Protein AF-0000000068721089 (afdb_homodimer)

Organism: Bacillus thuringiensis (NCBI:txid1428)

Solvent-accessible surface area (backbone atoms only — not comparable to full-atom values): 26984 Å² total; per-residue (Å²): 129,86,72,57,66,69,83,77,78,79,66,86,57,86,86,70,52,65,67,59,53,39,49,47,23,70,72,69,22,38,42,80,43,67,30,60,82,68,51,72,48,74,67,37,54,57,47,47,53,55,49,51,56,54,63,79,68,50,46,71,29,91,87,46,65,47,29,22,34,27,25,37,31,28,37,36,44,62,94,44,89,44,45,39,79,42,88,65,39,73,42,79,42,73,35,83,77,27,85,82,60,31,73,38,76,41,80,46,50,65,58,54,64,73,47,65,69,29,67,58,52,46,50,49,54,49,50,52,49,52,52,46,61,70,34,95,77,53,67,70,89,43,38,31,32,40,37,39,36,44,38,37,38,35,12,30,52,74,40,30,12,62,56,87,60,57,51,76,41,63,62,90,43,61,46,36,38,42,28,33,54,44,64,39,91,58,43,38,67,55,32,38,36,36,14,84,47,96,86,56,62,49,39,54,45,75,78,77,52,60,43,27,28,42,35,41,27,64,70,27,32,33,30,42,45,49,29,20,23,88,41,93,59,74,17,39,41,29,36,41,36,40,37,44,46,69,55,78,80,128,127,86,70,56,66,66,84,78,79,80,65,86,58,86,86,69,52,65,67,60,52,40,50,48,23,70,71,68,22,40,43,81,41,68,30,59,82,69,51,72,47,74,70,36,54,57,47,47,52,55,49,52,56,55,61,78,69,49,46,69,28,94,86,46,65,48,28,24,33,24,25,37,31,28,37,35,46,61,93,44,85,42,45,39,80,42,89,64,40,74,42,79,42,72,34,84,78,25,85,83,60,31,74,38,78,41,80,45,51,64,57,55,63,72,49,67,67,29,66,59,52,44,50,49,54,49,50,53,50,53,51,46,60,70,35,94,77,54,67,68,87,45,39,31,32,40,36,40,35,42,36,35,37,35,11,30,52,72,40,30,11,62,54,89,59,59,51,74,41,65,61,90,41,62,45,35,39,42,28,34,54,42,61,40,89,59,43,36,67,55,31,37,36,36,13,84,46,97,86,54,61,50,37,55,45,75,78,77,53,60,42,26,28,42,35,40,27,64,71,26,31,33,32,44,45,50,28,20,24,89,42,93,58,74,18,40,41,29,36,40,36,41,36,43,46,69,56,79,78,128

Radius of gyration: 26.0 Å; Cα contacts (8 Å, |Δi|>4): 1133; chains: 2; bounding box: 43×86×59 Å

Sequence (500 aa):
MEVFIMTFVLSKMSGFSIEEKVHEFESKGFLEISNEIFLQEEENHSLLTQAQLDYYNLEDDAYGECRARSYSRYIKYVDSPDYILDNSNDYFQSKEYNYDDGGKVRQFNSINDSFLCNPLIQNIVHFDTEFAFKTNIIDKSKDLIIGLHQVRYKATKERPSFSSPIWLHKDDEPVVFLHLMNLSNTAIGGDNLIANSPREINQFISLKEPLETLVFGQKVFHAVTPLGTECSTEAFRDILLVTFSYKETKMEVFIMTFVLSKMSGFSIEEKVHEFESKGFLEISNEIFLQEEENHSLLTQAQLDYYNLEDDAYGECRARSYSRYIKYVDSPDYILDNSNDYFQSKEYNYDDGGKVRQFNSINDSFLCNPLIQNIVHFDTEFAFKTNIIDKSKDLIIGLHQVRYKATKERPSFSSPIWLHKDDEPVVFLHLMNLSNTAIGGDNLIANSPREINQFISLKEPLETLVFGQKVFHAVTPLGTECSTEAFRDILLVTFSYKETK

InterPro domains:
  IPR018724 2OG-Fe dioxygenase [PF10014] (55-243)

Foldseek 3Di:
DPQPFLPADQPPPPPDDLLVQLVVCVVPQKGWDDLCSLPVDPVSVVLLVQLLVLLVVFDCDPVFPQKGKAKWKWKDALPDSTTHTDPDQWDAFACDPQVPCHPDTDGGHHRDPSNVVRSSNSNVLVVQVVSVVSHPQDDSNFMKMKMKMKMKHKEAQVRWGADVVRDWDAGPFFKKKKWWSDWDPQKDWQWKFKAQDRPDTDDTGDDDDGGGMMMGGRRIIMGGHIIYGPDRDMIMTIIMMIGMDGDPDD/DPQPFLPDDQPPPPPDDLLVQLVVCVVPQKGWDDLCSLCVDPVSVVLLVQLLVLLVVFDADPVFDQKGKAKWKWKDALPDSTTHTDPDQWDAFACDPQVPCHPDTDGGHHRDPSNVVRSSNSNVLVSQVVSVVSHPQDDSNFMKMKMKMKMKHKEAQVRWGADVVRDWDAGPFFKKKKWWSDWDPQKDWQWKFKAQDRPDTDDTGDDDDGGGMMMGGRRIIMGGHIIYGPDRDMIMTIIMMIGMDGDPDD

pLDDT: mean 88.41, std 16.19, range [30.42, 98.94]

Nearest PDB structures (foldseek):
  6lnh-assembly1_C  TM=9.752E-01  e=1.644E-43  Bacillus thuringiensis
  6lnh-assembly1_A  TM=9.724E-01  e=2.357E-43  Bacillus thuringiensis
  6lnh-assembly1_D  TM=9.888E-01  e=1.426E-42  Bacillus thuringiensis
  8w8h-assembly1_A  TM=9.786E-01  e=1.034E-33  Bacillus licheniformis
  8w8h-assembly1_D  TM=9.800E-01  e=1.238E-33  Bacillus licheniformis

Secondary structure (DSSP, 8-state):
-------------TT--HHHHHHHHHHHSEEEE-GGGT--SHHHHHHHHHHHHHGGGPPBPTTSTTEEEEEEEEEE-TT---EEEE---EEEE-SSS-TTTTTEEEE-PPPPHHHHT-HHHHHHHHHHHHHHHHSSSS-TTS-EEEEEEEEEEEE-SS--B--SS-SSB--SSSEEEEEEEEE-TTEEE--EEEESSTT---EEE---STT-EEEEETTSEEEEPPEEESSSSPEEEEEEEEEEEE----/-------------TT--HHHHHHHHHHHSEEEE-GGGT--SHHHHHHHHHHHHHGGGPPBPTTSTTEEEEEEEEEE-TT-S-EEEE---EEEE-SSS-TTTTTEEEE-BPPPHHHHT-HHHHHHHHHHHHHHHHSSSS-TTS-EEEEEEEEEEEE-SS--B--SS-SSB--SSSEEEEEEEEE-TTEEE--EEEESSTT---EEE---STT-EEEEETTSEEEEPPEEESSSS-EEEEEEEEEEEE----

Structure (mmCIF, N/CA/C/O backbone):
data_AF-0000000068721089-model_v1
#
loop_
_entity.id
_entity.type
_entity.pdbx_description
1 polymer '2OG-Fe dioxygenase family protein'
#
loop_
_atom_site.group_PDB
_atom_site.id
_atom_site.type_symbol
_atom_site.label_atom_id
_atom_site.label_alt_id
_atom_site.label_comp_id
_atom_site.label_asym_id
_atom_site.label_entity_id
_atom_site.label_seq_id
_atom_site.pdbx_PDB_ins_code
_atom_site.Cartn_x
_atom_site.Cartn_y
_atom_site.Cartn_z
_atom_site.occupancy
_atom_site.B_iso_or_equiv
_atom_site.auth_seq_id
_atom_site.auth_comp_id
_atom_site.auth_asym_id
_atom_site.auth_atom_id
_atom_site.pdbx_PDB_model_num
ATOM 1 N N . MET A 1 1 ? -3.057 -45.25 -5.504 1 30.42 1 MET A N 1
ATOM 2 C CA . MET A 1 1 ? -2.48 -43.906 -5.656 1 30.42 1 MET A CA 1
ATOM 3 C C . MET A 1 1 ? -2.861 -43.312 -7.004 1 30.42 1 MET A C 1
ATOM 5 O O . MET A 1 1 ? -2.434 -43.812 -8.055 1 30.42 1 MET A O 1
ATOM 9 N N . GLU A 1 2 ? -4.02 -42.812 -7.109 1 35.78 2 GLU A N 1
ATOM 10 C CA . GLU A 1 2 ? -4.508 -42.375 -8.406 1 35.78 2 GLU A CA 1
ATOM 11 C C . GLU A 1 2 ? -3.582 -41.344 -9.016 1 35.78 2 GLU A C 1
ATOM 13 O O . GLU A 1 2 ? -3.309 -40.312 -8.391 1 35.78 2 GLU A O 1
ATOM 18 N N . VAL A 1 3 ? -2.668 -41.844 -9.812 1 39.25 3 VAL A N 1
ATOM 19 C CA . VAL A 1 3 ? -1.769 -41 -10.609 1 39.25 3 VAL A CA 1
ATOM 20 C C . VAL A 1 3 ? -2.58 -40.062 -11.5 1 39.25 3 VAL A C 1
ATOM 22 O O . VAL A 1 3 ? -3.352 -40.531 -12.352 1 39.25 3 VAL A O 1
ATOM 25 N N . PHE A 1 4 ? -2.904 -39 -10.961 1 45.81 4 PHE A N 1
ATOM 26 C CA . PHE A 1 4 ? -3.559 -38.031 -11.828 1 45.81 4 PHE A CA 1
ATOM 27 C C . PHE A 1 4 ? -2.592 -37.531 -12.883 1 45.81 4 PHE A C 1
ATOM 29 O O . PHE A 1 4 ? -1.574 -36.906 -12.555 1 45.81 4 PHE A O 1
ATOM 36 N N . ILE A 1 5 ? -2.646 -38.25 -14.07 1 42.09 5 ILE A N 1
ATOM 37 C CA . ILE A 1 5 ? -1.845 -37.875 -15.234 1 42.09 5 ILE A CA 1
ATOM 38 C C . ILE A 1 5 ? -2.439 -36.656 -15.898 1 42.09 5 ILE A C 1
ATOM 40 O O . ILE A 1 5 ? -3.592 -36.656 -16.344 1 42.09 5 ILE A O 1
ATOM 44 N N . MET A 1 6 ? -1.918 -35.5 -15.656 1 45.22 6 MET A N 1
ATOM 45 C CA . MET A 1 6 ? -2.344 -34.344 -16.391 1 45.22 6 MET A CA 1
ATOM 46 C C . MET A 1 6 ? -1.75 -34.312 -17.797 1 45.22 6 MET A C 1
ATOM 48 O O . MET A 1 6 ? -0.529 -34.375 -17.953 1 45.22 6 MET A O 1
ATOM 52 N N . THR A 1 7 ? -2.369 -34.938 -18.859 1 40.34 7 THR A N 1
ATOM 53 C CA . THR A 1 7 ? -1.909 -34.844 -20.25 1 40.34 7 THR A CA 1
ATOM 54 C C . THR A 1 7 ? -2.193 -33.469 -20.812 1 40.34 7 THR A C 1
ATOM 56 O O . THR A 1 7 ? -3.336 -33 -20.797 1 40.34 7 THR A O 1
ATOM 59 N N . PHE A 1 8 ? -1.3 -32.562 -20.859 1 43.41 8 PHE A N 1
ATOM 60 C CA . PHE A 1 8 ? -1.487 -31.172 -21.234 1 43.41 8 PHE A CA 1
ATOM 61 C C . PHE A 1 8 ? -1.238 -31 -22.734 1 43.41 8 PHE A C 1
ATOM 63 O O . PHE A 1 8 ? -0.218 -31.453 -23.25 1 43.41 8 PHE A O 1
ATOM 70 N N . VAL A 1 9 ? -2.221 -30.906 -23.594 1 37.38 9 VAL A N 1
ATOM 71 C CA . VAL A 1 9 ? -2 -30.453 -24.969 1 37.38 9 VAL A CA 1
ATOM 72 C C . VAL A 1 9 ? -1.896 -28.922 -25 1 37.38 9 VAL A C 1
ATOM 74 O O . VAL A 1 9 ? -2.838 -28.219 -24.609 1 37.38 9 VAL A O 1
ATOM 77 N N . LEU A 1 10 ? -0.75 -28.297 -24.859 1 44.31 10 LEU A N 1
ATOM 78 C CA . LEU A 1 10 ? -0.602 -26.875 -25.109 1 44.31 10 LEU A CA 1
ATOM 79 C C . LEU A 1 10 ? -1.103 -26.5 -26.5 1 44.31 10 LEU A C 1
ATOM 81 O O . LEU A 1 10 ? -0.491 -26.875 -27.5 1 44.31 10 LEU A O 1
ATOM 85 N N . SER A 1 11 ? -2.266 -26.531 -26.797 1 40.94 11 SER A N 1
ATOM 86 C CA . SER A 1 11 ? -2.689 -26.047 -28.109 1 40.94 11 SER A CA 1
ATOM 87 C C . SER A 1 11 ? -2.029 -24.703 -28.438 1 40.94 11 SER A C 1
ATOM 89 O O . SER A 1 11 ? -1.716 -23.922 -27.531 1 40.94 11 SER A O 1
ATOM 91 N N . LYS A 1 12 ? -1.411 -24.516 -29.578 1 43.91 12 LYS A N 1
ATOM 92 C CA . LYS A 1 12 ? -0.855 -23.328 -30.219 1 43.91 12 LYS A CA 1
ATOM 93 C C . LYS A 1 12 ? -1.699 -22.094 -29.906 1 43.91 12 LYS A C 1
ATOM 95 O O . LYS A 1 12 ? -2.84 -21.984 -30.359 1 43.91 12 LYS A O 1
ATOM 100 N N . MET A 1 13 ? -1.766 -21.562 -28.641 1 50.31 13 MET A N 1
ATOM 101 C CA . MET A 1 13 ? -2.459 -20.312 -28.406 1 50.31 13 MET A CA 1
ATOM 102 C C . MET A 1 13 ? -2.012 -19.25 -29.406 1 50.31 13 MET A C 1
ATOM 104 O O . MET A 1 13 ? -0.825 -18.922 -29.484 1 50.31 13 MET A O 1
ATOM 108 N N . SER A 1 14 ? -2.613 -18.891 -30.359 1 48.81 14 SER A N 1
ATOM 109 C CA . SER A 1 14 ? -2.355 -17.891 -31.391 1 48.81 14 SER A CA 1
ATOM 110 C C . SER A 1 14 ? -1.862 -16.578 -30.797 1 48.81 14 SER A C 1
ATOM 112 O O . SER A 1 14 ? -2.5 -16.016 -29.891 1 48.81 14 SER A O 1
ATOM 114 N N . GLY A 1 15 ? -0.57 -16.234 -30.875 1 62.28 15 GLY A N 1
ATOM 115 C CA . GLY A 1 15 ? 0.044 -14.938 -30.656 1 62.28 15 GLY A CA 1
ATOM 116 C C . GLY A 1 15 ? 0.876 -14.875 -29.391 1 62.28 15 GLY A C 1
ATOM 117 O O . GLY A 1 15 ? 1.689 -13.961 -29.219 1 62.28 15 GLY A O 1
ATOM 118 N N . PHE A 1 16 ? 0.575 -15.727 -28.328 1 70.44 16 PHE A N 1
ATOM 119 C CA . PHE A 1 16 ? 1.394 -15.734 -27.125 1 70.44 16 PHE A CA 1
ATOM 120 C C . PHE A 1 16 ? 2.605 -16.641 -27.297 1 70.44 16 PHE A C 1
ATOM 122 O O . PHE A 1 16 ? 2.469 -17.859 -27.375 1 70.44 16 PHE A O 1
ATOM 129 N N . SER A 1 17 ? 3.723 -16.016 -27.578 1 86.06 17 SER A N 1
ATOM 130 C CA . SER A 1 17 ? 4.973 -16.766 -27.641 1 86.06 17 SER A CA 1
ATOM 131 C C . SER A 1 17 ? 5.578 -16.953 -26.25 1 86.06 17 SER A C 1
ATOM 133 O O . SER A 1 17 ? 6.109 -16 -25.672 1 86.06 17 SER A O 1
ATOM 135 N N . ILE A 1 18 ? 5.469 -18.141 -25.688 1 89.19 18 ILE A N 1
ATOM 136 C CA . ILE A 1 18 ? 5.977 -18.438 -24.344 1 89.19 18 ILE A CA 1
ATOM 137 C C . ILE A 1 18 ? 7.465 -18.094 -24.266 1 89.19 18 ILE A C 1
ATOM 139 O O . ILE A 1 18 ? 7.945 -17.578 -23.266 1 89.19 18 ILE A O 1
ATOM 143 N N . GLU A 1 19 ? 8.188 -18.344 -25.359 1 91.94 19 GLU A N 1
ATOM 144 C CA . GLU A 1 19 ? 9.625 -18.078 -25.391 1 91.94 19 GLU A CA 1
ATOM 145 C C . GLU A 1 19 ? 9.914 -16.594 -25.234 1 91.94 19 GLU A C 1
ATOM 147 O O . GLU A 1 19 ? 10.797 -16.203 -24.469 1 91.94 19 GLU A O 1
ATOM 152 N N . GLU A 1 20 ? 9.172 -15.875 -25.953 1 93.94 20 GLU A N 1
ATOM 153 C CA . GLU A 1 20 ? 9.352 -14.43 -25.875 1 93.94 20 GLU A CA 1
ATOM 154 C C . GLU A 1 20 ? 9.023 -13.906 -24.469 1 93.94 20 GLU A C 1
ATOM 156 O O . GLU A 1 20 ? 9.727 -13.047 -23.953 1 93.94 20 GLU A O 1
ATOM 161 N N . LYS A 1 21 ? 7.953 -14.383 -23.922 1 96 21 LYS A N 1
ATOM 162 C CA . LYS A 1 21 ? 7.52 -13.961 -22.594 1 96 21 LYS A CA 1
ATOM 163 C C . LYS A 1 21 ? 8.516 -14.398 -21.516 1 96 21 LYS A C 1
ATOM 165 O O . LYS A 1 21 ? 8.781 -13.664 -20.562 1 96 21 LYS A O 1
ATOM 170 N N . VAL A 1 22 ? 9.078 -15.578 -21.703 1 96.88 22 VAL A N 1
ATOM 171 C CA . VAL A 1 22 ? 10.094 -16.078 -20.781 1 96.88 22 VAL A CA 1
ATOM 172 C C . VAL A 1 22 ? 11.312 -15.164 -20.828 1 96.88 22 VAL A C 1
ATOM 174 O O . VAL A 1 22 ? 11.875 -14.82 -19.781 1 96.88 22 VAL A O 1
ATOM 177 N N . HIS A 1 23 ? 11.695 -14.766 -22 1 96.12 23 HIS A N 1
ATOM 178 C CA . HIS A 1 23 ? 12.828 -13.867 -22.141 1 96.12 23 HIS A CA 1
ATOM 179 C C . HIS A 1 23 ? 12.562 -12.531 -21.438 1 96.12 23 HIS A C 1
ATOM 181 O O . HIS A 1 23 ? 13.453 -12 -20.766 1 96.12 23 HIS A O 1
ATOM 187 N N . GLU A 1 24 ? 11.391 -12.055 -21.672 1 96.75 24 GLU A N 1
ATOM 188 C CA . GLU A 1 24 ? 11.008 -10.812 -21.016 1 96.75 24 GLU A CA 1
ATOM 189 C C . GLU A 1 24 ? 11.078 -10.953 -19.5 1 96.75 24 GLU A C 1
ATOM 191 O O . GLU A 1 24 ? 11.609 -10.086 -18.812 1 96.75 24 GLU A O 1
ATOM 196 N N . PHE A 1 25 ? 10.586 -11.992 -19.047 1 97.69 25 PHE A N 1
ATOM 197 C CA . PHE A 1 25 ? 10.609 -12.289 -17.609 1 97.69 25 PHE A CA 1
ATOM 198 C C . PHE A 1 25 ? 12.039 -12.344 -17.094 1 97.69 25 PHE A C 1
ATOM 200 O O . PHE A 1 25 ? 12.359 -11.719 -16.078 1 97.69 25 PHE A O 1
ATOM 207 N N . GLU A 1 26 ? 12.867 -13.078 -17.734 1 97.19 26 GLU A N 1
ATOM 208 C CA . GLU A 1 26 ? 14.25 -13.234 -17.281 1 97.19 26 GLU A CA 1
ATOM 209 C C . GLU A 1 26 ? 14.992 -11.906 -17.312 1 97.19 26 GLU A C 1
ATOM 211 O O . GLU A 1 26 ? 15.852 -11.656 -16.453 1 97.19 26 GLU A O 1
ATOM 216 N N . SER A 1 27 ? 14.609 -11.109 -18.25 1 96.94 27 SER A N 1
ATOM 217 C CA . SER A 1 27 ? 15.266 -9.812 -18.375 1 96.94 27 SER A CA 1
ATOM 218 C C . SER A 1 27 ? 14.812 -8.859 -17.281 1 96.94 27 SER A C 1
ATOM 220 O O . SER A 1 27 ? 15.641 -8.234 -16.609 1 96.94 27 SER A O 1
ATOM 222 N N . LYS A 1 28 ? 13.539 -8.781 -16.953 1 96.75 28 LYS A N 1
ATOM 223 C CA . LYS A 1 28 ? 12.969 -7.789 -16.047 1 96.75 28 LYS A CA 1
ATOM 224 C C . LYS A 1 28 ? 12.891 -8.32 -14.617 1 96.75 28 LYS A C 1
ATOM 226 O O . LYS A 1 28 ? 12.836 -7.539 -13.664 1 96.75 28 LYS A O 1
ATOM 231 N N . GLY A 1 29 ? 12.812 -9.617 -14.508 1 97.75 29 GLY A N 1
ATOM 232 C CA . GLY A 1 29 ? 12.641 -10.25 -13.211 1 97.75 29 GLY A CA 1
ATOM 233 C C . GLY A 1 29 ? 11.188 -10.453 -12.828 1 97.75 29 GLY A C 1
ATOM 234 O O . GLY A 1 29 ? 10.883 -11.094 -11.812 1 97.75 29 GLY A O 1
ATOM 235 N N . PHE A 1 30 ? 10.266 -9.867 -13.672 1 98.38 30 PHE A N 1
ATOM 236 C CA . PHE A 1 30 ? 8.836 -10.039 -13.469 1 98.38 30 PHE A CA 1
ATOM 237 C C . PHE A 1 30 ? 8.086 -9.938 -14.797 1 98.38 30 PHE A C 1
ATOM 239 O O . PHE A 1 30 ? 8.641 -9.469 -15.797 1 98.38 30 PHE A O 1
ATOM 246 N N . LEU A 1 31 ? 6.816 -10.406 -14.789 1 98.25 31 LEU A N 1
ATOM 247 C CA . LEU A 1 31 ? 5.996 -10.367 -15.992 1 98.25 31 LEU A CA 1
ATOM 248 C C . LEU A 1 31 ? 4.512 -10.438 -15.641 1 98.25 31 LEU A C 1
ATOM 250 O O . LEU A 1 31 ? 4.113 -11.234 -14.781 1 98.25 31 LEU A O 1
ATOM 254 N N . GLU A 1 32 ? 3.727 -9.578 -16.25 1 97.62 32 GLU A N 1
ATOM 255 C CA . GLU A 1 32 ? 2.273 -9.695 -16.188 1 97.62 32 GLU A CA 1
ATOM 256 C C . GLU A 1 32 ? 1.741 -10.555 -17.344 1 97.62 32 GLU A C 1
ATOM 258 O O . GLU A 1 32 ? 2.15 -10.391 -18.484 1 97.62 32 GLU A O 1
ATOM 263 N N . ILE A 1 33 ? 0.885 -11.453 -17.031 1 97.25 33 ILE A N 1
ATOM 264 C CA . ILE A 1 33 ? 0.28 -12.328 -18.031 1 97.25 33 ILE A CA 1
ATOM 265 C C . ILE A 1 33 ? -1.23 -12.109 -18.062 1 97.25 33 ILE A C 1
ATOM 267 O O . ILE A 1 33 ? -1.895 -12.164 -17.016 1 97.25 33 ILE A O 1
ATOM 271 N N . SER A 1 34 ? -1.787 -11.898 -19.219 1 96.31 34 SER A N 1
ATOM 272 C CA . SER A 1 34 ? -3.219 -11.68 -19.406 1 96.31 34 SER A CA 1
ATOM 273 C C . SER A 1 34 ? -4.016 -12.938 -19.078 1 96.31 34 SER A C 1
ATOM 275 O O . SER A 1 34 ? -3.555 -14.055 -19.328 1 96.31 34 SER A O 1
ATOM 277 N N . ASN A 1 35 ? -5.211 -12.727 -18.594 1 97.19 35 ASN A N 1
ATOM 278 C CA . ASN A 1 35 ? -6.051 -13.875 -18.281 1 97.19 35 ASN A CA 1
ATOM 279 C C . ASN A 1 35 ? -6.578 -14.547 -19.547 1 97.19 35 ASN A C 1
ATOM 281 O O . ASN A 1 35 ? -7.086 -15.664 -19.484 1 97.19 35 ASN A O 1
ATOM 285 N N . GLU A 1 36 ? -6.383 -13.969 -20.672 1 94.31 36 GLU A N 1
ATOM 286 C CA . GLU A 1 36 ? -6.859 -14.508 -21.938 1 94.31 36 GLU A CA 1
ATOM 287 C C . GLU A 1 36 ? -6.23 -15.867 -22.234 1 94.31 36 GLU A C 1
ATOM 289 O O . GLU A 1 36 ? -6.848 -16.719 -22.875 1 94.31 36 GLU A O 1
ATOM 294 N N . ILE A 1 37 ? -5.098 -16.031 -21.719 1 93.25 37 ILE A N 1
ATOM 295 C CA . ILE A 1 37 ? -4.371 -17.266 -21.984 1 93.25 37 ILE A CA 1
ATOM 296 C C . ILE A 1 37 ? -5.105 -18.453 -21.359 1 93.25 37 ILE A C 1
ATOM 298 O O . ILE A 1 37 ? -5.027 -19.578 -21.844 1 93.25 37 ILE A O 1
ATOM 302 N N . PHE A 1 38 ? -5.879 -18.172 -20.344 1 96.12 38 PHE A N 1
ATOM 303 C CA . PHE A 1 38 ? -6.52 -19.25 -19.594 1 96.12 38 PHE A CA 1
ATOM 304 C C . PHE A 1 38 ? -8.008 -19.312 -19.922 1 96.12 38 PHE A C 1
ATOM 306 O O . PHE A 1 38 ? -8.656 -20.328 -19.688 1 96.12 38 PHE A O 1
ATOM 313 N N . LEU A 1 39 ? -8.523 -18.219 -20.422 1 95.81 39 LEU A N 1
ATOM 314 C CA . LEU A 1 39 ? -9.977 -18.125 -20.5 1 95.81 39 LEU A CA 1
ATOM 315 C C . LEU A 1 39 ? -10.438 -18.016 -21.953 1 95.81 39 LEU A C 1
ATOM 317 O O . LEU A 1 39 ? -11.461 -17.391 -22.234 1 95.81 39 LEU A O 1
ATOM 321 N N . GLN A 1 40 ? -9.773 -18.562 -22.812 1 89.88 40 GLN A N 1
ATOM 322 C CA . GLN A 1 40 ? -10.109 -18.516 -24.234 1 89.88 40 GLN A CA 1
ATOM 323 C C . GLN A 1 40 ? -11.367 -19.344 -24.531 1 89.88 40 GLN A C 1
ATOM 325 O O . GLN A 1 40 ? -12.219 -18.922 -25.312 1 89.88 40 GLN A O 1
ATOM 330 N N . GLU A 1 41 ? -11.492 -20.438 -23.891 1 91.5 41 GLU A N 1
ATOM 331 C CA . GLU A 1 41 ? -12.633 -21.312 -24.109 1 91.5 41 GLU A CA 1
ATOM 332 C C . GLU A 1 41 ? -13.766 -21 -23.125 1 91.5 41 GLU A C 1
ATOM 334 O O . GLU A 1 41 ? -13.516 -20.75 -21.938 1 91.5 41 GLU A O 1
ATOM 339 N N . GLU A 1 42 ? -14.93 -21.047 -23.641 1 92 42 GLU A N 1
ATOM 340 C CA . GLU A 1 42 ? -16.109 -20.719 -22.844 1 92 42 GLU A CA 1
ATOM 341 C C . GLU A 1 42 ? -16.219 -21.641 -21.641 1 92 42 GLU A C 1
ATOM 343 O O . GLU A 1 42 ? -16.625 -21.203 -20.562 1 92 42 GLU A O 1
ATOM 348 N N . GLU A 1 43 ? -15.875 -22.875 -21.859 1 95.38 43 GLU A N 1
ATOM 349 C CA . GLU A 1 43 ? -15.969 -23.859 -20.781 1 95.38 43 GLU A CA 1
ATOM 350 C C . GLU A 1 43 ? -15.094 -23.469 -19.609 1 95.38 43 GLU A C 1
ATOM 352 O O . GLU A 1 43 ? -15.406 -23.797 -18.453 1 95.38 43 GLU A O 1
ATOM 357 N N . ASN A 1 44 ? -14.016 -22.766 -19.875 1 96.69 44 ASN A N 1
ATOM 358 C CA . ASN A 1 44 ? -13.07 -22.391 -18.828 1 96.69 44 ASN A CA 1
ATOM 359 C C . ASN A 1 44 ? -13.688 -21.391 -17.844 1 96.69 44 ASN A C 1
ATOM 361 O O . ASN A 1 44 ? -13.297 -21.344 -16.672 1 96.69 44 ASN A O 1
ATOM 365 N N . HIS A 1 45 ? -14.719 -20.688 -18.281 1 97.19 45 HIS A N 1
ATOM 366 C CA . HIS A 1 45 ? -15.383 -19.75 -17.391 1 97.19 45 HIS A CA 1
ATOM 367 C C . HIS A 1 45 ? -16.172 -20.484 -16.312 1 97.19 45 HIS A C 1
ATOM 369 O O . HIS A 1 45 ? -16.172 -20.078 -15.148 1 97.19 45 HIS A O 1
ATOM 375 N N . SER A 1 46 ? -16.797 -21.547 -16.734 1 97.5 46 SER A N 1
ATOM 376 C CA . SER A 1 46 ? -17.531 -22.344 -15.766 1 97.5 46 SER A CA 1
ATOM 377 C C . SER A 1 46 ? -16.594 -23.031 -14.789 1 97.5 46 SER A C 1
ATOM 379 O O . SER A 1 46 ? -16.859 -23.094 -13.594 1 97.5 46 SER A O 1
ATOM 381 N N . LEU A 1 47 ? -15.523 -23.562 -15.297 1 97.88 47 LEU A N 1
ATOM 382 C CA . LEU A 1 47 ? -14.516 -24.203 -14.461 1 97.88 47 LEU A CA 1
ATOM 383 C C . LEU A 1 47 ? -13.914 -23.203 -13.469 1 97.88 47 LEU A C 1
ATOM 385 O O . LEU A 1 47 ? -13.664 -23.562 -12.312 1 97.88 47 LEU A O 1
ATOM 389 N N . LEU A 1 48 ? -13.734 -21.969 -13.945 1 98.5 48 LEU A N 1
ATOM 390 C CA . LEU A 1 48 ? -13.234 -20.922 -13.07 1 98.5 48 LEU A CA 1
ATOM 391 C C . LEU A 1 48 ? -14.211 -20.641 -11.93 1 98.5 48 LEU A C 1
ATOM 393 O O . LEU A 1 48 ? -13.805 -20.547 -10.773 1 98.5 48 LEU A O 1
ATOM 397 N N . THR A 1 49 ? -15.461 -20.578 -12.266 1 98.12 49 THR A N 1
ATOM 398 C CA . THR A 1 49 ? -16.484 -20.328 -11.258 1 98.12 49 THR A CA 1
ATOM 399 C C . THR A 1 49 ? -16.453 -21.422 -10.188 1 98.12 49 THR A C 1
ATOM 401 O O . THR A 1 49 ? -16.547 -21.141 -8.992 1 98.12 49 THR A O 1
ATOM 404 N N . GLN A 1 50 ? -16.297 -22.625 -10.625 1 97.69 50 GLN A N 1
ATOM 405 C CA . GLN A 1 50 ? -16.219 -23.75 -9.688 1 97.69 50 GLN A CA 1
ATOM 406 C C . GLN A 1 50 ? -15 -23.625 -8.781 1 97.69 50 GLN A C 1
ATOM 408 O O . GLN A 1 50 ? -15.102 -23.844 -7.57 1 97.69 50 GLN A O 1
ATOM 413 N N . ALA A 1 51 ? -13.883 -23.312 -9.352 1 98.38 51 ALA A N 1
ATOM 414 C CA . ALA A 1 51 ? -12.664 -23.141 -8.578 1 98.38 51 ALA A CA 1
ATOM 415 C C . ALA A 1 51 ? -12.812 -22 -7.566 1 98.38 51 ALA A C 1
ATOM 417 O O . ALA A 1 51 ? -12.344 -22.109 -6.43 1 98.38 51 ALA A O 1
ATOM 418 N N . GLN A 1 52 ? -13.484 -20.922 -7.961 1 98.25 52 GLN A N 1
ATOM 419 C CA . GLN A 1 52 ? -13.695 -19.766 -7.105 1 98.25 52 GLN A CA 1
ATOM 420 C C . GLN A 1 52 ? -14.555 -20.125 -5.891 1 98.25 52 GLN A C 1
ATOM 422 O O . GLN A 1 52 ? -14.32 -19.625 -4.789 1 98.25 52 GLN A O 1
ATOM 427 N N . LEU A 1 53 ? -15.477 -21.016 -6.082 1 97.06 53 LEU A N 1
ATOM 428 C CA . LEU A 1 53 ? -16.375 -21.422 -5.004 1 97.06 53 LEU A CA 1
ATOM 429 C C . LEU A 1 53 ? -15.609 -22.188 -3.922 1 97.06 53 LEU A C 1
ATOM 431 O O . LEU A 1 53 ? -16 -22.156 -2.752 1 97.06 53 LEU A O 1
ATOM 435 N N . ASP A 1 54 ? -14.516 -22.828 -4.285 1 96.69 54 ASP A N 1
ATOM 436 C CA . ASP A 1 54 ? -13.719 -23.609 -3.336 1 96.69 54 ASP A CA 1
ATOM 437 C C . ASP A 1 54 ? -13.133 -22.703 -2.254 1 96.69 54 ASP A C 1
ATOM 439 O O . ASP A 1 54 ? -12.906 -23.141 -1.126 1 96.69 54 ASP A O 1
ATOM 443 N N . TYR A 1 55 ? -12.969 -21.422 -2.523 1 97.38 55 TYR A N 1
ATOM 444 C CA . TYR A 1 55 ? -12.352 -20.5 -1.581 1 97.38 55 TYR A CA 1
ATOM 445 C C . TYR A 1 55 ? -13.289 -20.203 -0.419 1 97.38 55 TYR A C 1
ATOM 447 O O . TYR A 1 55 ? -12.852 -19.734 0.64 1 97.38 55 TYR A O 1
ATOM 455 N N . TYR A 1 56 ? -14.539 -20.391 -0.59 1 93.88 56 TYR A N 1
ATOM 456 C CA . TYR A 1 56 ? -15.5 -20.141 0.479 1 93.88 56 TYR A CA 1
ATOM 457 C C . TYR A 1 56 ? -15.367 -21.203 1.575 1 93.88 56 TYR A C 1
ATOM 459 O O . TYR A 1 56 ? -15.867 -21.016 2.686 1 93.88 56 TYR A O 1
ATOM 467 N N . ASN A 1 57 ? -14.648 -22.25 1.264 1 91.56 57 ASN A N 1
ATOM 468 C CA . ASN A 1 57 ? -14.523 -23.344 2.223 1 91.56 57 ASN A CA 1
ATOM 469 C C . ASN A 1 57 ? -13.133 -23.406 2.842 1 91.56 57 ASN A C 1
ATOM 471 O O . ASN A 1 57 ? -12.805 -24.328 3.586 1 91.56 57 ASN A O 1
ATOM 475 N N . LEU A 1 58 ? -12.352 -22.422 2.527 1 94.25 58 LEU A N 1
ATOM 476 C CA . LEU A 1 58 ? -11 -22.406 3.076 1 94.25 58 LEU A CA 1
ATOM 477 C C . LEU A 1 58 ? -11.031 -22.172 4.582 1 94.25 58 LEU A C 1
ATOM 479 O O . LEU A 1 58 ? -11.805 -21.359 5.074 1 94.25 58 LEU A O 1
ATOM 483 N N . GLU A 1 59 ? -10.164 -22.906 5.258 1 90 59 GLU A N 1
ATOM 484 C CA . GLU A 1 59 ? -10.023 -22.703 6.695 1 90 59 GLU A CA 1
ATOM 485 C C . GLU A 1 59 ? -9.047 -21.578 7.004 1 90 59 GLU A C 1
ATOM 487 O O . GLU A 1 59 ? -8.148 -21.281 6.211 1 90 59 GLU A O 1
ATOM 492 N N . ASP A 1 60 ? -9.203 -21 8.164 1 89.62 60 ASP A N 1
ATOM 493 C CA . ASP A 1 60 ? -8.367 -19.875 8.57 1 89.62 60 ASP A CA 1
ATOM 494 C C . ASP A 1 60 ? -6.895 -20.281 8.641 1 89.62 60 ASP A C 1
ATOM 496 O O . ASP A 1 60 ? -6.574 -21.406 9.055 1 89.62 60 ASP A O 1
ATOM 500 N N . ASP A 1 61 ? -6.086 -19.375 8.203 1 84.38 61 ASP A N 1
ATOM 501 C CA . ASP A 1 61 ? -4.641 -19.562 8.281 1 84.38 61 ASP A CA 1
ATOM 502 C C . ASP A 1 61 ? -4.156 -19.484 9.727 1 84.38 61 ASP A C 1
ATOM 504 O O . ASP A 1 61 ? -4.309 -18.438 10.383 1 84.38 61 ASP A O 1
ATOM 508 N N . ALA A 1 62 ? -3.592 -20.469 10.203 1 73.38 62 ALA A N 1
ATOM 509 C CA . ALA A 1 62 ? -3.127 -20.516 11.586 1 73.38 62 ALA A CA 1
ATOM 510 C C . ALA A 1 62 ? -1.981 -19.547 11.82 1 73.38 62 ALA A C 1
ATOM 512 O O . ALA A 1 62 ? -1.671 -19.203 12.969 1 73.38 62 ALA A O 1
ATOM 513 N N . TYR A 1 63 ? -1.394 -19.062 10.789 1 72 63 TYR A N 1
ATOM 514 C CA . TYR A 1 63 ? -0.173 -18.266 10.906 1 72 63 TYR A CA 1
ATOM 515 C C . TYR A 1 63 ? -0.405 -16.828 10.438 1 72 63 TYR A C 1
ATOM 517 O O . TYR A 1 63 ? 0.541 -16.047 10.32 1 72 63 TYR A O 1
ATOM 525 N N . GLY A 1 64 ? -1.595 -16.5 10.102 1 75.38 64 GLY A N 1
ATOM 526 C CA . GLY A 1 64 ? -1.911 -15.172 9.609 1 75.38 64 GLY A CA 1
ATOM 527 C C . GLY A 1 64 ? -3.273 -14.68 10.062 1 75.38 64 GLY A C 1
ATOM 528 O O . GLY A 1 64 ? -4.223 -15.461 10.164 1 75.38 64 GLY A O 1
ATOM 529 N N . GLU A 1 65 ? -3.293 -13.367 10.258 1 78.56 65 GLU A N 1
ATOM 530 C CA . GLU A 1 65 ? -4.555 -12.758 10.664 1 78.56 65 GLU A CA 1
ATOM 531 C C . GLU A 1 65 ? -5.387 -12.352 9.453 1 78.56 65 GLU A C 1
ATOM 533 O O . GLU A 1 65 ? -4.848 -11.891 8.445 1 78.56 65 GLU A O 1
ATOM 538 N N . CYS A 1 66 ? -6.664 -12.625 9.516 1 85.75 66 CYS A N 1
ATOM 539 C CA . CYS A 1 66 ? -7.633 -12.219 8.508 1 85.75 66 CYS A CA 1
ATOM 540 C C . CYS A 1 66 ? -7.312 -12.852 7.16 1 85.75 66 CYS A C 1
ATOM 542 O O . CYS A 1 66 ? -7.348 -12.18 6.129 1 85.75 66 CYS A O 1
ATOM 544 N N . ARG A 1 67 ? -6.91 -14.156 7.258 1 92.81 67 ARG A N 1
ATOM 545 C CA . ARG A 1 67 ? -6.559 -14.906 6.055 1 92.81 67 ARG A CA 1
ATOM 546 C C . ARG A 1 67 ? -6.934 -16.375 6.203 1 92.81 67 ARG A C 1
ATOM 548 O O . ARG A 1 67 ? -6.91 -16.922 7.309 1 92.81 67 ARG A O 1
ATOM 555 N N . ALA A 1 68 ? -7.32 -16.984 5.137 1 94.38 68 ALA A N 1
ATOM 556 C CA . ALA A 1 68 ? -7.516 -18.422 5.031 1 94.38 68 ALA A CA 1
ATOM 557 C C . ALA A 1 68 ? -6.547 -19.047 4.023 1 94.38 68 ALA A C 1
ATOM 559 O O . ALA A 1 68 ? -6.145 -18.375 3.061 1 94.38 68 ALA A O 1
ATOM 560 N N . ARG A 1 69 ? -6.207 -20.312 4.301 1 93.94 69 ARG A N 1
ATOM 561 C CA . ARG A 1 69 ? -5.164 -20.875 3.443 1 93.94 69 ARG A CA 1
ATOM 562 C C . ARG A 1 69 ? -5.27 -22.391 3.363 1 93.94 69 ARG A C 1
ATOM 564 O O . ARG A 1 69 ? -5.672 -23.047 4.328 1 93.94 69 ARG A O 1
ATOM 571 N N . SER A 1 70 ? -4.953 -22.906 2.281 1 94.31 70 SER A N 1
ATOM 572 C CA . SER A 1 70 ? -4.695 -24.312 2.057 1 94.31 70 SER A CA 1
ATOM 573 C C . SER A 1 70 ? -3.467 -24.516 1.176 1 94.31 70 SER A C 1
ATOM 575 O O . SER A 1 70 ? -3.059 -23.609 0.448 1 94.31 70 SER A O 1
ATOM 577 N N . TYR A 1 71 ? -2.908 -25.688 1.312 1 94.56 71 TYR A N 1
ATOM 578 C CA . TYR A 1 71 ? -1.661 -25.953 0.601 1 94.56 71 TYR A CA 1
ATOM 579 C C . TYR A 1 71 ? -1.595 -27.391 0.138 1 94.56 71 TYR A C 1
ATOM 581 O O . TYR A 1 71 ? -1.929 -28.312 0.893 1 94.56 71 TYR A O 1
ATOM 589 N N . SER A 1 72 ? -1.267 -27.594 -1.003 1 94.81 72 SER A N 1
ATOM 590 C CA . SER A 1 72 ? -0.928 -28.906 -1.56 1 94.81 72 SER A CA 1
ATOM 591 C C . SER A 1 72 ? 0.278 -28.812 -2.488 1 94.81 72 SER A C 1
ATOM 593 O O . SER A 1 72 ? 0.691 -27.719 -2.873 1 94.81 72 SER A O 1
ATOM 595 N N . ARG A 1 73 ? 0.884 -29.969 -2.752 1 94.06 73 ARG A N 1
ATOM 596 C CA . ARG A 1 73 ? 2.051 -29.922 -3.625 1 94.06 73 ARG A CA 1
ATOM 597 C C . ARG A 1 73 ? 2.125 -31.172 -4.508 1 94.06 73 ARG A C 1
ATOM 599 O O . ARG A 1 73 ? 1.655 -32.25 -4.125 1 94.06 73 ARG A O 1
ATOM 606 N N . TYR A 1 74 ? 2.707 -30.953 -5.664 1 93.69 74 TYR A N 1
ATOM 607 C CA . TYR A 1 74 ? 3.018 -32.031 -6.598 1 93.69 74 TYR A CA 1
ATOM 608 C C . TYR A 1 74 ? 4.523 -32.25 -6.676 1 93.69 74 TYR A C 1
ATOM 610 O O . TYR A 1 74 ? 5.312 -31.328 -6.492 1 93.69 74 TYR A O 1
ATOM 618 N N . ILE A 1 75 ? 4.84 -33.5 -6.922 1 92.44 75 ILE A N 1
ATOM 619 C CA . ILE A 1 75 ? 6.215 -33.844 -7.266 1 92.44 75 ILE A CA 1
ATOM 620 C C . ILE A 1 75 ? 6.316 -34.125 -8.766 1 92.44 75 ILE A C 1
ATOM 622 O O . ILE A 1 75 ? 5.531 -34.906 -9.305 1 92.44 75 ILE A O 1
ATOM 626 N N . LYS A 1 76 ? 7.18 -33.406 -9.367 1 93 76 LYS A N 1
ATOM 627 C CA . LYS A 1 76 ? 7.516 -33.656 -10.766 1 93 76 LYS A CA 1
ATOM 628 C C . LYS A 1 76 ? 8.906 -34.25 -10.891 1 93 76 LYS A C 1
ATOM 630 O O . LYS A 1 76 ? 9.914 -33.562 -10.734 1 93 76 LYS A O 1
ATOM 635 N N . TYR A 1 77 ? 8.938 -35.5 -11.289 1 91.44 77 TYR A N 1
ATOM 636 C CA . TYR A 1 77 ? 10.203 -36.188 -11.43 1 91.44 77 TYR A CA 1
ATOM 637 C C . TYR A 1 77 ? 10.82 -35.938 -12.797 1 91.44 77 TYR A C 1
ATOM 639 O O . TYR A 1 77 ? 10.109 -35.781 -13.797 1 91.44 77 TYR A O 1
ATOM 647 N N . VAL A 1 78 ? 12.188 -35.844 -12.969 1 89.56 78 VAL A N 1
ATOM 648 C CA . VAL A 1 78 ? 12.953 -35.531 -14.164 1 89.56 78 VAL A CA 1
ATOM 649 C C . VAL A 1 78 ? 12.516 -36.406 -15.328 1 89.56 78 VAL A C 1
ATOM 651 O O . VAL A 1 78 ? 12.289 -35.938 -16.438 1 89.56 78 VAL A O 1
ATOM 654 N N . ASP A 1 79 ? 12.336 -37.688 -15.227 1 85.56 79 ASP A N 1
ATOM 655 C CA . ASP A 1 79 ? 12.102 -38.594 -16.344 1 85.56 79 ASP A CA 1
ATOM 656 C C . ASP A 1 79 ? 10.648 -39.062 -16.375 1 85.56 79 ASP A C 1
ATOM 658 O O . ASP A 1 79 ? 10.344 -40.125 -16.922 1 85.56 79 ASP A O 1
ATOM 662 N N . SER A 1 80 ? 9.805 -38.25 -15.805 1 87.75 80 SER A N 1
ATOM 663 C CA . SER A 1 80 ? 8.391 -38.594 -15.812 1 87.75 80 SER A CA 1
ATOM 664 C C . SER A 1 80 ? 7.527 -37.406 -16.25 1 87.75 80 SER A C 1
ATOM 666 O O . SER A 1 80 ? 7.77 -36.281 -15.828 1 87.75 80 SER A O 1
ATOM 668 N N . PRO A 1 81 ? 6.656 -37.625 -17.156 1 87.06 81 PRO A N 1
ATOM 669 C CA . PRO A 1 81 ? 5.73 -36.562 -17.516 1 87.06 81 PRO A CA 1
ATOM 670 C C . PRO A 1 81 ? 4.648 -36.312 -16.469 1 87.06 81 PRO A C 1
ATOM 672 O O . PRO A 1 81 ? 3.891 -35.344 -16.562 1 87.06 81 PRO A O 1
ATOM 675 N N . ASP A 1 82 ? 4.668 -37.094 -15.445 1 87.69 82 ASP A N 1
ATOM 676 C CA . ASP A 1 82 ? 3.551 -37.094 -14.508 1 87.69 82 ASP A CA 1
ATOM 677 C C . ASP A 1 82 ? 3.795 -36.125 -13.352 1 87.69 82 ASP A C 1
ATOM 679 O O . ASP A 1 82 ? 4.945 -35.875 -12.992 1 87.69 82 ASP A O 1
ATOM 683 N N . TYR A 1 83 ? 2.738 -35.562 -12.875 1 91.12 83 TYR A N 1
ATOM 684 C CA . TYR A 1 83 ? 2.686 -34.844 -11.617 1 91.12 83 TYR A CA 1
ATOM 685 C C . TYR A 1 83 ? 2.092 -35.688 -10.508 1 91.12 83 TYR A C 1
ATOM 687 O O . TYR A 1 83 ? 0.933 -36.094 -10.594 1 91.12 83 TYR A O 1
ATOM 695 N N . ILE A 1 84 ? 2.85 -35.969 -9.438 1 90.69 84 ILE A N 1
ATOM 696 C CA . ILE A 1 84 ? 2.381 -36.812 -8.359 1 90.69 84 ILE A CA 1
ATOM 697 C C . ILE A 1 84 ? 2.004 -35.969 -7.145 1 90.69 84 ILE A C 1
ATOM 699 O O . ILE A 1 84 ? 2.836 -35.25 -6.613 1 90.69 84 ILE A O 1
ATOM 703 N N . LEU A 1 85 ? 0.728 -36.125 -6.789 1 92.25 85 LEU A N 1
ATOM 704 C CA . LEU A 1 85 ? 0.299 -35.406 -5.59 1 92.25 85 LEU A CA 1
ATOM 705 C C . LEU A 1 85 ? 1.006 -35.969 -4.352 1 92.25 85 LEU A C 1
ATOM 707 O O . LEU A 1 85 ? 1.025 -37.156 -4.129 1 92.25 85 LEU A O 1
ATOM 711 N N . ASP A 1 86 ? 1.686 -35 -3.643 1 87.25 86 ASP A N 1
ATOM 712 C CA . ASP A 1 86 ? 2.367 -35.375 -2.404 1 87.25 86 ASP A CA 1
ATOM 713 C C . ASP A 1 86 ? 1.453 -35.188 -1.196 1 87.25 86 ASP A C 1
ATOM 715 O O . ASP A 1 86 ? 0.948 -34.062 -0.968 1 87.25 86 ASP A O 1
ATOM 719 N N . ASN A 1 87 ? 1.223 -36.156 -0.415 1 78.69 87 ASN A N 1
ATOM 720 C CA . ASN A 1 87 ? 0.309 -36.094 0.72 1 78.69 87 ASN A CA 1
ATOM 721 C C . ASN A 1 87 ? 0.919 -35.312 1.886 1 78.69 87 ASN A C 1
ATOM 723 O O . ASN A 1 87 ? 0.219 -34.969 2.836 1 78.69 87 ASN A O 1
ATOM 727 N N . SER A 1 88 ? 2.209 -35.094 1.741 1 75.38 88 SER A N 1
ATOM 728 C CA . SER A 1 88 ? 2.822 -34.281 2.787 1 75.38 88 SER A CA 1
ATOM 729 C C . SER A 1 88 ? 2.529 -32.781 2.58 1 75.38 88 SER A C 1
ATOM 731 O O . SER A 1 88 ? 2.545 -32.312 1.447 1 75.38 88 SER A O 1
ATOM 733 N N . ASN A 1 89 ? 1.956 -32.219 3.549 1 67.19 89 ASN A N 1
ATOM 734 C CA . ASN A 1 89 ? 1.57 -30.812 3.416 1 67.19 89 ASN A CA 1
ATOM 735 C C . ASN A 1 89 ? 2.52 -29.906 4.184 1 67.19 89 ASN A C 1
ATOM 737 O O . ASN A 1 89 ? 2.135 -28.797 4.59 1 67.19 89 ASN A O 1
ATOM 741 N N . ASP A 1 90 ? 3.701 -30.375 4.344 1 71.94 90 ASP A N 1
ATOM 742 C CA . ASP A 1 90 ? 4.656 -29.531 5.059 1 71.94 90 ASP A CA 1
ATOM 743 C C . ASP A 1 90 ? 5.242 -28.469 4.141 1 71.94 90 ASP A C 1
ATOM 745 O O . ASP A 1 90 ? 5.598 -28.75 2.996 1 71.94 90 ASP A O 1
ATOM 749 N N . TYR A 1 91 ? 5.074 -27.281 4.543 1 74.25 91 TYR A N 1
ATOM 750 C CA . TYR A 1 91 ? 5.664 -26.156 3.826 1 74.25 91 TYR A CA 1
ATOM 751 C C . TYR A 1 91 ? 6.738 -25.484 4.664 1 74.25 91 TYR A C 1
ATOM 753 O O . TYR A 1 91 ? 6.473 -25.031 5.781 1 74.25 91 TYR A O 1
ATOM 761 N N . PHE A 1 92 ? 8.008 -25.578 4.145 1 61.12 92 PHE A N 1
ATOM 762 C CA . PHE A 1 92 ? 9.125 -24.938 4.84 1 61.12 92 PHE A CA 1
ATOM 763 C C . PHE A 1 92 ? 9.344 -23.516 4.332 1 61.12 92 PHE A C 1
ATOM 765 O O . PHE A 1 92 ? 9.469 -23.297 3.127 1 61.12 92 PHE A O 1
ATOM 772 N N . GLN A 1 93 ? 9.203 -22.484 5.164 1 60.78 93 GLN A N 1
ATOM 773 C CA . GLN A 1 93 ? 9.477 -21.094 4.828 1 60.78 93 GLN A CA 1
ATOM 774 C C . GLN A 1 93 ? 10.719 -20.578 5.555 1 60.78 93 GLN A C 1
ATOM 776 O O . GLN A 1 93 ? 10.773 -20.609 6.785 1 60.78 93 GLN A O 1
ATOM 781 N N . SER A 1 94 ? 11.883 -20.234 4.805 1 53.44 94 SER A N 1
ATOM 782 C CA . SER A 1 94 ? 13.125 -19.797 5.422 1 53.44 94 SER A CA 1
ATOM 783 C C . SER A 1 94 ? 12.961 -18.438 6.113 1 53.44 94 SER A C 1
ATOM 785 O O . SER A 1 94 ? 12 -17.719 5.848 1 53.44 94 SER A O 1
ATOM 787 N N . LYS A 1 95 ? 13.852 -18.156 7.168 1 52 95 LYS A N 1
ATOM 788 C CA . LYS A 1 95 ? 13.859 -17.078 8.148 1 52 95 LYS A CA 1
ATOM 789 C C . LYS A 1 95 ? 14.164 -15.734 7.488 1 52 95 LYS A C 1
ATOM 791 O O . LYS A 1 95 ? 13.922 -14.68 8.07 1 52 95 LYS A O 1
ATOM 796 N N . GLU A 1 96 ? 14.82 -15.797 6.539 1 47.53 96 GLU A N 1
ATOM 797 C CA . GLU A 1 96 ? 15.547 -14.562 6.262 1 47.53 96 GLU A CA 1
ATOM 798 C C . GLU A 1 96 ? 14.633 -13.344 6.363 1 47.53 96 GLU A C 1
ATOM 800 O O . GLU A 1 96 ? 15 -12.336 6.973 1 47.53 96 GLU A O 1
ATOM 805 N N . TYR A 1 97 ? 13.648 -13.258 5.559 1 46.47 97 TYR A N 1
ATOM 806 C CA . TYR A 1 97 ? 12.984 -11.961 5.551 1 46.47 97 TYR A CA 1
ATOM 807 C C . TYR A 1 97 ? 11.727 -11.984 6.418 1 46.47 97 TYR A C 1
ATOM 809 O O . TYR A 1 97 ? 11.008 -10.984 6.5 1 46.47 97 TYR A O 1
ATOM 817 N N . ASN A 1 98 ? 11.461 -13.188 6.926 1 49.34 98 ASN A N 1
ATOM 818 C CA . ASN A 1 98 ? 10.297 -13.273 7.801 1 49.34 98 ASN A CA 1
ATOM 819 C C . ASN A 1 98 ? 10.703 -13.234 9.273 1 49.34 98 ASN A C 1
ATOM 821 O O . ASN A 1 98 ? 10.984 -14.273 9.875 1 49.34 98 ASN A O 1
ATOM 825 N N . TYR A 1 99 ? 10.945 -12.102 9.727 1 45.56 99 TYR A N 1
ATOM 826 C CA . TYR A 1 99 ? 11.383 -11.992 11.117 1 45.56 99 TYR A CA 1
ATOM 827 C C . TYR A 1 99 ? 10.523 -12.859 12.023 1 45.56 99 TYR A C 1
ATOM 829 O O . TYR A 1 99 ? 11 -13.375 13.039 1 45.56 99 TYR A O 1
ATOM 837 N N . ASP A 1 100 ? 9.234 -12.953 11.617 1 48.78 100 ASP A N 1
ATOM 838 C CA . ASP A 1 100 ? 8.359 -13.578 12.602 1 48.78 100 ASP A CA 1
ATOM 839 C C . ASP A 1 100 ? 8.227 -15.078 12.344 1 48.78 100 ASP A C 1
ATOM 841 O O . ASP A 1 100 ? 8.086 -15.859 13.281 1 48.78 100 ASP A O 1
ATOM 845 N N . ASP A 1 101 ? 8.156 -15.453 11.109 1 51.59 101 ASP A N 1
ATOM 846 C CA . ASP A 1 101 ? 7.754 -16.828 10.836 1 51.59 101 ASP A CA 1
ATOM 847 C C . ASP A 1 101 ? 8.891 -17.625 10.188 1 51.59 101 ASP A C 1
ATOM 849 O O . ASP A 1 101 ? 8.664 -18.672 9.578 1 51.59 101 ASP A O 1
ATOM 853 N N . GLY A 1 102 ? 10.047 -17.094 10.141 1 51.88 102 GLY A N 1
ATOM 854 C CA . GLY A 1 102 ? 11.164 -17.766 9.492 1 51.88 102 GLY A CA 1
ATOM 855 C C . GLY A 1 102 ? 11.703 -18.938 10.297 1 51.88 102 GLY A C 1
ATOM 856 O O . GLY A 1 102 ? 11.555 -18.969 11.523 1 51.88 102 GLY A O 1
ATOM 857 N N . GLY A 1 103 ? 12.031 -20.031 9.68 1 58.78 103 GLY A N 1
ATOM 858 C CA . GLY A 1 103 ? 12.672 -21.219 10.195 1 58.78 103 GLY A CA 1
ATOM 859 C C . GLY A 1 103 ? 11.688 -22.234 10.75 1 58.78 103 GLY A C 1
ATOM 860 O O . GLY A 1 103 ? 12.055 -23.094 11.555 1 58.78 103 GLY A O 1
ATOM 861 N N . LYS A 1 104 ? 10.312 -21.938 10.367 1 64.38 104 LYS A N 1
ATOM 862 C CA . LYS A 1 104 ? 9.32 -22.844 10.93 1 64.38 104 LYS A CA 1
ATOM 863 C C . LYS A 1 104 ? 8.617 -23.641 9.836 1 64.38 104 LYS A C 1
ATOM 865 O O . LYS A 1 104 ? 8.398 -23.125 8.734 1 64.38 104 LYS A O 1
ATOM 870 N N . VAL A 1 105 ? 8.625 -24.875 10.023 1 70 105 VAL A N 1
ATOM 871 C CA . VAL A 1 105 ? 7.746 -25.703 9.211 1 70 105 VAL A CA 1
ATOM 872 C C . VAL A 1 105 ? 6.289 -25.391 9.539 1 70 105 VAL A C 1
ATOM 874 O O . VAL A 1 105 ? 5.898 -25.375 10.711 1 70 105 VAL A O 1
ATOM 877 N N . ARG A 1 106 ? 5.578 -25.062 8.461 1 77 106 ARG A N 1
ATOM 878 C CA . ARG A 1 106 ? 4.152 -24.797 8.633 1 77 106 ARG A CA 1
ATOM 879 C C . ARG A 1 106 ? 3.312 -25.922 8.031 1 77 106 ARG A C 1
ATOM 881 O O . ARG A 1 106 ? 3.688 -26.516 7.016 1 77 106 ARG A O 1
ATOM 888 N N . GLN A 1 107 ? 2.277 -26.219 8.734 1 80.62 107 GLN A N 1
ATOM 889 C CA . GLN A 1 107 ? 1.328 -27.188 8.219 1 80.62 107 GLN A CA 1
ATOM 890 C C . GLN A 1 107 ? -0.023 -26.547 7.926 1 80.62 107 GLN A C 1
ATOM 892 O O . GLN A 1 107 ? -0.643 -25.953 8.812 1 80.62 107 GLN A O 1
ATOM 897 N N . PHE A 1 108 ? -0.375 -26.703 6.648 1 86.69 108 PHE A N 1
ATOM 898 C CA . PHE A 1 108 ? -1.661 -26.156 6.227 1 86.69 108 PHE A CA 1
ATOM 899 C C . PHE A 1 108 ? -2.621 -27.281 5.836 1 86.69 108 PHE A C 1
ATOM 901 O O . PHE A 1 108 ? -2.193 -28.391 5.547 1 86.69 108 PHE A O 1
ATOM 908 N N . ASN A 1 109 ? -3.887 -26.969 5.91 1 89.62 109 ASN A N 1
ATOM 909 C CA . ASN A 1 109 ? -4.859 -27.891 5.324 1 89.62 109 ASN A CA 1
ATOM 910 C C . ASN A 1 109 ? -4.605 -28.094 3.834 1 89.62 109 ASN A C 1
ATOM 912 O O . ASN A 1 109 ? -4.184 -27.172 3.135 1 89.62 109 ASN A O 1
ATOM 916 N N . SER A 1 110 ? -4.91 -29.328 3.391 1 92.56 110 SER A N 1
ATOM 917 C CA . SER A 1 110 ? -4.734 -29.641 1.975 1 92.56 110 SER A CA 1
ATOM 918 C C . SER A 1 110 ? -5.832 -29 1.131 1 92.56 110 SER A C 1
ATOM 920 O O . SER A 1 110 ? -6.957 -28.812 1.601 1 92.56 110 SER A O 1
ATOM 922 N N . ILE A 1 111 ? -5.465 -28.703 -0.044 1 95.5 111 ILE A N 1
ATOM 923 C CA . ILE A 1 111 ? -6.441 -28.203 -1.009 1 95.5 111 ILE A CA 1
ATOM 924 C C . ILE A 1 111 ? -7.422 -29.312 -1.371 1 95.5 111 ILE A C 1
ATOM 926 O O . ILE A 1 111 ? -7.027 -30.484 -1.519 1 95.5 111 ILE A O 1
ATOM 930 N N . ASN A 1 112 ? -8.688 -28.953 -1.56 1 94.44 112 ASN A N 1
ATOM 931 C CA . ASN A 1 112 ? -9.734 -29.922 -1.892 1 94.44 112 ASN A CA 1
ATOM 932 C C . ASN A 1 112 ? -9.477 -30.578 -3.242 1 94.44 112 ASN A C 1
ATOM 934 O O . ASN A 1 112 ? -9.023 -29.922 -4.184 1 94.44 112 ASN A O 1
ATOM 938 N N . ASP A 1 113 ? -9.938 -31.844 -3.35 1 93.94 113 ASP A N 1
ATOM 939 C CA . ASP A 1 113 ? -9.781 -32.594 -4.59 1 93.94 113 ASP A CA 1
ATOM 940 C C . ASP A 1 113 ? -10.531 -31.938 -5.738 1 93.94 113 ASP A C 1
ATOM 942 O O . ASP A 1 113 ? -10.078 -31.953 -6.883 1 93.94 113 ASP A O 1
ATOM 946 N N . SER A 1 114 ? -11.656 -31.406 -5.383 1 95.44 114 SER A N 1
ATOM 947 C CA . SER A 1 114 ? -12.461 -30.766 -6.422 1 95.44 114 SER A CA 1
ATOM 948 C C . SER A 1 114 ? -11.695 -29.625 -7.094 1 95.44 114 SER A C 1
ATOM 950 O O . SER A 1 114 ? -11.828 -29.422 -8.305 1 95.44 114 SER A O 1
ATOM 952 N N . PHE A 1 115 ? -10.914 -28.906 -6.309 1 97.44 115 PHE A N 1
ATOM 953 C CA . PHE A 1 115 ? -10.094 -27.828 -6.844 1 97.44 115 PHE A CA 1
ATOM 954 C C . PHE A 1 115 ? -8.914 -28.406 -7.637 1 97.44 115 PHE A C 1
ATOM 956 O O . PHE A 1 115 ? -8.656 -27.969 -8.766 1 97.44 115 PHE A O 1
ATOM 963 N N . LEU A 1 116 ? -8.227 -29.391 -7.074 1 96.19 116 LEU A N 1
ATOM 964 C CA . LEU A 1 116 ? -7.027 -29.953 -7.676 1 96.19 116 LEU A CA 1
ATOM 965 C C . LEU A 1 116 ? -7.355 -30.656 -8.992 1 96.19 116 LEU A C 1
ATOM 967 O O . LEU A 1 116 ? -6.555 -30.641 -9.93 1 96.19 116 LEU A O 1
ATOM 971 N N . CYS A 1 117 ? -8.57 -31.234 -9.086 1 95.38 117 CYS A N 1
ATOM 972 C CA . CYS A 1 117 ? -8.953 -32 -10.258 1 95.38 117 CYS A CA 1
ATOM 973 C C . CYS A 1 117 ? -9.656 -31.141 -11.289 1 95.38 117 CYS A C 1
ATOM 975 O O . CYS A 1 117 ? -10.047 -31.609 -12.359 1 95.38 117 CYS A O 1
ATOM 977 N N . ASN A 1 118 ? -9.852 -29.859 -10.961 1 97 118 ASN A N 1
ATOM 978 C CA . ASN A 1 118 ? -10.43 -28.922 -11.914 1 97 118 ASN A CA 1
ATOM 979 C C . ASN A 1 118 ? -9.539 -28.75 -13.148 1 97 118 ASN A C 1
ATOM 981 O O . ASN A 1 118 ? -8.383 -28.344 -13.031 1 97 118 ASN A O 1
ATOM 985 N N . PRO A 1 119 ? -10.078 -29.047 -14.344 1 96.62 119 PRO A N 1
ATOM 986 C CA . PRO A 1 119 ? -9.25 -29.031 -15.555 1 96.62 119 PRO A CA 1
ATOM 987 C C . PRO A 1 119 ? -8.57 -27.688 -15.781 1 96.62 119 PRO A C 1
ATOM 989 O O . PRO A 1 119 ? -7.445 -27.625 -16.281 1 96.62 119 PRO A O 1
ATOM 992 N N . LEU A 1 120 ? -9.242 -26.609 -15.469 1 97.62 120 LEU A N 1
ATOM 993 C CA . LEU A 1 120 ? -8.656 -25.297 -15.633 1 97.62 120 LEU A CA 1
ATOM 994 C C . LEU A 1 120 ? -7.445 -25.109 -14.711 1 97.62 120 LEU A C 1
ATOM 996 O O . LEU A 1 120 ? -6.41 -24.594 -15.133 1 97.62 120 LEU A O 1
ATOM 1000 N N . ILE A 1 121 ? -7.547 -25.578 -13.453 1 98.06 121 ILE A N 1
ATOM 1001 C CA . ILE A 1 121 ? -6.453 -25.484 -12.492 1 98.06 121 ILE A CA 1
ATOM 1002 C C . ILE A 1 121 ? -5.281 -26.344 -12.969 1 98.06 121 ILE A C 1
ATOM 1004 O O . ILE A 1 121 ? -4.125 -25.922 -12.906 1 98.06 121 ILE A O 1
ATOM 1008 N N . GLN A 1 122 ? -5.605 -27.469 -13.438 1 95.88 122 GLN A N 1
ATOM 1009 C CA . GLN A 1 122 ? -4.562 -28.344 -13.969 1 95.88 122 GLN A CA 1
ATOM 1010 C C . GLN A 1 122 ? -3.844 -27.688 -15.148 1 95.88 122 GLN A C 1
ATOM 1012 O O . GLN A 1 122 ? -2.619 -27.766 -15.25 1 95.88 122 GLN A O 1
ATOM 1017 N N . ASN A 1 123 ? -4.617 -27.094 -15.984 1 95.88 123 ASN A N 1
ATOM 1018 C CA . ASN A 1 123 ? -4.027 -26.391 -17.125 1 95.88 123 ASN A CA 1
ATOM 1019 C C . ASN A 1 123 ? -3.115 -25.25 -16.656 1 95.88 123 ASN A C 1
ATOM 1021 O O . ASN A 1 123 ? -2.062 -25.016 -17.266 1 95.88 123 ASN A O 1
ATOM 1025 N N . ILE A 1 124 ? -3.51 -24.531 -15.656 1 97.5 124 ILE A N 1
ATOM 1026 C CA . ILE A 1 124 ? -2.719 -23.438 -15.102 1 97.5 124 ILE A CA 1
ATOM 1027 C C . ILE A 1 124 ? -1.394 -23.984 -14.57 1 97.5 124 ILE A C 1
ATOM 1029 O O . ILE A 1 124 ? -0.328 -23.438 -14.883 1 97.5 124 ILE A O 1
ATOM 1033 N N . VAL A 1 125 ? -1.433 -25.047 -13.828 1 97.12 125 VAL A N 1
ATOM 1034 C CA . VAL A 1 125 ? -0.232 -25.641 -13.25 1 97.12 125 VAL A CA 1
ATOM 1035 C C . VAL A 1 125 ? 0.705 -26.109 -14.359 1 97.12 125 VAL A C 1
ATOM 1037 O O . VAL A 1 125 ? 1.918 -25.906 -14.289 1 97.12 125 VAL A O 1
ATOM 1040 N N . HIS A 1 126 ? 0.121 -26.641 -15.359 1 94.56 126 HIS A N 1
ATOM 1041 C CA . HIS A 1 126 ? 0.917 -27.078 -16.484 1 94.56 126 HIS A CA 1
ATOM 1042 C C . HIS A 1 126 ? 1.589 -25.906 -17.188 1 94.56 126 HIS A C 1
ATOM 1044 O O . HIS A 1 126 ? 2.783 -25.969 -17.5 1 94.56 126 HIS A O 1
ATOM 1050 N N . PHE A 1 127 ? 0.81 -24.969 -17.469 1 95.44 127 PHE A N 1
ATOM 1051 C CA . PHE A 1 127 ? 1.349 -23.766 -18.109 1 95.44 127 PHE A CA 1
ATOM 1052 C C . PHE A 1 127 ? 2.504 -23.203 -17.297 1 95.44 127 PHE A C 1
ATOM 1054 O O . PHE A 1 127 ? 3.57 -22.906 -17.844 1 95.44 127 PHE A O 1
ATOM 1061 N N . ASP A 1 128 ? 2.27 -23.016 -15.984 1 97.62 128 ASP A N 1
ATOM 1062 C CA . ASP A 1 128 ? 3.287 -22.453 -15.094 1 97.62 128 ASP A CA 1
ATOM 1063 C C . ASP A 1 128 ? 4.559 -23.297 -15.125 1 97.62 128 ASP A C 1
ATOM 1065 O O . ASP A 1 128 ? 5.668 -22.75 -15.156 1 97.62 128 ASP A O 1
ATOM 1069 N N . THR A 1 129 ? 4.359 -24.594 -15.102 1 95.62 129 THR A N 1
ATOM 1070 C CA . THR A 1 129 ? 5.488 -25.516 -15.102 1 95.62 129 THR A CA 1
ATOM 1071 C C . THR A 1 129 ? 6.285 -25.391 -16.391 1 95.62 129 THR A C 1
ATOM 1073 O O . THR A 1 129 ? 7.516 -25.297 -16.375 1 95.62 129 THR A O 1
ATOM 1076 N N . GLU A 1 130 ? 5.609 -25.391 -17.5 1 93.62 130 GLU A N 1
ATOM 1077 C CA . GLU A 1 130 ? 6.277 -25.25 -18.781 1 93.62 130 GLU A CA 1
ATOM 1078 C C . GLU A 1 130 ? 7.035 -23.938 -18.875 1 93.62 130 GLU A C 1
ATOM 1080 O O . GLU A 1 130 ? 8.164 -23.891 -19.375 1 93.62 130 GLU A O 1
ATOM 1085 N N . PHE A 1 131 ? 6.379 -22.891 -18.5 1 96.25 131 PHE A N 1
ATOM 1086 C CA . PHE A 1 131 ? 7.016 -21.578 -18.469 1 96.25 131 PHE A CA 1
ATOM 1087 C C . PHE A 1 131 ? 8.289 -21.609 -17.625 1 96.25 131 PHE A C 1
ATOM 1089 O O . PHE A 1 131 ? 9.359 -21.188 -18.094 1 96.25 131 PHE A O 1
ATOM 1096 N N . ALA A 1 132 ? 8.203 -22.141 -16.422 1 96.56 132 ALA A N 1
ATOM 1097 C CA . ALA A 1 132 ? 9.352 -22.203 -15.516 1 96.56 132 ALA A CA 1
ATOM 1098 C C . ALA A 1 132 ? 10.492 -23.016 -16.125 1 96.56 132 ALA A C 1
ATOM 1100 O O . ALA A 1 132 ? 11.656 -22.609 -16.047 1 96.56 132 ALA A O 1
ATOM 1101 N N . PHE A 1 133 ? 10.148 -24.078 -16.797 1 93.75 133 PHE A N 1
ATOM 1102 C CA . PHE A 1 133 ? 11.141 -24.969 -17.391 1 93.75 133 PHE A CA 1
ATOM 1103 C C . PHE A 1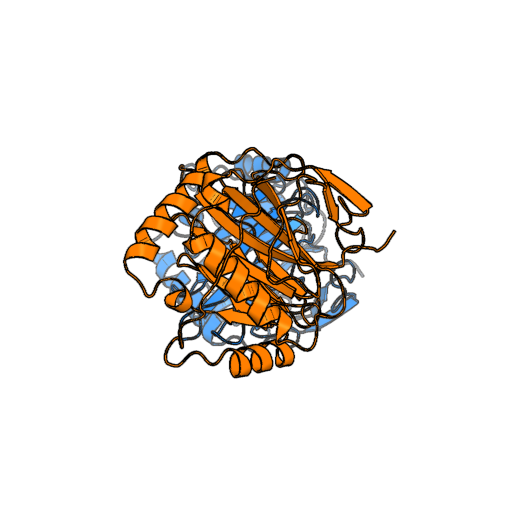 133 ? 11.852 -24.297 -18.562 1 93.75 133 PHE A C 1
ATOM 1105 O O . PHE A 1 133 ? 12.977 -24.656 -18.906 1 93.75 133 PHE A O 1
ATOM 1112 N N . LYS A 1 134 ? 11.195 -23.422 -19.156 1 95.06 134 LYS A N 1
ATOM 1113 C CA . LYS A 1 134 ? 11.781 -22.734 -20.312 1 95.06 134 LYS A CA 1
ATOM 1114 C C . LYS A 1 134 ? 12.703 -21.609 -19.859 1 95.06 134 LYS A C 1
ATOM 1116 O O . LYS A 1 134 ? 13.445 -21.047 -20.672 1 95.06 134 LYS A O 1
ATOM 1121 N N . THR A 1 135 ? 12.625 -21.25 -18.594 1 96.06 135 THR A N 1
ATOM 1122 C CA . THR A 1 135 ? 13.57 -20.281 -18.062 1 96.06 135 THR A CA 1
ATOM 1123 C C . THR A 1 135 ? 14.945 -20.906 -17.859 1 96.06 135 THR A C 1
ATOM 1125 O O . THR A 1 135 ? 15.07 -22.125 -17.844 1 96.06 135 THR A O 1
ATOM 1128 N N . ASN A 1 136 ? 15.953 -20.125 -17.719 1 94.69 136 ASN A N 1
ATOM 1129 C CA . ASN A 1 136 ? 17.281 -20.578 -17.344 1 94.69 136 ASN A CA 1
ATOM 1130 C C . ASN A 1 136 ? 17.453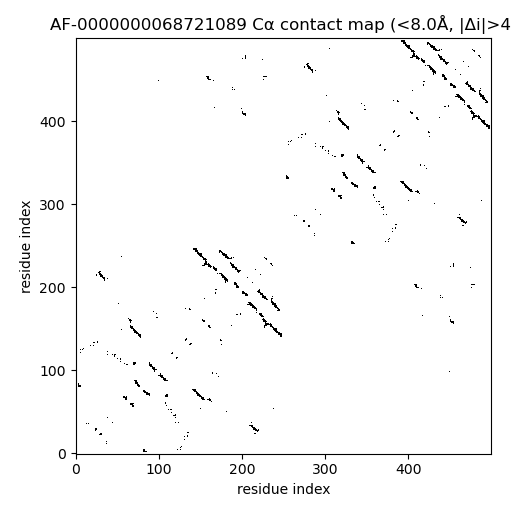 -20.594 -15.82 1 94.69 136 ASN A C 1
ATOM 1132 O O . ASN A 1 136 ? 18.578 -20.641 -15.32 1 94.69 136 ASN A O 1
ATOM 1136 N N . ILE A 1 137 ? 16.391 -20.594 -15.102 1 95.88 137 ILE A N 1
ATOM 1137 C CA . ILE A 1 137 ? 16.422 -20.453 -13.648 1 95.88 137 ILE A CA 1
ATOM 1138 C C . ILE A 1 137 ? 16.219 -21.812 -12.992 1 95.88 137 ILE A C 1
ATOM 1140 O O . ILE A 1 137 ? 16.922 -22.156 -12.039 1 95.88 137 ILE A O 1
ATOM 1144 N N . ILE A 1 138 ? 15.32 -22.609 -13.539 1 94.81 138 ILE A N 1
ATOM 1145 C CA . ILE A 1 138 ? 14.961 -23.906 -12.969 1 94.81 138 ILE A CA 1
ATOM 1146 C C . ILE A 1 138 ? 15.867 -25 -13.531 1 94.81 138 ILE A C 1
ATOM 1148 O O . ILE A 1 138 ? 16.078 -25.062 -14.742 1 94.81 138 ILE A O 1
ATOM 1152 N N . ASP A 1 139 ? 16.469 -25.781 -12.648 1 93.62 139 ASP A N 1
ATOM 1153 C CA . ASP A 1 139 ? 17.266 -26.938 -13.047 1 93.62 139 ASP A CA 1
ATOM 1154 C C . ASP A 1 139 ? 16.375 -28.141 -13.336 1 93.62 139 ASP A C 1
ATOM 1156 O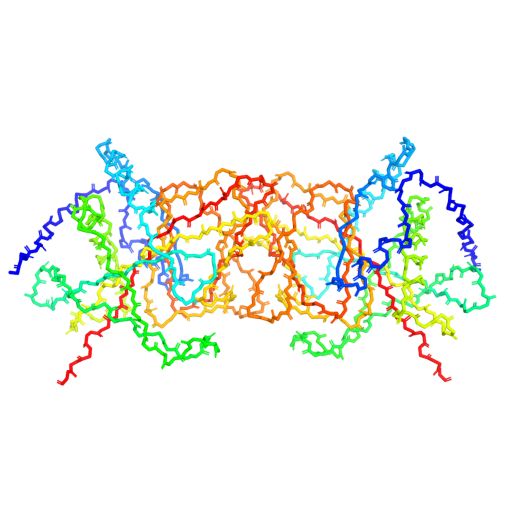 O . ASP A 1 139 ? 15.906 -28.828 -12.422 1 93.62 139 ASP A O 1
ATOM 1160 N N . LYS A 1 140 ? 16.234 -28.5 -14.547 1 89.69 140 LYS A N 1
ATOM 1161 C CA . LYS A 1 140 ? 15.32 -29.547 -14.992 1 89.69 140 LYS A CA 1
ATOM 1162 C C . LYS A 1 140 ? 15.906 -30.938 -14.727 1 89.69 140 LYS A C 1
ATOM 1164 O O . LYS A 1 140 ? 15.227 -31.938 -14.914 1 89.69 140 LYS A O 1
ATOM 1169 N N . SER A 1 141 ? 17.156 -30.969 -14.328 1 92 141 SER A N 1
ATOM 1170 C CA . SER A 1 141 ? 17.781 -32.25 -14.062 1 92 141 SER A CA 1
ATOM 1171 C C . SER A 1 141 ? 17.5 -32.719 -12.641 1 92 141 SER A C 1
ATOM 1173 O O . SER A 1 141 ? 17.922 -33.812 -12.234 1 92 141 SER A O 1
ATOM 1175 N N . LYS A 1 142 ? 16.766 -31.922 -11.906 1 93.75 142 LYS A N 1
ATOM 1176 C CA . LYS A 1 142 ? 16.391 -32.281 -10.539 1 93.75 142 LYS A CA 1
ATOM 1177 C C . LYS A 1 142 ? 14.883 -32.469 -10.406 1 93.75 142 LYS A C 1
ATOM 1179 O O . LYS A 1 142 ? 14.109 -31.828 -11.133 1 93.75 142 LYS A O 1
ATOM 1184 N N . ASP A 1 143 ? 14.516 -33.312 -9.414 1 93.5 143 ASP A N 1
ATOM 1185 C CA . ASP A 1 143 ? 13.094 -33.438 -9.102 1 93.5 143 ASP A CA 1
ATOM 1186 C C . ASP A 1 143 ? 12.547 -32.156 -8.477 1 93.5 143 ASP A C 1
ATOM 1188 O O . ASP A 1 143 ? 13.188 -31.578 -7.609 1 93.5 143 ASP A O 1
ATOM 1192 N N . LEU A 1 144 ? 11.359 -31.828 -8.93 1 93.12 144 LEU A N 1
ATOM 1193 C CA . LEU A 1 144 ? 10.797 -30.562 -8.508 1 93.12 144 LEU A CA 1
ATOM 1194 C C . LEU A 1 144 ? 9.578 -30.766 -7.613 1 93.12 144 LEU A C 1
ATOM 1196 O O . LEU A 1 144 ? 8.82 -31.719 -7.809 1 93.12 144 LEU A O 1
ATOM 1200 N N . ILE A 1 145 ? 9.5 -29.922 -6.645 1 93.06 145 ILE A N 1
ATOM 1201 C CA . ILE A 1 145 ? 8.266 -29.766 -5.887 1 93.06 145 ILE A CA 1
ATOM 1202 C C . ILE A 1 145 ? 7.488 -28.547 -6.391 1 93.06 145 ILE A C 1
ATOM 1204 O O . ILE A 1 145 ? 8.023 -27.438 -6.445 1 93.06 145 ILE A O 1
ATOM 1208 N N . ILE A 1 146 ? 6.309 -28.781 -6.844 1 95.44 146 ILE A N 1
ATOM 1209 C CA . ILE A 1 146 ? 5.406 -27.719 -7.266 1 95.44 146 ILE A CA 1
ATOM 1210 C C . ILE A 1 146 ? 4.367 -27.469 -6.18 1 95.44 146 ILE A C 1
ATOM 1212 O O . ILE A 1 146 ? 3.475 -28.281 -5.957 1 95.44 146 ILE A O 1
ATOM 1216 N N . GLY A 1 147 ? 4.504 -26.344 -5.508 1 95 147 GLY A N 1
ATOM 1217 C CA . GLY A 1 147 ? 3.582 -25.984 -4.441 1 95 147 GLY A CA 1
ATOM 1218 C C . GLY A 1 147 ? 2.404 -25.172 -4.918 1 95 147 GLY A C 1
ATOM 1219 O O . GLY A 1 147 ? 2.568 -24.25 -5.734 1 95 147 GLY A O 1
ATOM 1220 N N . LEU A 1 148 ? 1.26 -25.5 -4.477 1 96.88 148 LEU A N 1
ATOM 1221 C CA . LEU A 1 148 ? 0.038 -24.75 -4.715 1 96.88 148 LEU A CA 1
ATOM 1222 C C . LEU A 1 148 ? -0.49 -24.141 -3.42 1 96.88 148 LEU A C 1
ATOM 1224 O O . LEU A 1 148 ? -0.82 -24.859 -2.48 1 96.88 148 LEU A O 1
ATOM 1228 N N . HIS A 1 149 ? -0.557 -22.812 -3.365 1 95.94 149 HIS A N 1
ATOM 1229 C CA . HIS A 1 149 ? -1.077 -22.094 -2.205 1 95.94 149 HIS A CA 1
ATOM 1230 C C . HIS A 1 149 ? -2.398 -21.406 -2.531 1 95.94 149 HIS A C 1
ATOM 1232 O O . HIS A 1 149 ? -2.432 -20.453 -3.312 1 95.94 149 HIS A O 1
ATOM 1238 N N . GLN A 1 150 ? -3.479 -21.906 -1.971 1 96.88 150 GLN A N 1
ATOM 1239 C CA . GLN A 1 150 ? -4.719 -21.141 -1.959 1 96.88 150 GLN A CA 1
ATOM 1240 C C . GLN A 1 150 ? -4.754 -20.172 -0.78 1 96.88 150 GLN A C 1
ATOM 1242 O O . GLN A 1 150 ? -4.656 -20.578 0.376 1 96.88 150 GLN A O 1
ATOM 1247 N N . VAL A 1 151 ? -4.875 -18.938 -1.101 1 97.31 151 VAL A N 1
ATOM 1248 C CA . VAL A 1 151 ? -4.918 -17.953 -0.024 1 97.31 151 VAL A CA 1
ATOM 1249 C C . VAL A 1 151 ? -6.09 -17 -0.24 1 97.31 151 VAL A C 1
ATOM 1251 O O . VAL A 1 151 ? -6.281 -16.484 -1.341 1 97.31 151 VAL A O 1
ATOM 1254 N N . ARG A 1 152 ? -6.949 -16.812 0.761 1 97.88 152 ARG A N 1
ATOM 1255 C CA . ARG A 1 152 ? -7.973 -15.781 0.787 1 97.88 152 ARG A CA 1
ATOM 1256 C C . ARG A 1 152 ? -7.66 -14.727 1.845 1 97.88 152 ARG A C 1
ATOM 1258 O O . ARG A 1 152 ? -7.582 -15.039 3.035 1 97.88 152 ARG A O 1
ATOM 1265 N N . TYR A 1 153 ? -7.441 -13.523 1.372 1 97.88 153 TYR A N 1
ATOM 1266 C CA . TYR A 1 153 ? -7.406 -12.383 2.275 1 97.88 153 TYR A CA 1
ATOM 1267 C C . TYR A 1 153 ? -8.812 -11.867 2.561 1 97.88 153 TYR A C 1
ATOM 1269 O O . TYR A 1 153 ? -9.602 -11.664 1.639 1 97.88 153 TYR A O 1
ATOM 1277 N N . LYS A 1 154 ? -9.086 -11.633 3.787 1 97.19 154 LYS A N 1
ATOM 1278 C CA . LYS A 1 154 ? -10.383 -11.117 4.207 1 97.19 154 LYS A CA 1
ATOM 1279 C C . LYS A 1 154 ? -10.234 -9.812 4.984 1 97.19 154 LYS A C 1
ATOM 1281 O O . LYS A 1 154 ? -9.5 -9.758 5.973 1 97.19 154 LYS A O 1
ATOM 1286 N N . ALA A 1 155 ? -10.977 -8.828 4.543 1 97.19 155 ALA A N 1
ATOM 1287 C CA . ALA A 1 155 ? -10.852 -7.531 5.199 1 97.19 155 ALA A CA 1
ATOM 1288 C C . ALA A 1 155 ? -12.219 -6.969 5.574 1 97.19 155 ALA A C 1
ATOM 1290 O O . ALA A 1 155 ? -13.18 -7.098 4.812 1 97.19 155 ALA A O 1
ATOM 1291 N N . THR A 1 156 ? -12.297 -6.41 6.77 1 96.5 156 THR A N 1
ATOM 1292 C CA 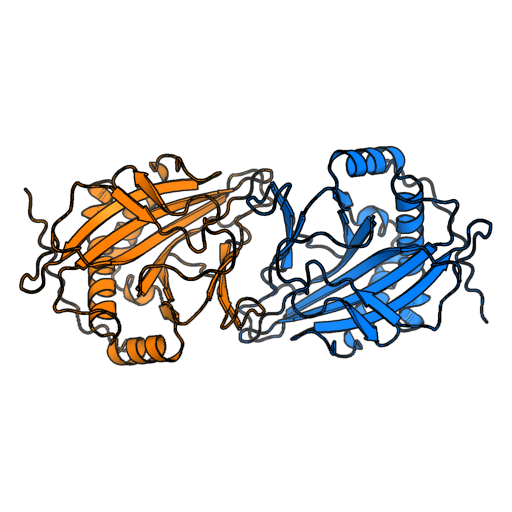. THR A 1 156 ? -13.422 -5.566 7.164 1 96.5 156 THR A CA 1
ATOM 1293 C C . THR A 1 156 ? -12.961 -4.133 7.395 1 96.5 156 THR A C 1
ATOM 1295 O O . THR A 1 156 ? -11.773 -3.836 7.32 1 96.5 156 THR A O 1
ATOM 1298 N N . LYS A 1 157 ? -13.898 -3.307 7.648 1 93.94 157 LYS A N 1
ATOM 1299 C CA . LYS A 1 157 ? -13.57 -1.903 7.879 1 93.94 157 LYS A CA 1
ATOM 1300 C C . LYS A 1 157 ? -12.617 -1.75 9.062 1 93.94 157 LYS A C 1
ATOM 1302 O O . LYS A 1 157 ? -11.758 -0.865 9.07 1 93.94 157 LYS A O 1
ATOM 1307 N N . GLU A 1 158 ? -12.703 -2.625 10.008 1 93.19 158 GLU A N 1
ATOM 1308 C CA . GLU A 1 158 ? -11.938 -2.502 11.25 1 93.19 158 GLU A CA 1
ATOM 1309 C C . GLU A 1 158 ? -10.727 -3.424 11.25 1 93.19 158 GLU A C 1
ATOM 1311 O O . GLU A 1 158 ? -9.836 -3.293 12.094 1 93.19 158 GLU A O 1
ATOM 1316 N N . ARG A 1 159 ? -10.734 -4.328 10.328 1 95 159 ARG A N 1
ATOM 1317 C CA . ARG A 1 159 ? -9.68 -5.336 10.312 1 95 159 ARG A CA 1
ATOM 1318 C C . ARG A 1 159 ? -9.141 -5.539 8.898 1 95 159 ARG A C 1
ATOM 1320 O O . ARG A 1 159 ? -9.625 -6.406 8.164 1 95 159 ARG A O 1
ATOM 1327 N N . PRO A 1 160 ? -8.086 -4.754 8.531 1 97.38 160 PRO A N 1
ATOM 1328 C CA . PRO A 1 160 ? -7.453 -5.008 7.238 1 97.38 160 PRO A CA 1
ATOM 1329 C C . PRO A 1 160 ? -6.719 -6.348 7.191 1 97.38 160 PRO A C 1
ATOM 1331 O O . PRO A 1 160 ? -6.457 -6.945 8.234 1 97.38 160 PRO A O 1
ATOM 1334 N N . SER A 1 161 ? -6.484 -6.855 6.035 1 97.25 161 SER A N 1
ATOM 1335 C CA . SER A 1 161 ? -5.707 -8.078 5.836 1 97.25 161 SER A CA 1
ATOM 1336 C C . SER A 1 161 ? -4.375 -7.777 5.156 1 97.25 161 SER A C 1
ATOM 1338 O O . SER A 1 161 ? -4.262 -6.812 4.398 1 97.25 161 SER A O 1
ATOM 1340 N N . PHE A 1 162 ? -3.383 -8.578 5.418 1 95.94 162 PHE A N 1
ATOM 1341 C CA . PHE A 1 162 ? -2.062 -8.352 4.848 1 95.94 162 PHE A CA 1
ATOM 1342 C C . PHE A 1 162 ? -1.283 -9.656 4.734 1 95.94 162 PHE A C 1
ATOM 1344 O O . PHE A 1 162 ? -1.61 -10.633 5.402 1 95.94 162 PHE A O 1
ATOM 1351 N N . SER A 1 163 ? -0.302 -9.656 3.887 1 93.69 163 SER A N 1
ATOM 1352 C CA . SER A 1 163 ? 0.5 -10.844 3.605 1 93.69 163 SER A CA 1
ATOM 1353 C C . SER A 1 163 ? 1.61 -11.016 4.637 1 93.69 163 SER A C 1
ATOM 1355 O O . SER A 1 163 ? 1.847 -10.133 5.457 1 93.69 163 SER A O 1
ATOM 1357 N N . SER A 1 164 ? 2.174 -12.211 4.555 1 88.19 164 SER A N 1
ATOM 1358 C CA . SER A 1 164 ? 3.438 -12.508 5.223 1 88.19 164 SER A CA 1
ATOM 1359 C C . SER A 1 164 ? 4.496 -12.961 4.223 1 88.19 164 SER A C 1
ATOM 1361 O O . SER A 1 164 ? 4.309 -13.953 3.52 1 88.19 164 SER A O 1
ATOM 1363 N N . PRO A 1 165 ? 5.625 -12.242 4.168 1 89.94 165 PRO A N 1
ATOM 1364 C CA . PRO A 1 165 ? 5.984 -10.961 4.781 1 89.94 165 PRO A CA 1
ATOM 1365 C C . PRO A 1 165 ? 5.055 -9.82 4.363 1 89.94 165 PRO A C 1
ATOM 1367 O O . PRO A 1 165 ? 4.48 -9.859 3.27 1 89.94 165 PRO A O 1
ATOM 1370 N N . ILE A 1 166 ? 5.012 -8.797 5.16 1 92.5 166 ILE A N 1
ATOM 1371 C CA . ILE A 1 166 ? 4.031 -7.734 4.984 1 92.5 166 ILE A CA 1
ATOM 1372 C C . ILE A 1 166 ? 4.496 -6.777 3.889 1 92.5 166 ILE A C 1
ATOM 1374 O O . ILE A 1 166 ? 3.678 -6.184 3.184 1 92.5 166 ILE A O 1
ATOM 1378 N N . TRP A 1 167 ? 5.809 -6.57 3.758 1 94.5 167 TRP A N 1
ATOM 1379 C CA . TRP A 1 167 ? 6.355 -5.543 2.875 1 94.5 167 TRP A CA 1
ATOM 1380 C C . TRP A 1 167 ? 7.406 -6.133 1.942 1 94.5 167 TRP A C 1
ATOM 1382 O O . TRP A 1 167 ? 7.484 -7.352 1.77 1 94.5 167 TRP A O 1
ATOM 1392 N N . LEU A 1 168 ? 8.148 -5.258 1.239 1 96.12 168 LEU A N 1
ATOM 1393 C CA . LEU A 1 168 ? 9.086 -5.648 0.195 1 96.12 168 LEU A CA 1
ATOM 1394 C C . LEU A 1 168 ? 9.984 -6.785 0.67 1 96.12 168 LEU A C 1
ATOM 1396 O O . LEU A 1 168 ? 10.594 -6.695 1.737 1 96.12 168 LEU A O 1
ATOM 1400 N N . HIS A 1 169 ? 10.008 -7.855 -0.132 1 94.56 169 HIS A N 1
ATOM 1401 C CA . HIS A 1 169 ? 10.844 -9.023 0.147 1 94.56 169 HIS A CA 1
ATOM 1402 C C . HIS A 1 169 ? 11.141 -9.805 -1.127 1 94.56 169 HIS A C 1
ATOM 1404 O O . HIS A 1 169 ? 10.586 -9.5 -2.189 1 94.56 169 HIS A O 1
ATOM 1410 N N . LYS A 1 170 ? 12.031 -10.75 -1.006 1 94 170 LYS A N 1
ATOM 1411 C CA . LYS A 1 170 ? 12.281 -11.758 -2.037 1 94 170 LYS A CA 1
ATOM 1412 C C . LYS A 1 170 ? 11.867 -13.148 -1.559 1 94 170 LYS A C 1
ATOM 1414 O O . LYS A 1 170 ? 12.07 -13.492 -0.392 1 94 170 LYS A O 1
ATOM 1419 N N . ASP A 1 171 ? 11.266 -13.875 -2.422 1 91.06 171 ASP A N 1
ATOM 1420 C CA . ASP A 1 171 ? 10.883 -15.234 -2.062 1 91.06 171 ASP A CA 1
ATOM 1421 C C . ASP A 1 171 ? 12.078 -16.188 -2.133 1 91.06 171 ASP A C 1
ATOM 1423 O O . ASP A 1 171 ? 13.023 -15.938 -2.883 1 91.06 171 ASP A O 1
ATOM 1427 N N . ASP A 1 172 ? 11.969 -17.25 -1.352 1 88.5 172 ASP A N 1
ATOM 1428 C CA . ASP A 1 172 ? 12.977 -18.297 -1.43 1 88.5 172 ASP A CA 1
ATOM 1429 C C . ASP A 1 172 ? 12.875 -19.062 -2.75 1 88.5 172 ASP A C 1
ATOM 1431 O O . ASP A 1 172 ? 13.883 -19.547 -3.273 1 88.5 172 ASP A O 1
ATOM 1435 N N . GLU A 1 173 ? 11.688 -19.234 -3.242 1 93.44 173 GLU A N 1
ATOM 1436 C CA . GLU A 1 173 ? 11.461 -19.938 -4.492 1 93.44 173 GLU A CA 1
ATOM 1437 C C . GLU A 1 173 ? 11.938 -19.125 -5.691 1 93.44 173 GLU A C 1
ATOM 1439 O O . GLU A 1 173 ? 11.719 -17.922 -5.754 1 93.44 173 GLU A O 1
ATOM 1444 N N . PRO A 1 174 ? 12.562 -19.766 -6.66 1 95.31 174 PRO A N 1
ATOM 1445 C CA . PRO A 1 174 ? 13.195 -19.031 -7.762 1 95.31 174 PRO A CA 1
ATOM 1446 C C . PRO A 1 174 ? 12.172 -18.406 -8.711 1 95.31 174 PRO A C 1
ATOM 1448 O O . PRO A 1 174 ? 12.469 -17.391 -9.352 1 95.31 174 PRO A O 1
ATOM 1451 N N . VAL A 1 175 ? 11.031 -19.031 -8.898 1 97.19 175 VAL A N 1
ATOM 1452 C CA . VAL A 1 175 ? 9.953 -18.516 -9.742 1 97.19 175 VAL A CA 1
ATOM 1453 C C . VAL A 1 175 ? 8.609 -18.703 -9.039 1 97.19 175 VAL A C 1
ATOM 1455 O O . VAL A 1 175 ? 8.297 -19.812 -8.57 1 97.19 175 VAL A O 1
ATOM 1458 N N . VAL A 1 176 ? 7.832 -17.688 -8.961 1 98.31 176 VAL A N 1
ATOM 1459 C CA . VAL A 1 176 ? 6.523 -17.734 -8.312 1 98.31 176 VAL A CA 1
ATOM 1460 C C . VAL A 1 176 ? 5.465 -17.141 -9.242 1 98.31 176 VAL A C 1
ATOM 1462 O O . VAL A 1 176 ? 5.664 -16.062 -9.82 1 98.31 176 VAL A O 1
ATOM 1465 N N . PHE A 1 177 ? 4.398 -17.875 -9.469 1 98.75 177 PHE A N 1
ATOM 1466 C CA . PHE A 1 177 ? 3.236 -17.375 -10.195 1 98.75 177 PHE A CA 1
ATOM 1467 C C . PHE A 1 177 ? 2.131 -16.969 -9.219 1 98.75 177 PHE A C 1
ATOM 1469 O O . PHE A 1 177 ? 1.746 -17.75 -8.352 1 98.75 177 PHE A O 1
ATOM 1476 N N . LEU A 1 178 ? 1.679 -15.758 -9.336 1 98.88 178 LEU A N 1
ATOM 1477 C CA . LEU A 1 178 ? 0.528 -15.273 -8.578 1 98.88 178 LEU A CA 1
ATOM 1478 C C . LEU A 1 178 ? -0.678 -15.086 -9.5 1 98.88 178 LEU A C 1
ATOM 1480 O O . LEU A 1 178 ? -0.68 -14.203 -10.359 1 98.88 178 LEU A O 1
ATOM 1484 N N . HIS A 1 179 ? -1.688 -15.922 -9.367 1 98.88 179 HIS A N 1
ATOM 1485 C CA . HIS A 1 179 ? -2.936 -15.828 -10.117 1 98.88 179 HIS A CA 1
ATOM 1486 C C . HIS A 1 179 ? -4.043 -15.219 -9.266 1 98.88 179 HIS A C 1
ATOM 1488 O O . HIS A 1 179 ? -4.402 -15.758 -8.219 1 98.88 179 HIS A O 1
ATOM 1494 N N . LEU A 1 180 ? -4.598 -14.109 -9.742 1 98.94 180 LEU A N 1
ATOM 1495 C CA . LEU A 1 180 ? -5.801 -13.617 -9.078 1 98.94 180 LEU A CA 1
ATOM 1496 C C . LEU A 1 180 ? -6.988 -14.531 -9.352 1 98.94 180 LEU A C 1
ATOM 1498 O O . LEU A 1 180 ? -7.285 -14.836 -10.508 1 98.94 180 LEU A O 1
ATOM 1502 N N . MET A 1 181 ? -7.621 -14.969 -8.312 1 98.81 181 MET A N 1
ATOM 1503 C CA . MET A 1 181 ? -8.758 -15.867 -8.5 1 98.81 181 MET A CA 1
ATOM 1504 C C . MET A 1 181 ? -10.078 -15.117 -8.328 1 98.81 181 MET A C 1
ATOM 1506 O O . MET A 1 181 ? -11.047 -15.375 -9.039 1 98.81 181 MET A O 1
ATOM 1510 N N . ASN A 1 182 ? -10.109 -14.305 -7.297 1 98 182 ASN A N 1
ATOM 1511 C CA . ASN A 1 182 ? -11.273 -13.469 -7.012 1 98 182 ASN A CA 1
ATOM 1512 C C . ASN A 1 182 ? -10.867 -12.172 -6.316 1 98 182 ASN A C 1
ATOM 1514 O O . ASN A 1 182 ? -9.883 -12.133 -5.578 1 98 182 ASN A O 1
ATOM 1518 N N . LEU A 1 183 ? -11.688 -11.164 -6.59 1 98.44 183 LEU A N 1
ATOM 1519 C CA . LEU A 1 183 ? -11.531 -9.875 -5.918 1 98.44 183 LEU A CA 1
ATOM 1520 C C . LEU A 1 183 ? -12.883 -9.203 -5.711 1 98.44 183 LEU A C 1
ATOM 1522 O O . LEU A 1 183 ? -13.633 -9 -6.668 1 98.44 183 LEU A O 1
ATOM 1526 N N . SER A 1 184 ? -13.195 -8.859 -4.457 1 97.62 184 SER A N 1
ATOM 1527 C CA . SER A 1 184 ? -14.422 -8.133 -4.172 1 97.62 184 SER A CA 1
ATOM 1528 C C . SER A 1 184 ? -14.406 -6.746 -4.809 1 97.62 184 SER A C 1
ATOM 1530 O O . SER A 1 184 ? -13.375 -6.07 -4.809 1 97.62 184 SER A O 1
ATOM 1532 N N . ASN A 1 185 ? -15.555 -6.262 -5.215 1 96.62 185 ASN A N 1
ATOM 1533 C CA . ASN A 1 185 ? -15.664 -4.93 -5.797 1 96.62 185 ASN A CA 1
ATOM 1534 C C . ASN A 1 185 ? -15.422 -3.84 -4.758 1 96.62 185 ASN A C 1
ATOM 1536 O O . ASN A 1 185 ? -15.086 -2.705 -5.105 1 96.62 185 ASN A O 1
ATOM 1540 N N . THR A 1 186 ? -15.594 -4.191 -3.521 1 96.94 186 THR A N 1
ATOM 1541 C CA . THR A 1 186 ? -15.477 -3.203 -2.455 1 96.94 186 THR A CA 1
ATOM 1542 C C . THR A 1 186 ? -14.078 -3.213 -1.859 1 96.94 186 THR A C 1
ATOM 1544 O O . THR A 1 186 ? -13.781 -2.453 -0.934 1 96.94 186 THR A O 1
ATOM 1547 N N . ALA A 1 187 ? -13.25 -4.086 -2.389 1 97.88 187 ALA A N 1
ATOM 1548 C CA . ALA A 1 187 ? -11.883 -4.191 -1.884 1 97.88 187 ALA A CA 1
ATOM 1549 C C . ALA A 1 187 ? -11.062 -2.963 -2.266 1 97.88 187 ALA A C 1
ATOM 1551 O O . ALA A 1 187 ? -11.203 -2.434 -3.371 1 97.88 187 ALA A O 1
ATOM 1552 N N . ILE A 1 188 ? -10.25 -2.5 -1.338 1 97.56 188 ILE A N 1
ATOM 1553 C CA . ILE A 1 188 ? -9.25 -1.462 -1.569 1 97.56 188 ILE A CA 1
ATOM 1554 C C . ILE A 1 188 ? -7.863 -1.987 -1.2 1 97.56 188 ILE A C 1
ATOM 1556 O O . ILE A 1 188 ? -7.703 -2.674 -0.188 1 97.56 188 ILE A O 1
ATOM 1560 N N . GLY A 1 189 ? -6.879 -1.576 -2 1 98.06 189 GLY A N 1
ATOM 1561 C CA . GLY A 1 189 ? -5.551 -2.139 -1.797 1 98.06 189 GLY A CA 1
ATOM 1562 C C . GLY A 1 189 ? -5.363 -3.484 -2.471 1 98.06 189 GLY A C 1
ATOM 1563 O O . GLY A 1 189 ? -5.969 -3.752 -3.512 1 98.06 189 GLY A O 1
ATOM 1564 N N . GLY A 1 190 ? -4.449 -4.277 -1.942 1 98.12 190 GLY A N 1
ATOM 1565 C CA . GLY A 1 190 ? -4.137 -5.551 -2.572 1 98.12 190 GLY A CA 1
ATOM 1566 C C . GLY A 1 190 ? -3.387 -5.398 -3.883 1 98.12 190 GLY A C 1
ATOM 1567 O O . GLY A 1 190 ? -3.512 -6.238 -4.777 1 98.12 190 GLY A O 1
ATOM 1568 N N . ASP A 1 191 ? -2.721 -4.309 -4.047 1 98.44 191 ASP A N 1
ATOM 1569 C CA . ASP A 1 191 ? -1.969 -4.023 -5.266 1 98.44 191 ASP A CA 1
ATOM 1570 C C . ASP A 1 191 ? -0.535 -4.539 -5.156 1 98.44 191 ASP A C 1
ATOM 1572 O O . ASP A 1 191 ? 0.087 -4.441 -4.098 1 98.44 191 ASP A O 1
ATOM 1576 N N . ASN A 1 192 ? -0.013 -5.008 -6.27 1 98.62 192 ASN A N 1
ATOM 1577 C CA . ASN A 1 192 ? 1.333 -5.566 -6.297 1 98.62 192 ASN A CA 1
ATOM 1578 C C . ASN A 1 192 ? 2.381 -4.5 -6.598 1 98.62 192 ASN A C 1
ATOM 1580 O O . ASN A 1 192 ? 2.162 -3.635 -7.449 1 98.62 192 ASN A O 1
ATOM 1584 N N . LEU A 1 193 ? 3.449 -4.562 -5.875 1 98.38 193 LEU A N 1
ATOM 1585 C CA . LEU A 1 193 ? 4.582 -3.66 -6.051 1 98.38 193 LEU A CA 1
ATOM 1586 C C . LEU A 1 193 ? 5.832 -4.43 -6.465 1 98.38 193 LEU A C 1
ATOM 1588 O O . LEU A 1 193 ? 6.098 -5.516 -5.945 1 98.38 193 LEU A O 1
ATOM 1592 N N . ILE A 1 194 ? 6.574 -3.896 -7.445 1 98.25 194 ILE A N 1
ATOM 1593 C CA . ILE A 1 194 ? 7.871 -4.422 -7.848 1 98.25 194 ILE A CA 1
ATOM 1594 C C . ILE A 1 194 ? 8.953 -3.371 -7.613 1 98.25 194 ILE A C 1
ATOM 1596 O O . ILE A 1 194 ? 8.758 -2.191 -7.91 1 98.25 194 ILE A O 1
ATOM 1600 N N . ALA A 1 195 ? 10.07 -3.771 -7.008 1 97.38 195 ALA A N 1
ATOM 1601 C CA . ALA A 1 195 ? 11.172 -2.855 -6.719 1 97.38 195 ALA A CA 1
ATOM 1602 C C . ALA A 1 195 ? 12.516 -3.504 -7.023 1 97.38 195 ALA A C 1
ATOM 1604 O O . ALA A 1 195 ? 12.719 -4.688 -6.75 1 97.38 195 ALA A O 1
ATOM 1605 N N . ASN A 1 196 ? 13.445 -2.703 -7.559 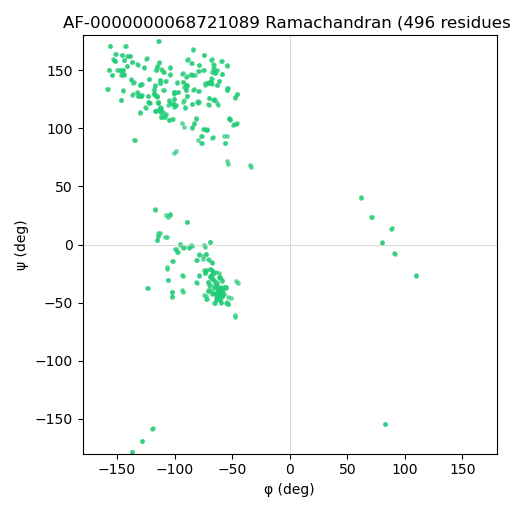1 95.62 196 ASN A N 1
ATOM 1606 C CA . ASN A 1 196 ? 14.797 -3.18 -7.805 1 95.62 196 ASN A CA 1
ATOM 1607 C C . ASN A 1 196 ? 15.633 -3.193 -6.523 1 95.62 196 ASN A C 1
ATOM 1609 O O . ASN A 1 196 ? 16.625 -3.924 -6.426 1 95.62 196 ASN A O 1
ATOM 1613 N N . SER A 1 197 ? 15.258 -2.326 -5.617 1 93.88 197 SER A N 1
ATOM 1614 C CA . SER A 1 197 ? 15.883 -2.238 -4.305 1 93.88 197 SER A CA 1
ATOM 1615 C C . SER A 1 197 ? 14.852 -1.975 -3.215 1 93.88 197 SER A C 1
ATOM 1617 O O . SER A 1 197 ? 13.727 -1.571 -3.504 1 93.88 197 SER A O 1
ATOM 1619 N N . PRO A 1 198 ? 15.188 -2.211 -1.967 1 91.5 198 PRO A N 1
ATOM 1620 C CA . PRO A 1 198 ? 14.219 -2 -0.89 1 91.5 198 PRO A CA 1
ATOM 1621 C C . PRO A 1 198 ? 13.898 -0.525 -0.667 1 91.5 198 PRO A C 1
ATOM 1623 O O . PRO A 1 198 ? 13.07 -0.192 0.19 1 91.5 198 PRO A O 1
ATOM 1626 N N . ARG A 1 199 ? 14.445 0.424 -1.437 1 89 199 ARG A N 1
ATOM 1627 C CA . ARG A 1 199 ? 14.305 1.849 -1.156 1 89 199 ARG A CA 1
ATOM 1628 C C . ARG A 1 199 ? 13.492 2.541 -2.248 1 89 199 ARG A C 1
ATOM 1630 O O . ARG A 1 199 ? 13.453 3.771 -2.312 1 89 199 ARG A O 1
ATOM 1637 N N . GLU A 1 200 ? 12.961 1.772 -3.104 1 92.75 200 GLU A N 1
ATOM 1638 C CA . GLU A 1 200 ? 12.227 2.361 -4.223 1 92.75 200 GLU A CA 1
ATOM 1639 C C . GLU A 1 200 ? 11.047 1.489 -4.629 1 92.75 200 GLU A C 1
ATOM 1641 O O . GLU A 1 200 ? 10.914 0.354 -4.164 1 92.75 200 GLU A O 1
ATOM 1646 N N . ILE A 1 201 ? 10.164 2.01 -5.34 1 96.44 201 ILE A N 1
ATOM 1647 C CA . ILE A 1 201 ? 9.078 1.307 -6.012 1 96.44 201 ILE A CA 1
ATOM 1648 C C . ILE A 1 201 ? 9.141 1.582 -7.512 1 96.44 201 ILE A C 1
ATOM 1650 O O . ILE A 1 201 ? 9.031 2.732 -7.945 1 96.44 201 ILE A O 1
ATOM 1654 N N . ASN A 1 202 ? 9.242 0.565 -8.312 1 96.88 202 ASN A N 1
ATOM 1655 C CA . ASN A 1 202 ? 9.445 0.752 -9.742 1 96.88 202 ASN A CA 1
ATOM 1656 C C . ASN A 1 202 ? 8.172 0.458 -10.539 1 96.88 202 ASN A C 1
ATOM 1658 O O . ASN A 1 202 ? 7.965 1.013 -11.617 1 96.88 202 ASN A O 1
ATOM 1662 N N . GLN A 1 203 ? 7.387 -0.458 -9.977 1 96.88 203 GLN A N 1
ATOM 1663 C CA . GLN A 1 203 ? 6.137 -0.804 -10.648 1 96.88 203 GLN A CA 1
ATOM 1664 C C . GLN A 1 203 ? 4.984 -0.895 -9.648 1 96.88 203 GLN A C 1
ATOM 1666 O O . GLN A 1 203 ? 5.168 -1.357 -8.523 1 96.88 203 GLN A O 1
ATOM 1671 N N . PHE A 1 204 ? 3.863 -0.376 -10.078 1 97.69 204 PHE A N 1
ATOM 1672 C CA . PHE A 1 204 ? 2.576 -0.517 -9.406 1 97.69 204 PHE A CA 1
ATOM 1673 C C . PHE A 1 204 ? 1.589 -1.28 -10.281 1 97.69 204 PHE A C 1
ATOM 1675 O O . PHE A 1 204 ? 1.205 -0.805 -11.352 1 97.69 204 PHE A O 1
ATOM 1682 N N . ILE A 1 205 ? 1.172 -2.504 -9.812 1 97.69 205 ILE A N 1
ATOM 1683 C CA . ILE A 1 205 ? 0.367 -3.387 -10.648 1 97.69 205 ILE A CA 1
ATOM 1684 C C . ILE A 1 205 ? -0.917 -3.766 -9.914 1 97.69 205 ILE A C 1
ATOM 1686 O O . ILE A 1 205 ? -0.874 -4.43 -8.875 1 97.69 205 ILE A O 1
ATOM 1690 N N . SER A 1 206 ? -2.039 -3.398 -10.461 1 97.31 206 SER A N 1
ATOM 1691 C CA . SER A 1 206 ? -3.34 -3.773 -9.914 1 97.31 206 SER A CA 1
ATOM 1692 C C . SER A 1 206 ? -3.988 -4.875 -10.75 1 97.31 206 SER A C 1
ATOM 1694 O O . SER A 1 206 ? -4.414 -4.641 -11.875 1 97.31 206 SER A O 1
ATOM 1696 N N . LEU A 1 207 ? -4.016 -6.055 -10.211 1 98.12 207 LEU A N 1
ATOM 1697 C CA . LEU A 1 207 ? -4.785 -7.113 -10.859 1 98.12 207 LEU A CA 1
ATOM 1698 C C . LEU A 1 207 ? -6.27 -6.977 -10.539 1 98.12 207 LEU A C 1
ATOM 1700 O O . LEU A 1 207 ? -6.648 -6.863 -9.375 1 98.12 207 LEU A O 1
ATOM 1704 N N . LYS A 1 208 ? -7.102 -7.055 -11.516 1 96.88 208 LYS A N 1
ATOM 1705 C CA . LYS A 1 208 ? -8.516 -6.742 -11.305 1 96.88 208 LYS A CA 1
ATOM 1706 C C . LYS A 1 208 ? -9.406 -7.91 -11.719 1 96.88 208 LYS A C 1
ATOM 1708 O O . LYS A 1 208 ? -10.391 -8.211 -11.047 1 96.88 208 LYS A O 1
ATOM 1713 N N . GLU A 1 209 ? -9 -8.555 -12.789 1 97.81 209 GLU A N 1
ATOM 1714 C CA . GLU A 1 209 ? -9.836 -9.633 -13.312 1 97.81 209 GLU A CA 1
ATOM 1715 C C . GLU A 1 209 ? -9.266 -11 -12.969 1 97.81 209 GLU A C 1
ATOM 1717 O O . GLU A 1 209 ? -8.047 -11.195 -12.992 1 97.81 209 GLU A O 1
ATOM 1722 N N . PRO A 1 210 ? -10.188 -11.953 -12.75 1 98.56 210 PRO A N 1
ATOM 1723 C CA . PRO A 1 210 ? -9.719 -13.289 -12.398 1 98.56 210 PRO A CA 1
ATOM 1724 C C . PRO A 1 210 ? -8.734 -13.852 -13.422 1 98.56 210 PRO A C 1
ATOM 1726 O O . PRO A 1 210 ? -8.93 -13.695 -14.625 1 98.56 210 PRO A O 1
ATOM 1729 N N . LEU A 1 211 ? -7.625 -14.398 -12.938 1 98.69 211 LEU A N 1
ATOM 1730 C CA . LEU A 1 211 ? -6.57 -15.133 -13.625 1 98.69 211 LEU A CA 1
ATOM 1731 C C . LEU A 1 211 ? -5.605 -14.172 -14.32 1 98.69 211 LEU A C 1
ATOM 1733 O O . LEU A 1 211 ? -4.715 -14.609 -15.047 1 98.69 211 LEU A O 1
ATOM 1737 N N . GLU A 1 212 ? -5.848 -12.836 -14.164 1 98.56 212 GLU A N 1
ATOM 1738 C CA . GLU A 1 212 ? -4.66 -12.023 -14.383 1 98.56 212 GLU A CA 1
ATOM 1739 C C . GLU A 1 212 ? -3.502 -12.484 -13.5 1 98.56 212 GLU A C 1
ATOM 1741 O O . GLU A 1 212 ? -3.701 -12.82 -12.336 1 98.56 212 GLU A O 1
ATOM 1746 N N . THR A 1 213 ? -2.326 -12.594 -14.102 1 98.69 213 THR A N 1
ATOM 1747 C CA . THR A 1 213 ? -1.242 -13.305 -13.43 1 98.69 213 THR A CA 1
ATOM 1748 C C . THR A 1 213 ? 0.024 -12.453 -13.398 1 98.69 213 THR A C 1
ATOM 1750 O O . THR A 1 213 ? 0.325 -11.734 -14.352 1 98.69 213 THR A O 1
ATOM 1753 N N . LEU A 1 214 ? 0.683 -12.477 -12.289 1 98.75 214 LEU A N 1
ATOM 1754 C CA . LEU A 1 214 ? 2.008 -11.883 -12.125 1 98.75 214 LEU A CA 1
ATOM 1755 C C . LEU A 1 214 ? 3.047 -12.961 -11.828 1 98.75 214 LEU A C 1
ATOM 1757 O O . LEU A 1 214 ? 2.834 -13.82 -10.969 1 98.75 214 LEU A O 1
ATOM 1761 N N . VAL A 1 215 ? 4.137 -12.984 -12.586 1 98.5 215 VAL A N 1
ATOM 1762 C CA . VAL A 1 215 ? 5.273 -13.859 -12.336 1 98.5 215 VAL A CA 1
ATOM 1763 C C . VAL A 1 215 ? 6.465 -13.031 -11.859 1 98.5 215 VAL A C 1
ATOM 1765 O O . VAL A 1 215 ? 6.738 -11.953 -12.391 1 98.5 215 VAL A O 1
ATOM 1768 N N . PHE A 1 216 ? 7.102 -13.438 -10.852 1 97.19 216 PHE A N 1
ATOM 1769 C CA . PHE A 1 216 ? 8.297 -12.734 -10.414 1 97.19 216 PHE A CA 1
ATOM 1770 C C . PHE A 1 216 ? 9.312 -13.695 -9.812 1 97.19 216 PHE A C 1
ATOM 1772 O O . PHE A 1 216 ? 8.953 -14.797 -9.391 1 97.19 216 PHE A O 1
ATOM 1779 N N . GLY A 1 217 ? 10.57 -13.391 -9.945 1 96.69 217 GLY A N 1
ATOM 1780 C CA . GLY A 1 217 ? 11.68 -14.188 -9.445 1 96.69 217 GLY A CA 1
ATOM 1781 C C . GLY A 1 217 ? 12.539 -13.453 -8.43 1 96.69 217 GLY A C 1
ATOM 1782 O O . GLY A 1 217 ? 12.078 -12.508 -7.793 1 96.69 217 GLY A O 1
ATOM 1783 N N . GLN A 1 218 ? 13.734 -13.875 -8.258 1 95.62 218 GLN A N 1
ATOM 1784 C CA . GLN A 1 218 ? 14.602 -13.414 -7.18 1 95.62 218 GLN A CA 1
ATOM 1785 C C . GLN A 1 218 ? 15.367 -12.164 -7.598 1 95.62 218 GLN A C 1
ATOM 1787 O O . GLN A 1 218 ? 16.125 -11.594 -6.801 1 95.62 218 GLN A O 1
ATOM 1792 N N . LYS A 1 219 ? 15.188 -11.75 -8.797 1 96 219 LYS A N 1
ATOM 1793 C CA . LYS A 1 219 ? 15.859 -10.547 -9.281 1 96 219 LYS A CA 1
ATOM 1794 C C . LYS A 1 219 ? 15.227 -9.289 -8.688 1 96 219 LYS A C 1
ATOM 1796 O O . LYS A 1 219 ? 15.852 -8.227 -8.664 1 96 219 LYS A O 1
ATOM 1801 N N . VAL A 1 220 ? 13.984 -9.344 -8.281 1 97.75 220 VAL A N 1
ATOM 1802 C CA . VAL A 1 220 ? 13.281 -8.148 -7.836 1 97.75 220 VAL A CA 1
ATOM 1803 C C . VAL A 1 220 ? 12.695 -8.375 -6.445 1 97.75 220 VAL A C 1
ATOM 1805 O O . VAL A 1 220 ? 12.422 -9.516 -6.059 1 97.75 220 VAL A O 1
ATOM 1808 N N . PHE A 1 221 ? 12.57 -7.273 -5.715 1 97.25 221 PHE A N 1
ATOM 1809 C CA . PHE A 1 221 ? 11.711 -7.258 -4.535 1 97.25 221 PHE A CA 1
ATOM 1810 C C . PHE A 1 221 ? 10.25 -7.105 -4.934 1 97.25 221 PHE A C 1
ATOM 1812 O O . PHE A 1 221 ? 9.938 -6.547 -5.988 1 97.25 221 PHE A O 1
ATOM 1819 N N . HIS A 1 222 ? 9.406 -7.66 -4.145 1 97.88 222 HIS A N 1
ATOM 1820 C CA . HIS A 1 222 ? 7.988 -7.469 -4.402 1 97.88 222 HIS A CA 1
ATOM 1821 C C . HIS A 1 222 ? 7.199 -7.355 -3.104 1 97.88 222 HIS A C 1
ATOM 1823 O O . HIS A 1 222 ? 7.684 -7.754 -2.041 1 97.88 222 HIS A O 1
ATOM 1829 N N . ALA A 1 223 ? 6.047 -6.781 -3.168 1 97.56 223 ALA A N 1
ATOM 1830 C CA . ALA A 1 223 ? 5.086 -6.684 -2.072 1 97.56 223 ALA A CA 1
ATOM 1831 C C . ALA A 1 223 ? 3.658 -6.602 -2.6 1 97.56 223 ALA A C 1
ATOM 1833 O O . ALA A 1 223 ? 3.443 -6.344 -3.787 1 97.56 223 ALA A O 1
ATOM 1834 N N . VAL A 1 224 ? 2.775 -6.938 -1.788 1 98.19 224 VAL A N 1
ATOM 1835 C CA . VAL A 1 224 ? 1.368 -6.617 -2.008 1 98.19 224 VAL A CA 1
ATOM 1836 C C . VAL A 1 224 ? 0.865 -5.703 -0.893 1 98.19 224 VAL A C 1
ATOM 1838 O O . VAL A 1 224 ? 1.146 -5.938 0.285 1 98.19 224 VAL A O 1
ATOM 1841 N N . THR A 1 225 ? 0.228 -4.598 -1.295 1 98.31 225 THR A N 1
ATOM 1842 C CA . THR A 1 225 ? -0.271 -3.688 -0.27 1 98.31 225 THR A CA 1
ATOM 1843 C C . THR A 1 225 ? -1.387 -4.344 0.539 1 98.31 225 THR A C 1
ATOM 1845 O O . THR A 1 225 ? -2.1 -5.211 0.032 1 98.31 225 THR A O 1
ATOM 1848 N N . PRO A 1 226 ? -1.571 -3.959 1.809 1 98 226 PRO A N 1
ATOM 1849 C CA . PRO A 1 226 ? -2.676 -4.504 2.6 1 98 226 PRO A CA 1
ATOM 1850 C C . PRO A 1 226 ? -4.035 -4.316 1.925 1 98 226 PRO A C 1
ATOM 1852 O O . PRO A 1 226 ? -4.191 -3.426 1.086 1 98 226 PRO A O 1
ATOM 1855 N N . LEU A 1 227 ? -4.945 -5.195 2.277 1 98.31 227 LEU A N 1
ATOM 1856 C CA . LEU A 1 227 ? -6.309 -5.16 1.759 1 98.31 227 LEU A CA 1
ATOM 1857 C C . LEU A 1 227 ? -7.258 -4.531 2.775 1 98.31 227 LEU A C 1
ATOM 1859 O O . LEU A 1 227 ? -7.242 -4.898 3.953 1 98.31 227 LEU A O 1
ATOM 1863 N N . GLY A 1 228 ? -8.062 -3.594 2.332 1 97.81 228 GLY A N 1
ATOM 1864 C CA . GLY A 1 228 ? -9.086 -2.979 3.16 1 97.81 228 GLY A CA 1
ATOM 1865 C C . GLY A 1 228 ? -10.406 -2.801 2.436 1 97.81 228 GLY A C 1
ATOM 1866 O O . GLY A 1 228 ? -10.57 -3.26 1.303 1 97.81 228 GLY A O 1
ATOM 1867 N N . THR A 1 229 ? -11.359 -2.221 3.133 1 97.56 229 THR A N 1
ATOM 1868 C CA . THR A 1 229 ? -12.648 -1.853 2.557 1 97.56 229 THR A CA 1
ATOM 1869 C C . THR A 1 229 ? -13.305 -0.739 3.367 1 97.56 229 THR A C 1
ATOM 1871 O O . THR A 1 229 ? -13.039 -0.598 4.562 1 97.56 229 THR A O 1
ATOM 1874 N N . GLU A 1 230 ? -14.086 0.07 2.701 1 93.44 230 GLU A N 1
ATOM 1875 C CA . GLU A 1 230 ? -14.867 1.104 3.377 1 93.44 230 GLU A CA 1
ATOM 1876 C C . GLU A 1 230 ? -16.297 0.641 3.625 1 93.44 230 GLU A C 1
ATOM 1878 O O . GLU A 1 230 ? -17.062 1.322 4.309 1 93.44 230 GLU A O 1
ATOM 1883 N N . CYS A 1 231 ? -16.531 -0.48 3.08 1 93.94 231 CYS A N 1
ATOM 1884 C CA . CYS A 1 231 ? -17.891 -0.986 3.168 1 93.94 231 CYS A CA 1
ATOM 1885 C C . CYS A 1 231 ? -18.094 -1.813 4.434 1 93.94 231 CYS A C 1
ATOM 1887 O O . CYS A 1 231 ? -17.125 -2.283 5.027 1 93.94 231 CYS A O 1
ATOM 1889 N N . SER A 1 232 ? -19.375 -1.978 4.867 1 93.31 232 SER A N 1
ATOM 1890 C CA . SER A 1 232 ? -19.688 -2.779 6.047 1 93.31 232 SER A CA 1
ATOM 1891 C C . SER A 1 232 ? -19.562 -4.27 5.75 1 93.31 232 SER A C 1
ATOM 1893 O O . SER A 1 232 ? -19.359 -5.074 6.66 1 93.31 232 SER A O 1
ATOM 1895 N N . THR A 1 233 ? -19.656 -4.594 4.543 1 94.62 233 THR A N 1
ATOM 1896 C CA . THR A 1 233 ? -19.516 -5.988 4.145 1 94.62 233 THR A CA 1
ATOM 1897 C C . THR A 1 233 ? -18.047 -6.359 3.986 1 94.62 233 THR A C 1
ATOM 1899 O O . THR A 1 233 ? -17.234 -5.543 3.543 1 94.62 233 THR A O 1
ATOM 1902 N N . GLU A 1 234 ? -17.766 -7.559 4.316 1 96.5 234 GLU A N 1
ATOM 1903 C CA . GLU A 1 234 ? -16.406 -8.062 4.203 1 96.5 234 GLU A CA 1
ATOM 1904 C C . GLU A 1 234 ? -15.938 -8.062 2.752 1 96.5 234 GLU A C 1
ATOM 1906 O O . GLU A 1 234 ? -16.703 -8.398 1.846 1 96.5 234 GLU A O 1
ATOM 1911 N N . ALA A 1 235 ? -14.727 -7.648 2.518 1 97.94 235 ALA A N 1
ATOM 1912 C CA . ALA A 1 235 ? -14.07 -7.75 1.215 1 97.94 235 ALA A CA 1
ATOM 1913 C C . ALA A 1 235 ? -13.055 -8.891 1.198 1 97.94 235 ALA A C 1
ATOM 1915 O O . ALA A 1 235 ? -12.492 -9.242 2.238 1 97.94 235 ALA A O 1
ATOM 1916 N N . PHE A 1 236 ? -12.812 -9.469 -0.015 1 98.06 236 PHE A N 1
ATOM 1917 C CA . PHE A 1 236 ? -11.836 -10.555 -0.074 1 98.06 236 PHE A CA 1
ATOM 1918 C C . PHE A 1 236 ? -11.008 -10.461 -1.351 1 98.06 236 PHE A C 1
ATOM 1920 O O . PHE A 1 236 ? -11.422 -9.836 -2.324 1 98.06 236 PHE A O 1
ATOM 1927 N N . ARG A 1 237 ? -9.867 -10.961 -1.319 1 98.62 237 ARG A N 1
ATOM 1928 C CA . ARG A 1 237 ? -8.945 -11.195 -2.426 1 98.62 237 ARG A CA 1
ATOM 1929 C C . ARG A 1 237 ? -8.422 -12.633 -2.408 1 98.62 237 ARG A C 1
ATOM 1931 O O . ARG A 1 237 ? -7.742 -13.039 -1.464 1 98.62 237 ARG A O 1
ATOM 1938 N N . ASP A 1 238 ? -8.797 -13.391 -3.414 1 98.69 238 ASP A N 1
ATOM 1939 C CA . ASP A 1 238 ? -8.391 -14.789 -3.531 1 98.69 238 ASP A CA 1
ATOM 1940 C C . ASP A 1 238 ? -7.234 -14.945 -4.523 1 98.69 238 ASP A C 1
ATOM 1942 O O . ASP A 1 238 ? -7.312 -14.461 -5.652 1 98.69 238 ASP A O 1
ATOM 1946 N N . ILE A 1 239 ? -6.211 -15.656 -4.066 1 98.75 239 ILE A N 1
ATOM 1947 C CA . ILE A 1 239 ? -5.102 -15.867 -4.984 1 98.75 239 ILE A CA 1
ATOM 1948 C C . ILE A 1 239 ? -4.699 -17.344 -4.98 1 98.75 239 ILE A C 1
ATOM 1950 O O . ILE A 1 239 ? -4.98 -18.062 -4.02 1 98.75 239 ILE A O 1
ATOM 1954 N N . LEU A 1 240 ? -4.113 -17.766 -6.039 1 98.75 240 LEU A N 1
ATOM 1955 C CA . LEU A 1 240 ? -3.393 -19.031 -6.156 1 98.75 240 LEU A CA 1
ATOM 1956 C C . LEU A 1 240 ? -1.914 -18.797 -6.445 1 98.75 240 LEU A C 1
ATOM 1958 O O . LEU A 1 240 ? -1.563 -18.234 -7.484 1 98.75 240 LEU A O 1
ATOM 1962 N N . LEU A 1 241 ? -1.089 -19.188 -5.512 1 98.31 241 LEU A N 1
ATOM 1963 C CA . LEU A 1 241 ? 0.35 -19.125 -5.746 1 98.31 241 LEU A CA 1
ATOM 1964 C C . LEU A 1 241 ? 0.875 -20.484 -6.203 1 98.31 241 LEU A C 1
ATOM 1966 O O . LEU A 1 241 ? 0.539 -21.516 -5.613 1 98.31 241 LEU A O 1
ATOM 1970 N N . VAL A 1 242 ? 1.608 -20.484 -7.211 1 98.31 242 VAL A N 1
ATOM 1971 C CA . VAL A 1 242 ? 2.318 -21.672 -7.664 1 98.31 242 VAL A CA 1
ATOM 1972 C C . VAL A 1 242 ? 3.824 -21.469 -7.527 1 98.31 242 VAL A C 1
ATOM 1974 O O . VAL A 1 242 ? 4.379 -20.516 -8.102 1 98.31 242 VAL A O 1
ATOM 1977 N N . THR A 1 243 ? 4.453 -22.312 -6.816 1 97 243 THR A N 1
ATOM 1978 C CA . THR A 1 243 ? 5.871 -22.156 -6.516 1 97 243 THR A CA 1
ATOM 1979 C C . THR A 1 243 ? 6.648 -23.406 -6.949 1 97 243 THR A C 1
ATOM 1981 O O . THR A 1 243 ? 6.062 -24.469 -7.145 1 97 243 THR A O 1
ATOM 1984 N N . PHE A 1 244 ? 7.965 -23.25 -7.121 1 95.56 244 PHE A N 1
ATOM 1985 C CA . PHE A 1 244 ? 8.852 -24.328 -7.543 1 95.56 244 PHE A CA 1
ATOM 1986 C C . PHE A 1 244 ? 10.047 -24.438 -6.598 1 95.56 244 PHE A C 1
ATOM 1988 O O . PHE A 1 244 ? 10.695 -23.438 -6.285 1 95.56 244 PHE A O 1
ATOM 1995 N N . SER A 1 245 ? 10.273 -25.594 -6.133 1 92.81 245 SER A N 1
ATOM 1996 C CA . SER A 1 245 ? 11.445 -25.906 -5.328 1 92.81 245 SER A CA 1
ATOM 1997 C C . SER A 1 245 ? 11.977 -27.312 -5.648 1 92.81 245 SER A C 1
ATOM 1999 O O . SER A 1 245 ? 11.391 -28.031 -6.461 1 92.81 245 SER A O 1
ATOM 2001 N N . TYR A 1 246 ? 13.141 -27.609 -5.105 1 92.19 246 TYR A N 1
ATOM 2002 C CA . TYR A 1 246 ? 13.766 -28.891 -5.43 1 92.19 246 TYR A CA 1
ATOM 2003 C C . TYR A 1 246 ? 13.492 -29.922 -4.344 1 92.19 246 TYR A C 1
ATOM 2005 O O . TYR A 1 246 ? 13.477 -29.594 -3.154 1 92.19 246 TYR A O 1
ATOM 2013 N N . LYS A 1 247 ? 13.234 -31.094 -4.812 1 86.31 247 LYS A N 1
ATOM 2014 C CA . LYS A 1 247 ? 13.094 -32.219 -3.867 1 86.31 247 LYS A CA 1
ATOM 2015 C C . LYS A 1 247 ? 14.445 -32.594 -3.287 1 86.31 247 LYS A C 1
ATOM 2017 O O . LYS A 1 247 ? 15.398 -32.844 -4.031 1 86.31 247 LYS A O 1
ATOM 2022 N N . GLU A 1 248 ? 14.828 -32.156 -2.055 1 72.81 248 GLU A N 1
ATOM 2023 C CA . GLU A 1 248 ? 16.109 -32.531 -1.465 1 72.81 248 GLU A CA 1
ATOM 2024 C C . GLU A 1 248 ? 16.312 -34.031 -1.465 1 72.81 248 GLU A C 1
ATOM 2026 O O . GLU A 1 248 ? 15.391 -34.781 -1.174 1 72.81 248 GLU A O 1
ATOM 2031 N N . THR A 1 249 ? 17.188 -34.625 -2.295 1 57.38 249 THR A N 1
ATOM 2032 C CA . THR A 1 249 ? 17.625 -36.031 -2.24 1 57.38 249 THR A CA 1
ATOM 2033 C C . THR A 1 249 ? 18.125 -36.375 -0.845 1 57.38 249 THR A C 1
ATOM 2035 O O . THR A 1 249 ? 18.984 -35.688 -0.292 1 57.38 249 THR A O 1
ATOM 2038 N N . LYS A 1 250 ? 17.344 -37.188 -0.096 1 42.47 250 LYS A N 1
ATOM 2039 C CA . LYS A 1 250 ? 17.984 -37.812 1.062 1 42.47 250 LYS A CA 1
ATOM 2040 C C . LYS A 1 250 ? 19.203 -38.625 0.649 1 42.47 250 LYS A C 1
ATOM 2042 O O . LYS A 1 250 ? 19.234 -39.188 -0.437 1 42.47 250 LYS A O 1
ATOM 2047 N N . MET B 1 1 ? 8.664 43.406 8.336 1 30.78 1 MET B N 1
ATOM 2048 C CA . MET B 1 1 ? 8.359 42.031 8.648 1 30.78 1 MET B CA 1
ATOM 2049 C C . MET B 1 1 ? 6.867 41.812 8.883 1 30.78 1 MET B C 1
ATOM 2051 O O . MET B 1 1 ? 6.316 42.344 9.859 1 30.78 1 MET B O 1
ATOM 2055 N N . GLU B 1 2 ? 6.117 41.781 7.863 1 35.88 2 GLU B N 1
ATOM 2056 C CA . GLU B 1 2 ? 4.664 41.75 8.016 1 35.88 2 GLU B CA 1
ATOM 2057 C C . GLU B 1 2 ? 4.211 40.594 8.906 1 35.88 2 GLU B C 1
ATOM 2059 O O . GLU B 1 2 ? 4.52 39.438 8.625 1 35.88 2 GLU B O 1
ATOM 2064 N N . VAL B 1 3 ? 4.082 40.938 10.172 1 39.06 3 VAL B N 1
ATOM 2065 C CA . VAL B 1 3 ? 3.518 40.031 11.172 1 39.06 3 VAL B CA 1
ATOM 2066 C C . VAL B 1 3 ? 2.125 39.594 10.734 1 39.06 3 VAL B C 1
ATOM 2068 O O . VAL B 1 3 ? 1.219 40.406 10.586 1 39.06 3 VAL B O 1
ATOM 2071 N N . PHE B 1 4 ? 2.102 38.594 10 1 46.06 4 PHE B N 1
ATOM 2072 C CA . PHE B 1 4 ? 0.778 38.062 9.688 1 46.06 4 PHE B CA 1
ATOM 2073 C C . PHE B 1 4 ? 0.129 37.469 10.938 1 46.06 4 PHE B C 1
ATOM 2075 O O . PHE B 1 4 ? 0.628 36.5 11.492 1 46.06 4 PHE B O 1
ATOM 2082 N N . ILE B 1 5 ? -0.649 38.406 11.625 1 42.56 5 ILE B N 1
ATOM 2083 C CA . ILE B 1 5 ? -1.404 38.031 12.82 1 42.56 5 ILE B CA 1
ATOM 2084 C C . ILE B 1 5 ? -2.633 37.219 12.422 1 42.56 5 ILE B C 1
ATOM 2086 O O . ILE B 1 5 ? -3.486 37.719 11.672 1 42.56 5 ILE B O 1
ATOM 2090 N N . MET B 1 6 ? -2.576 35.969 12.523 1 45.62 6 MET B N 1
ATOM 2091 C CA . MET B 1 6 ? -3.773 35.156 12.312 1 45.62 6 MET B CA 1
ATOM 2092 C C . MET B 1 6 ? -4.691 35.219 13.523 1 45.62 6 MET B C 1
ATOM 2094 O O . MET B 1 6 ? -4.277 34.875 14.641 1 45.62 6 MET B O 1
ATOM 2098 N N . THR B 1 7 ? -5.656 36.188 13.711 1 40.5 7 THR B N 1
ATOM 2099 C CA . THR B 1 7 ? -6.641 36.188 14.781 1 40.5 7 THR B CA 1
ATOM 2100 C C . THR B 1 7 ? -7.746 35.188 14.516 1 40.5 7 THR B C 1
ATOM 2102 O O . THR B 1 7 ? -8.391 35.219 13.461 1 40.5 7 THR B O 1
ATOM 2105 N N . PHE B 1 8 ? -7.691 34 14.977 1 43.22 8 PHE B N 1
ATOM 2106 C CA . PHE B 1 8 ? -8.648 32.938 14.648 1 43.22 8 PHE B CA 1
ATOM 2107 C C . PHE B 1 8 ? -9.766 32.875 15.688 1 43.22 8 PHE B C 1
ATOM 2109 O O . PHE B 1 8 ? -9.492 32.906 16.891 1 43.22 8 PHE B O 1
ATOM 2116 N N . VAL B 1 9 ? -11 33.344 15.43 1 37.25 9 VAL B N 1
ATOM 2117 C CA . VAL B 1 9 ? -12.156 33.094 16.281 1 37.25 9 VAL B CA 1
ATOM 2118 C C . VAL B 1 9 ? -12.656 31.672 16.031 1 37.25 9 VAL B C 1
ATOM 2120 O O . VAL B 1 9 ? -13.016 31.312 14.906 1 37.25 9 VAL B O 1
ATOM 2123 N N . LEU B 1 10 ? -12.266 30.656 16.766 1 44.38 10 LEU B N 1
ATOM 2124 C CA . LEU B 1 10 ? -12.883 29.328 16.703 1 44.38 10 LEU B CA 1
ATOM 2125 C C . LEU B 1 10 ? -14.391 29.422 16.938 1 44.38 10 LEU B C 1
ATOM 2127 O O . LEU B 1 10 ? -14.844 29.766 18.031 1 44.38 10 LEU B O 1
ATOM 2131 N N . SER B 1 11 ? -15.141 29.891 16.125 1 40.81 11 SER B N 1
ATOM 2132 C CA . SER B 1 11 ? -16.594 29.828 16.328 1 40.81 11 SER B CA 1
ATOM 2133 C C . SER B 1 11 ? -17.016 28.438 16.781 1 40.81 11 SER B C 1
ATOM 2135 O O . SER B 1 11 ? -16.375 27.438 16.438 1 40.81 11 SER B O 1
ATOM 2137 N N . LYS B 1 12 ? -17.781 28.266 17.844 1 43.66 12 LYS B N 1
ATOM 2138 C CA . LYS B 1 12 ? -18.484 27.109 18.391 1 43.66 12 LYS B CA 1
ATOM 2139 C C . LYS B 1 12 ? -18.984 26.188 17.281 1 43.66 12 LYS B C 1
ATOM 2141 O O . LYS B 1 12 ? -19.875 26.562 16.531 1 43.66 12 LYS B O 1
ATOM 2146 N N . MET B 1 13 ? -18.109 25.5 16.484 1 49.94 13 MET B N 1
ATOM 2147 C CA . MET B 1 13 ? -18.609 24.516 15.531 1 49.94 13 MET B CA 1
ATOM 2148 C C . MET B 1 13 ? -19.609 23.562 16.203 1 49.94 13 MET B C 1
ATOM 2150 O O . MET B 1 13 ? -19.281 22.891 17.172 1 49.94 13 MET B O 1
ATOM 2154 N N . SER B 1 14 ? -20.781 23.609 16.078 1 48.62 14 SER B N 1
ATOM 2155 C CA . SER B 1 14 ? -21.875 22.812 16.609 1 48.62 14 SER B CA 1
ATOM 2156 C C . SER B 1 14 ? -21.578 21.312 16.469 1 48.62 14 SER B C 1
ATOM 2158 O O . SER B 1 14 ? -21.281 20.844 15.383 1 48.62 14 SER B O 1
ATOM 2160 N N . GLY B 1 15 ? -21.203 20.594 17.547 1 62.03 15 GLY B N 1
ATOM 2161 C CA . GLY B 1 15 ? -21.172 19.141 17.703 1 62.03 15 GLY B CA 1
ATOM 2162 C C . GLY B 1 15 ? -19.766 18.578 17.766 1 62.03 15 GLY B C 1
ATOM 2163 O O . GLY B 1 15 ? -19.578 17.422 18.172 1 62.03 15 GLY B O 1
ATOM 2164 N N . PHE B 1 16 ? -18.734 19.266 17.141 1 70.62 16 PHE B N 1
ATOM 2165 C CA . PHE B 1 16 ? -17.359 18.766 17.25 1 70.62 16 PHE B CA 1
ATOM 2166 C C . PHE B 1 16 ? -16.703 19.266 18.531 1 70.62 16 PHE B C 1
ATOM 2168 O O . PHE B 1 16 ? -16.438 20.453 18.688 1 70.62 16 PHE B O 1
ATOM 2175 N N . SER B 1 17 ? -16.672 18.391 19.5 1 85.88 17 SER B N 1
ATOM 2176 C CA . SER B 1 17 ? -15.961 18.703 20.734 1 85.88 17 SER B CA 1
ATOM 2177 C C . SER B 1 17 ? -14.469 18.406 20.594 1 85.88 17 SER B C 1
ATOM 2179 O O . SER B 1 17 ? -14.062 17.25 20.578 1 85.88 17 SER B O 1
ATOM 2181 N N . ILE B 1 18 ? -13.664 19.438 20.438 1 89.12 18 ILE B N 1
ATOM 2182 C CA . ILE B 1 18 ? -12.219 19.297 20.266 1 89.12 18 ILE B CA 1
ATOM 2183 C C . ILE B 1 18 ? -11.641 18.5 21.422 1 89.12 18 ILE B C 1
ATOM 2185 O O . ILE B 1 18 ? -10.742 17.672 21.234 1 89.12 18 ILE B O 1
ATOM 2189 N N . GLU B 1 19 ? -12.172 18.719 22.625 1 91.88 19 GLU B N 1
ATOM 2190 C CA . GLU B 1 19 ? -11.672 18.016 23.812 1 91.88 19 GLU B CA 1
ATOM 2191 C C . GLU B 1 19 ? -11.898 16.516 23.703 1 91.88 19 GLU B C 1
ATOM 2193 O O . GLU B 1 19 ? -11 15.719 24 1 91.88 19 GLU B O 1
ATOM 2198 N N . GLU B 1 20 ? -13.039 16.203 23.297 1 93.88 20 GLU B N 1
ATOM 2199 C CA . GLU B 1 20 ? -13.359 14.781 23.125 1 93.88 20 GLU B CA 1
ATOM 2200 C C . GLU B 1 20 ? -12.477 14.141 22.062 1 93.88 20 GLU B C 1
ATOM 2202 O O . GLU B 1 20 ? -12 13.016 22.234 1 93.88 20 GLU B O 1
ATOM 2207 N N . LYS B 1 21 ? -12.305 14.82 20.969 1 95.94 21 LYS B N 1
ATOM 2208 C CA . LYS B 1 21 ? -11.492 14.312 19.859 1 95.94 21 LYS B CA 1
ATOM 2209 C C . LYS B 1 21 ? -10.023 14.203 20.266 1 95.94 21 LYS B C 1
ATOM 2211 O O . LYS B 1 21 ? -9.336 13.258 19.875 1 95.94 21 LYS B O 1
ATOM 2216 N N . VAL B 1 22 ? -9.57 15.156 21.047 1 96.88 22 VAL B N 1
ATOM 2217 C CA . VAL B 1 22 ? -8.203 15.117 21.547 1 96.88 22 VAL B CA 1
ATOM 2218 C C . VAL B 1 22 ? -8.008 13.891 22.438 1 96.88 22 VAL B C 1
ATOM 2220 O O . VAL B 1 22 ? -6.996 13.195 22.328 1 96.88 22 VAL B O 1
ATOM 2223 N N . HIS B 1 23 ? -8.977 13.633 23.25 1 96.19 23 HIS B N 1
ATOM 2224 C CA . HIS B 1 23 ? -8.906 12.453 24.125 1 96.19 23 HIS B CA 1
ATOM 2225 C C . HIS B 1 23 ? -8.852 11.172 23.297 1 96.19 23 HIS B C 1
ATOM 2227 O O . HIS B 1 23 ? -8.078 10.258 23.625 1 96.19 23 HIS B O 1
ATOM 2233 N N . GLU B 1 24 ? -9.711 11.156 22.328 1 96.88 24 GLU B N 1
ATOM 2234 C CA . GLU B 1 24 ? -9.703 10 21.438 1 96.88 24 GLU B CA 1
ATOM 2235 C C . GLU B 1 24 ? -8.344 9.828 20.766 1 96.88 24 GLU B C 1
ATOM 2237 O O . GLU B 1 24 ? -7.805 8.719 20.719 1 96.88 24 GLU B O 1
ATOM 2242 N N . PHE B 1 25 ? -7.816 10.852 20.328 1 97.94 25 PHE B N 1
ATOM 2243 C CA . PHE B 1 25 ? -6.5 10.844 19.703 1 97.94 25 PHE B CA 1
ATOM 2244 C C . PHE B 1 25 ? -5.438 10.336 20.672 1 97.94 25 PHE B C 1
ATOM 2246 O O . PHE B 1 25 ? -4.641 9.461 20.328 1 97.94 25 PHE B O 1
ATOM 2253 N N . GLU B 1 26 ? -5.398 10.859 21.844 1 97.25 26 GLU B N 1
ATOM 2254 C CA . GLU B 1 26 ? -4.383 10.484 22.828 1 97.25 26 GLU B CA 1
ATOM 2255 C C . GLU B 1 26 ? -4.512 9.016 23.203 1 97.25 26 GLU B C 1
ATOM 2257 O O . GLU B 1 26 ? -3.506 8.352 23.469 1 97.25 26 GLU B O 1
ATOM 2262 N N . SER B 1 27 ? -5.73 8.578 23.203 1 97 27 SER B N 1
ATOM 2263 C CA . SER B 1 27 ? -5.973 7.188 23.562 1 97 27 SER B CA 1
ATOM 2264 C C . SER B 1 27 ? -5.531 6.238 22.453 1 97 27 SER B C 1
ATOM 2266 O O . SER B 1 27 ? -4.812 5.27 22.719 1 97 27 SER B O 1
ATOM 2268 N N . LYS B 1 28 ? -5.82 6.512 21.203 1 96.75 28 LYS B N 1
ATOM 2269 C CA . LYS B 1 28 ? -5.609 5.605 20.078 1 96.75 28 LYS B CA 1
ATOM 2270 C C . LYS B 1 28 ? -4.258 5.848 19.422 1 96.75 28 LYS B C 1
ATOM 2272 O O . LYS B 1 28 ? -3.711 4.961 18.766 1 96.75 28 LYS B O 1
ATOM 2277 N N . GLY B 1 29 ? -3.781 7.059 19.531 1 97.75 29 GLY B N 1
ATOM 2278 C CA . GLY B 1 29 ? -2.551 7.457 18.875 1 97.75 29 GLY B CA 1
ATOM 2279 C C . GLY B 1 29 ? -2.779 8.039 17.484 1 97.75 29 GLY B C 1
ATOM 2280 O O . GLY B 1 29 ? -1.843 8.531 16.844 1 97.75 29 GLY B O 1
ATOM 2281 N N . PHE B 1 30 ? -4.074 7.941 17 1 98.38 30 PHE B N 1
ATOM 2282 C CA . PHE B 1 30 ? -4.453 8.523 15.719 1 98.38 30 PHE B CA 1
ATOM 2283 C C . PHE B 1 30 ? -5.926 8.922 15.719 1 98.38 30 PHE B C 1
ATOM 2285 O O . PHE B 1 30 ? -6.688 8.5 16.594 1 98.38 30 PHE B O 1
ATOM 2292 N N . LEU B 1 31 ? -6.312 9.766 14.742 1 98.25 31 LEU B N 1
ATOM 2293 C CA . LEU B 1 31 ? -7.695 10.219 14.633 1 98.25 31 LEU B CA 1
ATOM 2294 C C . LEU B 1 31 ? -8 10.695 13.211 1 98.25 31 LEU B C 1
ATOM 2296 O O . LEU B 1 31 ? -7.191 11.398 12.602 1 98.25 31 LEU B O 1
ATOM 2300 N N . GLU B 1 32 ? -9.125 10.266 12.688 1 97.62 32 GLU B N 1
ATOM 2301 C CA . GLU B 1 32 ? -9.648 10.82 11.445 1 97.62 32 GLU B CA 1
ATOM 2302 C C . GLU B 1 32 ? -10.57 12.008 11.719 1 97.62 32 GLU B C 1
ATOM 2304 O O . GLU B 1 32 ? -11.43 11.938 12.602 1 97.62 32 GLU B O 1
ATOM 2309 N N . ILE B 1 33 ? -10.375 13.055 11 1 97.25 33 ILE B N 1
ATOM 2310 C CA . ILE B 1 33 ? -11.203 14.242 11.148 1 97.25 33 ILE B CA 1
ATOM 2311 C C . ILE B 1 33 ? -11.938 14.523 9.844 1 97.25 33 ILE B C 1
ATOM 2313 O O . ILE B 1 33 ? -11.32 14.586 8.773 1 97.25 33 ILE B O 1
ATOM 2317 N N . SER B 1 34 ? -13.234 14.727 9.914 1 96.31 34 SER B N 1
ATOM 2318 C CA . SER B 1 34 ? -14.062 15.016 8.742 1 96.31 34 SER B CA 1
ATOM 2319 C C . SER B 1 34 ? -13.719 16.375 8.148 1 96.31 34 SER B C 1
ATOM 2321 O O . SER B 1 34 ? -13.383 17.312 8.875 1 96.31 34 SER B O 1
ATOM 2323 N N . ASN B 1 35 ? -13.875 16.469 6.844 1 97.12 35 ASN B N 1
ATOM 2324 C CA . ASN B 1 35 ? -13.602 17.75 6.195 1 97.12 35 ASN B CA 1
ATOM 2325 C C . ASN B 1 35 ? -14.68 18.781 6.5 1 97.12 35 ASN B C 1
ATOM 2327 O O . ASN B 1 35 ? -14.492 19.969 6.258 1 97.12 35 ASN B O 1
ATOM 2331 N N . GLU B 1 36 ? -15.742 18.391 7.113 1 94.25 36 GLU B N 1
ATOM 2332 C CA . GLU B 1 36 ? -16.844 19.297 7.441 1 94.25 36 GLU B CA 1
ATOM 2333 C C . GLU B 1 36 ? -16.391 20.406 8.375 1 94.25 36 GLU B C 1
ATOM 2335 O O . GLU B 1 36 ? -16.938 21.516 8.328 1 94.25 36 GLU B O 1
ATOM 2340 N N . ILE B 1 37 ? -15.438 20.094 9.109 1 93.19 37 ILE B N 1
ATOM 2341 C CA . ILE B 1 37 ? -14.961 21.062 10.094 1 93.19 37 ILE B CA 1
ATOM 2342 C C . ILE B 1 37 ? -14.352 22.266 9.383 1 93.19 37 ILE B C 1
ATOM 2344 O O . ILE B 1 37 ? -14.383 23.391 9.906 1 93.19 37 ILE B O 1
ATOM 2348 N N . PHE B 1 38 ? -13.906 22.062 8.172 1 96.12 38 PHE B N 1
ATOM 2349 C CA . PHE B 1 38 ? -13.203 23.125 7.465 1 96.12 38 PHE B CA 1
ATOM 2350 C C . PHE B 1 38 ? -14.078 23.719 6.371 1 96.12 38 PHE B C 1
ATOM 2352 O O . PHE B 1 38 ? -13.828 24.844 5.902 1 96.12 38 PHE B O 1
ATOM 2359 N N . LEU B 1 39 ? -15.07 22.969 5.984 1 95.75 39 LEU B N 1
ATOM 2360 C CA . LEU B 1 39 ? -15.781 23.359 4.773 1 95.75 39 LEU B CA 1
ATOM 2361 C C . LEU B 1 39 ? -17.234 23.688 5.078 1 95.75 39 LEU B C 1
ATOM 2363 O O . LEU B 1 39 ? -18.109 23.484 4.234 1 95.75 39 LEU B O 1
ATOM 2367 N N . GLN B 1 40 ? -17.531 24.141 6.176 1 89.75 40 GLN B N 1
ATOM 2368 C CA . GLN B 1 40 ? -18.891 24.484 6.582 1 89.75 40 GLN B CA 1
ATOM 2369 C C . GLN B 1 40 ? -19.406 25.688 5.816 1 89.75 40 GLN B C 1
ATOM 2371 O O . GLN B 1 40 ? -20.562 25.719 5.406 1 89.75 40 GLN B O 1
ATOM 2376 N N . GLU B 1 41 ? -18.562 26.641 5.605 1 91.38 41 GLU B N 1
ATOM 2377 C CA . GLU B 1 41 ? -18.953 27.859 4.914 1 91.38 41 GLU B CA 1
ATOM 2378 C C . GLU B 1 41 ? -18.688 27.75 3.412 1 91.38 41 GLU B C 1
ATOM 2380 O O . GLU B 1 41 ? -17.672 27.219 2.988 1 91.38 41 GLU B O 1
ATOM 2385 N N . GLU B 1 42 ? -19.594 28.25 2.682 1 91.81 42 GLU B N 1
ATOM 2386 C CA . GLU B 1 42 ? -19.531 28.188 1.225 1 91.81 42 GLU B CA 1
ATOM 2387 C C . GLU B 1 42 ? -18.25 28.844 0.706 1 91.81 42 GLU B C 1
ATOM 2389 O O . GLU B 1 42 ? -17.641 28.375 -0.256 1 91.81 42 GLU B O 1
ATOM 2394 N N . GLU B 1 43 ? -17.906 29.922 1.344 1 95.38 43 GLU B N 1
ATOM 2395 C CA . GLU B 1 43 ? -16.719 30.656 0.918 1 95.38 43 GLU B CA 1
ATOM 2396 C C . GLU B 1 43 ? -15.469 29.797 1.009 1 95.38 43 GLU B C 1
ATOM 2398 O O . GLU B 1 43 ? -14.516 29.984 0.248 1 95.38 43 GLU B O 1
ATOM 2403 N N . ASN B 1 44 ? -15.477 28.844 1.915 1 96.62 44 ASN B N 1
ATOM 2404 C CA . ASN B 1 44 ? -14.305 27.984 2.133 1 96.62 44 ASN B CA 1
ATOM 2405 C C . ASN B 1 44 ? -14.047 27.078 0.937 1 96.62 44 ASN B C 1
ATOM 2407 O O . ASN B 1 44 ? -12.906 26.688 0.684 1 96.62 44 ASN B O 1
ATOM 2411 N N . HIS B 1 45 ? -15.078 26.844 0.145 1 97.12 45 HIS B N 1
ATOM 2412 C CA . HIS B 1 45 ? -14.898 26.016 -1.04 1 97.12 45 HIS B CA 1
ATOM 2413 C C . HIS B 1 45 ? -14.086 26.734 -2.104 1 97.12 45 HIS B C 1
ATOM 2415 O O . HIS B 1 45 ? -13.227 26.125 -2.75 1 97.12 45 HIS B O 1
ATOM 2421 N N . SER B 1 46 ? -14.383 28 -2.223 1 97.44 46 SER B N 1
ATOM 2422 C CA . SER B 1 46 ? -13.609 28.781 -3.176 1 97.44 46 SER B CA 1
ATOM 2423 C C . SER B 1 46 ? -12.164 28.938 -2.721 1 97.44 46 SER B C 1
ATOM 2425 O O . SER B 1 46 ? -11.242 28.859 -3.533 1 97.44 46 SER B O 1
ATOM 2427 N N . LEU B 1 47 ? -11.969 29.188 -1.458 1 97.88 47 LEU B N 1
ATOM 2428 C CA . LEU B 1 47 ? -10.625 29.312 -0.896 1 97.88 47 LEU B CA 1
ATOM 2429 C C . LEU B 1 47 ? -9.852 28 -1.061 1 97.88 47 LEU B C 1
ATOM 2431 O O . LEU B 1 47 ? -8.656 28.031 -1.355 1 97.88 47 LEU B O 1
ATOM 2435 N N . LEU B 1 48 ? -10.578 26.891 -0.907 1 98.5 48 LEU B N 1
ATOM 2436 C CA . LEU B 1 48 ? -9.961 25.578 -1.115 1 98.5 48 LEU B CA 1
ATOM 2437 C C . LEU B 1 48 ? -9.492 25.422 -2.559 1 98.5 48 LEU B C 1
ATOM 2439 O O . LEU B 1 48 ? -8.375 24.984 -2.807 1 98.5 48 LEU B O 1
ATOM 2443 N N . THR B 1 49 ? -10.32 25.812 -3.469 1 98.12 49 THR B N 1
ATOM 2444 C CA . THR B 1 49 ? -9.969 25.734 -4.883 1 98.12 49 THR B CA 1
ATOM 2445 C C . THR B 1 49 ? -8.711 26.531 -5.176 1 98.12 49 THR B C 1
ATOM 2447 O O . THR B 1 49 ? -7.824 26.062 -5.898 1 98.12 49 THR B O 1
ATOM 2450 N N . GLN B 1 50 ? -8.633 27.672 -4.598 1 97.69 50 GLN B N 1
ATOM 2451 C CA . GLN B 1 50 ? -7.449 28.516 -4.777 1 97.69 50 GLN B CA 1
ATOM 2452 C C . GLN B 1 50 ? -6.203 27.844 -4.215 1 97.69 50 GLN B C 1
ATOM 2454 O O . GLN B 1 50 ? -5.148 27.844 -4.852 1 97.69 50 GLN B O 1
ATOM 2459 N N . ALA B 1 51 ? -6.316 27.297 -3.045 1 98.31 51 ALA B N 1
ATOM 2460 C CA . ALA B 1 51 ? -5.199 26.594 -2.424 1 98.31 51 ALA B CA 1
ATOM 2461 C C . ALA B 1 51 ? -4.766 25.391 -3.266 1 98.31 51 ALA B C 1
ATOM 2463 O O . ALA B 1 51 ? -3.57 25.125 -3.404 1 98.31 51 ALA B O 1
ATOM 2464 N N . GLN B 1 52 ? -5.727 24.703 -3.842 1 98.19 52 GLN B N 1
ATOM 2465 C CA . GLN B 1 52 ? -5.461 23.516 -4.668 1 98.19 52 GLN B CA 1
ATOM 2466 C C . GLN B 1 52 ? -4.68 23.891 -5.922 1 98.19 52 GLN B C 1
ATOM 2468 O O . GLN B 1 52 ? -3.805 23.141 -6.359 1 98.19 52 GLN B O 1
ATOM 2473 N N . LEU B 1 53 ? -4.957 25.062 -6.449 1 97 53 LEU B N 1
ATOM 2474 C CA . LEU B 1 53 ? -4.289 25.516 -7.664 1 97 53 LEU B CA 1
ATOM 2475 C C . LEU B 1 53 ? -2.807 25.766 -7.41 1 97 53 LEU B C 1
ATOM 2477 O O . LEU B 1 53 ? -1.984 25.641 -8.32 1 97 53 LEU B O 1
ATOM 2481 N N . ASP B 1 54 ? -2.443 26.109 -6.18 1 96.56 54 ASP B N 1
ATOM 2482 C CA . ASP B 1 54 ? -1.056 26.375 -5.82 1 96.56 54 ASP B CA 1
ATOM 2483 C C . ASP B 1 54 ? -0.179 25.141 -6.023 1 96.56 54 ASP B C 1
ATOM 2485 O O . ASP B 1 54 ? 1.018 25.266 -6.297 1 96.56 54 ASP B O 1
ATOM 2489 N N . TYR B 1 55 ? -0.744 23.953 -5.996 1 97.31 55 TYR B N 1
ATOM 2490 C CA . TYR B 1 55 ? 0.021 22.719 -6.109 1 97.31 55 TYR B CA 1
ATOM 2491 C C . TYR B 1 55 ? 0.517 22.516 -7.535 1 97.31 55 TYR B C 1
ATOM 2493 O O . TYR B 1 55 ? 1.458 21.75 -7.77 1 97.31 55 TYR B O 1
ATOM 2501 N N . TYR B 1 56 ? -0.099 23.109 -8.469 1 93.69 56 TYR B N 1
ATOM 2502 C CA . TYR B 1 56 ? 0.325 22.984 -9.859 1 93.69 56 TYR B CA 1
ATOM 2503 C C . TYR B 1 56 ? 1.642 23.719 -10.094 1 93.69 56 TYR B C 1
ATOM 2505 O O . TYR B 1 56 ? 2.316 23.484 -11.102 1 93.69 56 TYR B O 1
ATOM 2513 N N . ASN B 1 57 ? 2.02 24.547 -9.133 1 91.31 57 ASN B N 1
ATOM 2514 C CA . ASN B 1 57 ? 3.23 25.344 -9.289 1 91.31 57 ASN B CA 1
ATOM 2515 C C . ASN B 1 57 ? 4.363 24.828 -8.406 1 91.31 57 ASN B C 1
ATOM 2517 O O . ASN B 1 57 ? 5.426 25.438 -8.328 1 91.31 57 ASN B O 1
ATOM 2521 N N . LEU B 1 58 ? 4.117 23.734 -7.785 1 94.06 58 LEU B N 1
ATOM 2522 C CA . LEU B 1 58 ? 5.148 23.188 -6.906 1 94.06 58 LEU B CA 1
ATOM 2523 C C . LEU B 1 58 ? 6.34 22.688 -7.715 1 94.06 58 LEU B C 1
ATOM 2525 O O . LEU B 1 58 ? 6.168 22.078 -8.773 1 94.06 58 LEU B O 1
ATOM 2529 N N . GLU B 1 59 ? 7.512 22.969 -7.172 1 89.75 59 GLU B N 1
ATOM 2530 C CA . GLU B 1 59 ? 8.727 22.453 -7.797 1 89.75 59 GLU B CA 1
ATOM 2531 C C . GLU B 1 59 ? 9.039 21.031 -7.336 1 89.75 59 GLU B C 1
ATOM 2533 O O . GLU B 1 59 ? 8.648 20.641 -6.234 1 89.75 59 GLU B O 1
ATOM 2538 N N . ASP B 1 60 ? 9.781 20.312 -8.141 1 89.38 60 ASP B N 1
ATOM 2539 C CA . ASP B 1 60 ? 10.117 18.938 -7.84 1 89.38 60 ASP B CA 1
ATOM 2540 C C . ASP B 1 60 ? 10.922 18.828 -6.547 1 89.38 60 ASP B C 1
ATOM 2542 O O . ASP B 1 60 ? 11.766 19.688 -6.27 1 89.38 60 ASP B O 1
ATOM 2546 N N . ASP B 1 61 ? 10.602 17.812 -5.832 1 84.12 61 ASP B N 1
ATOM 2547 C CA . ASP B 1 61 ? 11.336 17.516 -4.605 1 84.12 61 ASP B CA 1
ATOM 2548 C C . ASP B 1 61 ? 12.742 17.016 -4.922 1 84.12 61 ASP B C 1
ATOM 2550 O O . ASP B 1 61 ? 12.906 15.977 -5.574 1 84.12 61 ASP B O 1
ATOM 2554 N N . ALA B 1 62 ? 13.703 17.656 -4.48 1 73.25 62 ALA B N 1
ATOM 2555 C CA . ALA B 1 62 ? 15.094 17.312 -4.758 1 73.25 62 ALA B CA 1
ATOM 2556 C C . ALA B 1 62 ? 15.461 15.984 -4.09 1 73.25 62 ALA B C 1
ATOM 2558 O O . ALA B 1 62 ? 16.453 15.359 -4.453 1 73.25 62 ALA B O 1
ATOM 2559 N N . TYR B 1 63 ? 14.688 15.547 -3.174 1 71.56 63 TYR B N 1
ATOM 2560 C CA . TYR B 1 63 ? 15.047 14.398 -2.348 1 71.56 63 TYR B CA 1
ATOM 2561 C C . TYR B 1 63 ? 14.094 13.227 -2.59 1 71.56 63 TYR B C 1
ATOM 2563 O O . TYR B 1 63 ? 14.156 12.211 -1.894 1 71.56 63 TYR B O 1
ATOM 2571 N N . GLY B 1 64 ? 13.211 13.367 -3.494 1 75.25 64 GLY B N 1
ATOM 2572 C CA . GLY B 1 64 ? 12.234 12.328 -3.773 1 75.25 64 GLY B CA 1
ATOM 2573 C C . GLY B 1 64 ? 11.883 12.219 -5.246 1 75.25 64 GLY B C 1
ATOM 2574 O O . GLY B 1 64 ? 11.82 13.227 -5.953 1 75.25 64 GLY B O 1
ATOM 2575 N N . GLU B 1 65 ? 11.625 10.977 -5.613 1 78 65 GLU B N 1
ATOM 2576 C CA . GLU B 1 65 ? 11.25 10.727 -7.004 1 78 65 GLU B CA 1
ATOM 2577 C C . GLU B 1 65 ? 9.734 10.844 -7.195 1 78 65 GLU B C 1
ATOM 2579 O O . GLU B 1 65 ? 8.961 10.422 -6.332 1 78 65 GLU B O 1
ATOM 2584 N N . CYS B 1 66 ? 9.344 11.492 -8.258 1 85.06 66 CYS B N 1
ATOM 2585 C CA . CYS B 1 66 ? 7.945 11.617 -8.656 1 85.06 66 CYS B CA 1
ATOM 2586 C C . CYS B 1 66 ? 7.137 12.359 -7.602 1 85.06 66 CYS B C 1
ATOM 2588 O O . CYS B 1 66 ? 6.031 11.945 -7.254 1 85.06 66 CYS B O 1
ATOM 2590 N N . ARG B 1 67 ? 7.812 13.422 -7.051 1 92.31 67 ARG B N 1
ATOM 2591 C CA . ARG B 1 67 ? 7.184 14.234 -6.016 1 92.31 67 ARG B CA 1
ATOM 2592 C C . ARG B 1 67 ? 7.613 15.688 -6.125 1 92.31 67 ARG B C 1
ATOM 2594 O O . ARG B 1 67 ? 8.734 15.984 -6.547 1 92.31 67 ARG B O 1
ATOM 2601 N N . ALA B 1 68 ? 6.734 16.578 -5.812 1 94.06 68 ALA B N 1
ATOM 2602 C CA . ALA B 1 68 ? 7.016 18 -5.652 1 94.06 68 ALA B CA 1
ATOM 2603 C C . ALA B 1 68 ? 6.762 18.453 -4.219 1 94.06 68 ALA B C 1
ATOM 2605 O O . ALA B 1 68 ? 5.906 17.906 -3.527 1 94.06 68 ALA B O 1
ATOM 2606 N N . ARG B 1 69 ? 7.555 19.484 -3.822 1 93.81 69 ARG B N 1
ATOM 2607 C CA . ARG B 1 69 ? 7.445 19.828 -2.408 1 93.81 69 ARG B CA 1
ATOM 2608 C C . ARG B 1 69 ? 7.816 21.281 -2.17 1 93.81 69 ARG B C 1
ATOM 2610 O O . ARG B 1 69 ? 8.68 21.828 -2.863 1 93.81 69 ARG B O 1
ATOM 2617 N N . SER B 1 70 ? 7.184 21.859 -1.272 1 94.25 70 SER B N 1
ATOM 2618 C CA . SER B 1 70 ? 7.555 23.141 -0.672 1 94.25 70 SER B CA 1
ATOM 2619 C C . SER B 1 70 ? 7.387 23.109 0.844 1 94.25 70 SER B C 1
ATOM 2621 O O . SER B 1 70 ? 6.656 22.266 1.375 1 94.25 70 SER B O 1
ATOM 2623 N N . TYR B 1 71 ? 8.117 23.984 1.471 1 94.56 71 TYR B N 1
ATOM 2624 C CA . TYR B 1 71 ? 8.117 23.969 2.93 1 94.56 71 TYR B CA 1
ATOM 2625 C C . TYR B 1 71 ? 8.219 25.391 3.49 1 94.56 71 TYR B C 1
ATOM 2627 O O . TYR B 1 71 ? 9.008 26.203 3.002 1 94.56 71 TYR B O 1
ATOM 2635 N N . SER B 1 72 ? 7.445 25.672 4.367 1 94.94 72 SER B N 1
ATOM 2636 C CA . SER B 1 72 ? 7.535 26.875 5.18 1 94.94 72 SER B CA 1
ATOM 2637 C C . SER B 1 72 ? 7.223 26.594 6.645 1 94.94 72 SER B C 1
ATOM 2639 O O . SER B 1 72 ? 6.73 25.516 6.977 1 94.94 72 SER B O 1
ATOM 2641 N N . ARG B 1 73 ? 7.629 27.531 7.508 1 94.12 73 ARG B N 1
ATOM 2642 C CA . ARG B 1 73 ? 7.363 27.281 8.922 1 94.12 73 ARG B CA 1
ATOM 2643 C C . ARG B 1 73 ? 7.035 28.578 9.656 1 94.12 73 ARG B C 1
ATOM 2645 O O . ARG B 1 73 ? 7.5 29.641 9.266 1 94.12 73 ARG B O 1
ATOM 2652 N N . TYR B 1 74 ? 6.23 28.406 10.672 1 93.69 74 TYR B N 1
ATOM 2653 C CA . TYR B 1 74 ? 5.91 29.469 11.602 1 93.69 74 TYR B CA 1
ATOM 2654 C C . TYR B 1 74 ? 6.555 29.234 12.961 1 93.69 74 TYR B C 1
ATOM 2656 O O . TYR B 1 74 ? 6.738 28.078 13.375 1 93.69 74 TYR B O 1
ATOM 2664 N N . ILE B 1 75 ? 6.871 30.328 13.586 1 92.5 75 ILE B N 1
ATOM 2665 C CA . ILE B 1 75 ? 7.266 30.281 14.992 1 92.5 75 ILE B CA 1
ATOM 2666 C C . ILE B 1 75 ? 6.129 30.797 15.867 1 92.5 75 ILE B C 1
ATOM 2668 O O . ILE B 1 75 ? 5.59 31.875 15.625 1 92.5 75 ILE B O 1
ATOM 2672 N N . LYS B 1 76 ? 5.754 29.953 16.766 1 93.06 76 LYS B N 1
ATOM 2673 C CA . LYS B 1 76 ? 4.789 30.359 17.781 1 93.06 76 LYS B CA 1
ATOM 2674 C C . LYS B 1 76 ? 5.465 30.516 19.141 1 93.06 76 LYS B C 1
ATOM 2676 O O . LYS B 1 76 ? 5.797 29.516 19.797 1 93.06 76 LYS B O 1
ATOM 2681 N N . TYR B 1 77 ? 5.523 31.719 19.594 1 91.44 77 TYR B N 1
ATOM 2682 C CA . TYR B 1 77 ? 6.164 32 20.875 1 91.44 77 TYR B CA 1
ATOM 2683 C C . TYR B 1 77 ? 5.18 31.812 22.016 1 91.44 77 TYR B C 1
ATOM 2685 O O . TYR B 1 77 ? 3.99 32.094 21.875 1 91.44 77 TYR B O 1
ATOM 2693 N N . VAL B 1 78 ? 5.594 31.344 23.25 1 89.56 78 VAL B N 1
ATOM 2694 C CA . VAL B 1 78 ? 4.797 31 24.438 1 89.56 78 VAL B CA 1
ATOM 2695 C C . VAL B 1 78 ? 3.91 32.188 24.812 1 89.56 78 VAL B C 1
ATOM 2697 O O . VAL B 1 78 ? 2.717 32.031 25.062 1 89.56 78 VAL B O 1
ATOM 2700 N N . ASP B 1 79 ? 4.32 33.406 24.859 1 85.62 79 ASP B N 1
ATOM 2701 C CA . ASP B 1 79 ? 3.564 34.562 25.375 1 85.62 79 ASP B CA 1
ATOM 2702 C C . ASP B 1 79 ? 3.072 35.438 24.25 1 85.62 79 ASP B C 1
ATOM 2704 O O . ASP B 1 79 ? 2.826 36.656 24.453 1 85.62 79 ASP B O 1
ATOM 2708 N N . SER B 1 80 ? 2.938 34.844 23.094 1 87.81 80 SER B N 1
ATOM 2709 C CA . SER B 1 80 ? 2.449 35.625 21.969 1 87.81 80 SER B CA 1
ATOM 2710 C C . SER B 1 80 ? 1.346 34.875 21.219 1 87.81 80 SER B C 1
ATOM 2712 O O . SER B 1 80 ? 1.441 33.688 21 1 87.81 80 SER B O 1
ATOM 2714 N N . PRO B 1 81 ? 0.272 35.531 20.969 1 87.06 81 PRO B N 1
ATOM 2715 C CA . PRO B 1 81 ? -0.774 34.906 20.156 1 87.06 81 PRO B CA 1
ATOM 2716 C C . PRO B 1 81 ? -0.414 34.844 18.688 1 87.06 81 PRO B C 1
ATOM 2718 O O . PRO B 1 81 ? -1.122 34.188 17.891 1 87.06 81 PRO B O 1
ATOM 2721 N N . ASP B 1 82 ? 0.716 35.344 18.344 1 87.81 82 ASP B N 1
ATOM 2722 C CA . ASP B 1 82 ? 1.045 35.531 16.938 1 87.81 82 ASP B CA 1
ATOM 2723 C C . ASP B 1 82 ? 1.821 34.344 16.375 1 87.81 82 ASP B C 1
ATOM 2725 O O . ASP B 1 82 ? 2.527 33.656 17.125 1 87.81 82 ASP B O 1
ATOM 2729 N N . TYR B 1 83 ? 1.594 34.062 15.148 1 91.19 83 TYR B N 1
ATOM 2730 C CA . TYR B 1 83 ? 2.408 33.156 14.344 1 91.19 83 TYR B CA 1
ATOM 2731 C C . TYR B 1 83 ? 3.373 33.938 13.461 1 91.19 83 TYR B C 1
ATOM 2733 O O . TYR B 1 83 ? 2.947 34.719 12.594 1 91.19 83 TYR B O 1
ATOM 2741 N N . ILE B 1 84 ? 4.695 33.75 13.602 1 90.69 84 ILE B N 1
ATOM 2742 C CA . ILE B 1 84 ? 5.684 34.5 12.836 1 90.69 84 ILE B CA 1
ATOM 2743 C C . ILE B 1 84 ? 6.289 33.594 11.758 1 90.69 84 ILE B C 1
ATOM 2745 O O . ILE B 1 84 ? 6.852 32.531 12.062 1 90.69 84 ILE B O 1
ATOM 2749 N N . LEU B 1 85 ? 6.098 34.031 10.547 1 92.31 85 LEU B N 1
ATOM 2750 C CA . LEU B 1 85 ? 6.711 33.281 9.453 1 92.31 85 LEU B CA 1
ATOM 2751 C C . LEU B 1 85 ? 8.234 33.344 9.555 1 92.31 85 LEU B C 1
ATOM 2753 O O . LEU B 1 85 ? 8.82 34.406 9.695 1 92.31 85 LEU B O 1
ATOM 2757 N N . ASP B 1 86 ? 8.812 32.125 9.586 1 87.5 86 ASP B N 1
ATOM 2758 C CA . ASP B 1 86 ? 10.266 32 9.617 1 87.5 86 ASP B CA 1
ATOM 2759 C C . ASP B 1 86 ? 10.836 31.859 8.203 1 87.5 86 ASP B C 1
ATOM 2761 O O . ASP B 1 86 ? 10.484 30.938 7.477 1 87.5 86 ASP B O 1
ATOM 2765 N N . ASN B 1 87 ? 11.711 32.719 7.809 1 79.06 87 ASN B N 1
ATOM 2766 C CA . ASN B 1 87 ? 12.25 32.719 6.457 1 79.06 87 ASN B CA 1
ATOM 2767 C C . ASN B 1 87 ? 13.266 31.594 6.254 1 79.06 87 ASN B C 1
ATOM 2769 O O . ASN B 1 87 ? 13.664 31.297 5.125 1 79.06 87 ASN B O 1
ATOM 2773 N N . SER B 1 88 ? 13.609 30.984 7.371 1 75.75 88 SER B N 1
ATOM 2774 C CA . SER B 1 88 ? 14.5 29.844 7.223 1 75.75 88 SER B CA 1
ATOM 2775 C C . SER B 1 88 ? 13.734 28.609 6.785 1 75.75 88 SER B C 1
ATOM 2777 O O . SER B 1 88 ? 12.617 28.359 7.246 1 75.75 88 SER B O 1
ATOM 2779 N N . ASN B 1 89 ? 14.148 28.062 5.715 1 68.31 89 ASN B N 1
ATOM 2780 C CA . ASN B 1 89 ? 13.43 26.906 5.176 1 68.31 89 ASN B CA 1
ATOM 2781 C C . ASN B 1 89 ? 14.188 25.609 5.445 1 68.31 89 ASN B C 1
ATOM 2783 O O . ASN B 1 89 ? 14.008 24.625 4.723 1 68.31 89 ASN B O 1
ATOM 2787 N N . ASP B 1 90 ? 14.977 25.641 6.473 1 72 90 ASP B N 1
ATOM 2788 C CA . ASP B 1 90 ? 15.719 24.438 6.789 1 72 90 ASP B CA 1
ATOM 2789 C C . ASP B 1 90 ? 14.836 23.422 7.527 1 72 90 ASP B C 1
ATOM 2791 O O . ASP B 1 90 ? 14.102 23.797 8.445 1 72 90 ASP B O 1
ATOM 2795 N N . TYR B 1 91 ? 14.734 22.297 6.957 1 74.5 91 TYR B N 1
ATOM 2796 C CA . TYR B 1 91 ? 14.008 21.203 7.598 1 74.5 91 TYR B CA 1
ATOM 2797 C C . TYR B 1 91 ? 14.961 20.078 7.977 1 74.5 91 TYR B C 1
ATOM 2799 O O . TYR B 1 91 ? 15.656 19.531 7.117 1 74.5 91 TYR B O 1
ATOM 2807 N N . PHE B 1 92 ? 15.078 19.859 9.336 1 61.66 92 PHE B N 1
ATOM 2808 C CA . PHE B 1 92 ? 15.93 18.781 9.828 1 61.66 92 PHE B CA 1
ATOM 2809 C C . PHE B 1 92 ? 15.141 17.484 9.992 1 61.66 92 PHE B C 1
ATOM 2811 O O . PHE B 1 92 ? 14.094 17.469 10.641 1 61.66 92 PHE B O 1
ATOM 2818 N N . GLN B 1 93 ? 15.477 16.406 9.281 1 61.25 93 GLN B N 1
ATOM 2819 C CA . GLN B 1 93 ? 14.859 15.094 9.414 1 61.25 93 GLN B CA 1
ATOM 2820 C C . GLN B 1 93 ? 15.836 14.078 10.008 1 61.25 93 GLN B C 1
ATOM 2822 O O . GLN B 1 93 ? 16.922 13.852 9.445 1 61.25 93 GLN B O 1
ATOM 2827 N N . SER B 1 94 ? 15.594 13.539 11.297 1 54.03 94 SER B N 1
ATOM 2828 C CA . SER B 1 94 ? 16.5 12.617 11.969 1 54.03 94 SER B CA 1
ATOM 2829 C C . SER B 1 94 ? 16.578 11.289 11.227 1 54.03 94 SER B C 1
ATOM 2831 O O . SER B 1 94 ? 15.719 10.969 10.406 1 54.03 94 SER B O 1
ATOM 2833 N N . LYS B 1 95 ? 17.781 10.523 11.406 1 52.5 95 LYS B N 1
ATOM 2834 C CA . LYS B 1 95 ? 18.266 9.328 10.727 1 52.5 95 LYS B CA 1
ATOM 2835 C C . LYS B 1 95 ? 17.391 8.117 11.047 1 52.5 95 LYS B C 1
ATOM 2837 O O . LYS B 1 95 ? 17.438 7.102 10.352 1 52.5 95 LYS B O 1
ATOM 2842 N N . GLU B 1 96 ? 16.875 8.125 12.078 1 47.66 96 GLU B N 1
ATOM 2843 C CA . GLU B 1 96 ? 16.531 6.801 12.594 1 47.66 96 GLU B CA 1
ATOM 2844 C C . GLU B 1 96 ? 15.828 5.957 11.539 1 47.66 96 GLU B C 1
ATOM 2846 O O . GLU B 1 96 ? 16.172 4.789 11.352 1 47.66 96 GLU B O 1
ATOM 2851 N N . TYR B 1 97 ? 14.711 6.367 11.055 1 46.62 97 TYR B N 1
ATOM 2852 C CA . TYR B 1 97 ? 14 5.387 10.234 1 46.62 97 TYR B CA 1
ATOM 2853 C C . TYR B 1 97 ? 14.234 5.645 8.75 1 46.62 97 TYR B C 1
ATOM 2855 O O . TYR B 1 97 ? 13.695 4.93 7.902 1 46.62 97 TYR B O 1
ATOM 2863 N N . ASN B 1 98 ? 14.953 6.738 8.516 1 49.31 98 ASN B N 1
ATOM 2864 C CA . ASN B 1 98 ? 15.266 7.016 7.117 1 49.31 98 ASN B CA 1
ATOM 2865 C C . ASN B 1 98 ? 16.688 6.59 6.766 1 49.31 98 ASN B C 1
ATOM 2867 O O . ASN B 1 98 ? 17.625 7.379 6.887 1 49.31 98 ASN B O 1
ATOM 2871 N N . TYR B 1 99 ? 16.812 5.348 6.57 1 45.09 99 TYR B N 1
ATOM 2872 C CA . TYR B 1 99 ? 18.172 4.871 6.293 1 45.09 99 TYR B CA 1
ATOM 2873 C C . TYR B 1 99 ? 18.859 5.754 5.266 1 45.09 99 TYR B C 1
ATOM 2875 O O . TYR B 1 99 ? 20.078 5.918 5.297 1 45.09 99 TYR B O 1
ATOM 2883 N N . ASP B 1 100 ? 17.984 6.293 4.375 1 48.88 100 ASP B N 1
ATOM 2884 C CA . ASP B 1 100 ? 18.672 6.945 3.264 1 48.88 100 ASP B CA 1
ATOM 2885 C C . ASP B 1 100 ? 18.891 8.43 3.545 1 48.88 100 ASP B C 1
ATOM 2887 O O . ASP B 1 100 ? 19.906 9.008 3.141 1 48.88 100 ASP B O 1
ATOM 2891 N N . ASP B 1 101 ? 17.906 9.055 4.102 1 51.66 101 ASP B N 1
ATOM 2892 C CA . ASP B 1 101 ? 17.969 10.516 4.148 1 51.66 101 ASP B CA 1
ATOM 2893 C C . ASP B 1 101 ? 18.125 11.008 5.582 1 51.66 101 ASP B C 1
ATOM 2895 O O . ASP B 1 101 ? 17.859 12.18 5.875 1 51.66 101 ASP B O 1
ATOM 2899 N N . GLY B 1 102 ? 18.375 10.172 6.508 1 51.84 102 GLY B N 1
ATOM 2900 C CA . GLY B 1 102 ? 18.5 10.562 7.902 1 51.84 102 GLY B CA 1
ATOM 2901 C C . GLY B 1 102 ? 19.797 11.305 8.195 1 51.84 102 GLY B C 1
ATOM 2902 O O . GLY B 1 102 ? 20.781 11.133 7.492 1 51.84 102 GLY B O 1
ATOM 2903 N N . GLY B 1 103 ? 19.75 12.359 8.977 1 58.59 103 GLY B N 1
ATOM 2904 C CA . GLY B 1 103 ? 20.844 13.172 9.5 1 58.59 103 GLY B CA 1
ATOM 2905 C C . GLY B 1 103 ? 21.219 14.312 8.578 1 58.59 103 GLY B C 1
ATOM 2906 O O . GLY B 1 103 ? 22.344 14.828 8.648 1 58.59 103 GLY B O 1
ATOM 2907 N N . LYS B 1 104 ? 20.188 14.547 7.539 1 64.62 104 LYS B N 1
ATOM 2908 C CA . LYS B 1 104 ? 20.531 15.602 6.586 1 64.62 104 LYS B CA 1
ATOM 2909 C C . LYS B 1 104 ? 19.562 16.766 6.684 1 64.62 104 LYS B C 1
ATOM 2911 O O . LYS B 1 104 ? 18.375 16.578 6.938 1 64.62 104 LYS B O 1
ATOM 2916 N N . VAL B 1 105 ? 20.109 17.891 6.828 1 70.44 105 VAL B N 1
ATOM 2917 C CA . VAL B 1 105 ? 19.312 19.109 6.637 1 70.44 105 VAL B CA 1
ATOM 2918 C C . VAL B 1 105 ? 18.875 19.219 5.176 1 70.44 105 VAL B C 1
ATOM 2920 O O . VAL B 1 105 ? 19.703 19.094 4.266 1 70.44 105 VAL B O 1
ATOM 2923 N N . ARG B 1 106 ? 17.547 19.328 5.047 1 77.25 106 ARG B N 1
ATOM 2924 C CA . ARG B 1 106 ? 17 19.5 3.701 1 77.25 106 ARG B CA 1
ATOM 2925 C C . ARG B 1 106 ? 16.5 20.938 3.49 1 77.25 106 ARG B C 1
ATOM 2927 O O . ARG B 1 106 ? 15.984 21.562 4.418 1 77.25 106 ARG B O 1
ATOM 2934 N N . GLN B 1 107 ? 16.75 21.406 2.312 1 80.56 107 GLN B N 1
ATOM 2935 C CA . GLN B 1 107 ? 16.234 22.719 1.941 1 80.56 107 GLN B CA 1
ATOM 2936 C C . GLN B 1 107 ? 15.203 22.594 0.818 1 80.56 107 GLN B C 1
ATOM 2938 O O . GLN B 1 107 ? 15.508 22.062 -0.254 1 80.56 107 GLN B O 1
ATOM 2943 N N . PHE B 1 108 ? 14.023 23.094 1.172 1 86.44 108 PHE B N 1
ATOM 2944 C CA . PHE B 1 108 ? 12.953 23.094 0.185 1 86.44 108 PHE B CA 1
ATOM 2945 C C . PHE B 1 108 ? 12.57 24.516 -0.219 1 86.44 108 PHE B C 1
ATOM 2947 O O . PHE B 1 108 ? 12.859 25.469 0.504 1 86.44 108 PHE B O 1
ATOM 2954 N N . ASN B 1 109 ? 12 24.625 -1.382 1 89.56 109 ASN B N 1
ATOM 2955 C CA . ASN B 1 109 ? 11.391 25.891 -1.74 1 89.56 109 ASN B CA 1
ATOM 2956 C C . ASN B 1 109 ? 10.305 26.297 -0.746 1 89.56 109 ASN B C 1
ATOM 2958 O O . ASN B 1 109 ? 9.594 25.438 -0.218 1 89.56 109 ASN B O 1
ATOM 2962 N N . SER B 1 110 ? 10.195 27.625 -0.552 1 92.56 110 SER B N 1
ATOM 2963 C CA . SER B 1 110 ? 9.164 28.109 0.356 1 92.56 110 SER B CA 1
ATOM 2964 C C . SER B 1 110 ? 7.777 28.031 -0.281 1 92.56 110 SER B C 1
ATOM 2966 O O . SER B 1 110 ? 7.645 28.141 -1.502 1 92.56 110 SER B O 1
ATOM 2968 N N . ILE B 1 111 ? 6.844 27.859 0.552 1 95.5 111 ILE B N 1
ATOM 2969 C CA . ILE B 1 111 ? 5.457 27.891 0.105 1 95.5 111 ILE B CA 1
ATOM 2970 C C . ILE B 1 111 ? 5.09 29.312 -0.337 1 95.5 111 ILE B C 1
ATOM 2972 O O . ILE B 1 111 ? 5.5 30.281 0.291 1 95.5 111 ILE B O 1
ATOM 2976 N N . ASN B 1 112 ? 4.289 29.406 -1.395 1 94.44 112 ASN B N 1
ATOM 2977 C CA . ASN B 1 112 ? 3.875 30.703 -1.934 1 94.44 112 ASN B CA 1
ATOM 2978 C C . ASN B 1 112 ? 3.047 31.484 -0.925 1 94.44 112 ASN B C 1
ATOM 2980 O O . ASN B 1 112 ? 2.227 30.906 -0.205 1 94.44 112 ASN B O 1
ATOM 2984 N N . ASP B 1 113 ? 3.154 32.812 -1.026 1 93.88 113 ASP B N 1
ATOM 2985 C CA . ASP B 1 113 ? 2.406 33.719 -0.136 1 93.88 113 ASP B CA 1
ATOM 2986 C C . ASP B 1 113 ? 0.901 33.562 -0.34 1 93.88 113 ASP B C 1
ATOM 2988 O O . ASP B 1 113 ? 0.126 33.656 0.614 1 93.88 113 ASP B O 1
ATOM 2992 N N . SER B 1 114 ? 0.559 33.344 -1.569 1 95.25 114 SER B N 1
ATOM 2993 C CA . SER B 1 114 ? -0.864 33.219 -1.861 1 95.25 114 SER B CA 1
ATOM 2994 C C . SER B 1 114 ? -1.474 32.062 -1.096 1 95.25 114 SER B C 1
ATOM 2996 O O . SER B 1 114 ? -2.621 32.125 -0.649 1 95.25 114 SER B O 1
ATOM 2998 N N . PHE B 1 115 ? -0.703 30.984 -0.972 1 97.38 115 PHE B N 1
ATOM 2999 C CA . PHE B 1 115 ? -1.154 29.828 -0.211 1 97.38 115 PHE B CA 1
ATOM 3000 C C . PHE B 1 115 ? -1.154 30.125 1.283 1 97.38 115 PHE B C 1
ATOM 3002 O O . PHE B 1 115 ? -2.139 29.859 1.975 1 97.38 115 PHE B O 1
ATOM 3009 N N . LEU B 1 116 ? -0.07 30.719 1.796 1 96.12 116 LEU B N 1
ATOM 3010 C CA . LEU B 1 116 ? 0.1 30.969 3.223 1 96.12 116 LEU B CA 1
ATOM 3011 C C . LEU B 1 116 ? -0.931 31.984 3.721 1 96.12 116 LEU B C 1
ATOM 3013 O O . LEU B 1 116 ? -1.397 31.891 4.859 1 96.12 116 LEU B O 1
ATOM 3017 N N . CYS B 1 117 ? -1.336 32.906 2.84 1 95.25 117 CYS B N 1
ATOM 3018 C CA . CYS B 1 117 ? -2.246 34 3.238 1 95.25 117 CYS B CA 1
ATOM 3019 C C . CYS B 1 117 ? -3.695 33.594 2.98 1 95.25 117 CYS B C 1
ATOM 3021 O O . CYS B 1 117 ? -4.613 34.375 3.277 1 95.25 117 CYS B O 1
ATOM 3023 N N . ASN B 1 118 ? -3.904 32.406 2.408 1 96.88 118 ASN B N 1
ATOM 3024 C CA . ASN B 1 118 ? -5.254 31.891 2.211 1 96.88 118 ASN B CA 1
ATOM 3025 C C . ASN B 1 118 ? -5.977 31.688 3.539 1 96.88 118 ASN B C 1
ATOM 3027 O O . ASN B 1 118 ? -5.516 30.938 4.391 1 96.88 118 ASN B O 1
ATOM 3031 N N . PRO B 1 119 ? -7.125 32.375 3.738 1 96.56 119 PRO B N 1
ATOM 3032 C CA . PRO B 1 119 ? -7.805 32.312 5.035 1 96.56 119 PRO B CA 1
ATOM 3033 C C . PRO B 1 119 ? -8.141 30.891 5.465 1 96.56 119 PRO B C 1
ATOM 3035 O O . PRO B 1 119 ? -8.109 30.578 6.656 1 96.56 119 PRO B O 1
ATOM 3038 N N . LEU B 1 120 ? -8.5 30.062 4.543 1 97.62 120 LEU B N 1
ATOM 3039 C CA . LEU B 1 120 ? -8.812 28.672 4.867 1 97.62 120 LEU B CA 1
ATOM 3040 C C . LEU B 1 120 ? -7.582 27.953 5.406 1 97.62 120 LEU B C 1
ATOM 3042 O O . LEU B 1 120 ? -7.668 27.219 6.395 1 97.62 120 LEU B O 1
ATOM 3046 N N . ILE B 1 121 ? -6.406 28.172 4.793 1 98.06 121 ILE B N 1
ATOM 3047 C CA . ILE B 1 121 ? -5.156 27.562 5.23 1 98.06 121 ILE B CA 1
ATOM 3048 C C . ILE B 1 121 ? -4.793 28.062 6.625 1 98.06 121 ILE B C 1
ATOM 3050 O O . ILE B 1 121 ? -4.395 27.297 7.492 1 98.06 121 ILE B O 1
ATOM 3054 N N . GLN B 1 122 ? -4.977 29.312 6.789 1 95.81 122 GLN B N 1
ATOM 3055 C CA . GLN B 1 122 ? -4.707 29.891 8.102 1 95.81 122 GLN B CA 1
ATOM 3056 C C . GLN B 1 122 ? -5.613 29.266 9.164 1 95.81 122 GLN B C 1
ATOM 3058 O O . GLN B 1 122 ? -5.16 28.969 10.273 1 95.81 122 GLN B O 1
ATOM 3063 N N . ASN B 1 123 ? -6.844 29.125 8.812 1 95.81 123 ASN B N 1
ATOM 3064 C CA . ASN B 1 123 ? -7.781 28.5 9.734 1 95.81 123 ASN B CA 1
ATOM 3065 C C . ASN B 1 123 ? -7.367 27.062 10.07 1 95.81 123 ASN B C 1
ATOM 3067 O O . ASN B 1 123 ? -7.504 26.625 11.211 1 95.81 123 ASN B O 1
ATOM 3071 N N . ILE B 1 124 ? -6.906 26.328 9.102 1 97.5 124 ILE B N 1
ATOM 3072 C CA . ILE B 1 124 ? -6.445 24.969 9.297 1 97.5 124 ILE B CA 1
ATOM 3073 C C . ILE B 1 124 ? -5.266 24.938 10.266 1 97.5 124 ILE B C 1
ATOM 3075 O O . ILE B 1 124 ? -5.254 24.172 11.219 1 97.5 124 ILE B O 1
ATOM 3079 N N . VAL B 1 125 ? -4.305 25.812 10.062 1 97.12 125 VAL B N 1
ATOM 3080 C CA . VAL B 1 125 ? -3.119 25.875 10.906 1 97.12 125 VAL B CA 1
ATOM 3081 C C . VAL B 1 125 ? -3.523 26.219 12.344 1 97.12 125 VAL B C 1
ATOM 3083 O O . VAL B 1 125 ? -3.014 25.625 13.297 1 97.12 125 VAL B O 1
ATOM 3086 N N . HIS B 1 126 ? -4.449 27.078 12.438 1 94.44 126 HIS B N 1
ATOM 3087 C CA . HIS B 1 126 ? -4.934 27.453 13.758 1 94.44 126 HIS B CA 1
ATOM 3088 C C . HIS B 1 126 ? -5.621 26.281 14.453 1 94.44 126 HIS B C 1
ATOM 3090 O O . HIS B 1 126 ? -5.359 26.016 15.625 1 94.44 126 HIS B O 1
ATOM 3096 N N . PHE B 1 127 ? -6.496 25.703 13.758 1 95.38 127 PHE B N 1
ATOM 3097 C CA . PHE B 1 127 ? -7.188 24.531 14.297 1 95.38 127 PHE B CA 1
ATOM 3098 C C . PHE B 1 127 ? -6.191 23.484 14.766 1 95.38 127 PHE B C 1
ATOM 3100 O O . PHE B 1 127 ? -6.297 22.984 15.883 1 95.38 127 PHE B O 1
ATOM 3107 N N . ASP B 1 128 ? -5.234 23.141 13.883 1 97.62 128 ASP B N 1
ATOM 3108 C CA . ASP B 1 128 ? -4.23 22.125 14.203 1 97.62 128 ASP B CA 1
ATOM 3109 C C . ASP B 1 128 ? -3.445 22.516 15.453 1 97.62 128 ASP B C 1
ATOM 3111 O O . ASP B 1 128 ? -3.176 21.656 16.312 1 97.62 128 ASP B O 1
ATOM 3115 N N . THR B 1 129 ? -3.094 23.781 15.523 1 95.62 129 THR B N 1
ATOM 3116 C CA . THR B 1 129 ? -2.324 24.281 16.656 1 95.62 129 THR B CA 1
ATOM 3117 C C . THR B 1 129 ? -3.127 24.156 17.953 1 95.62 129 THR B C 1
ATOM 3119 O O . THR B 1 129 ? -2.619 23.656 18.953 1 95.62 129 THR B O 1
ATOM 3122 N N . GLU B 1 130 ? -4.348 24.578 17.906 1 93.62 130 GLU B N 1
ATOM 3123 C CA . GLU B 1 130 ? -5.207 24.484 19.094 1 93.62 130 GLU B CA 1
ATOM 3124 C C . GLU B 1 130 ? -5.391 23.031 19.531 1 93.62 130 GLU B C 1
ATOM 3126 O O . GLU B 1 130 ? -5.344 22.734 20.719 1 93.62 130 GLU B O 1
ATOM 3131 N N . PHE B 1 131 ? -5.668 22.188 18.578 1 96.25 131 PHE B N 1
ATOM 3132 C CA . PHE B 1 131 ? -5.793 20.766 18.859 1 96.25 131 PHE B CA 1
ATOM 3133 C C . PHE B 1 131 ? -4.535 20.234 19.531 1 96.25 131 PHE B C 1
ATOM 3135 O O . PHE B 1 131 ? -4.609 19.594 20.594 1 96.25 131 PHE B O 1
ATOM 3142 N N . ALA B 1 132 ? -3.379 20.516 18.969 1 96.56 132 ALA B N 1
ATOM 3143 C CA . ALA B 1 132 ? -2.104 20.047 19.5 1 96.56 132 ALA B CA 1
ATOM 3144 C C . ALA B 1 132 ? -1.888 20.547 20.922 1 96.56 132 ALA B C 1
ATOM 3146 O O . ALA B 1 132 ? -1.45 19.797 21.797 1 96.56 132 ALA B O 1
ATOM 3147 N N . PHE B 1 133 ? -2.266 21.781 21.172 1 93.75 133 PHE B N 1
ATOM 3148 C CA . PHE B 1 133 ? -2.07 22.406 22.484 1 93.75 133 PHE B CA 1
ATOM 3149 C C . PHE B 1 133 ? -2.973 21.766 23.531 1 93.75 133 PHE B C 1
ATOM 3151 O O . PHE B 1 133 ? -2.672 21.797 24.719 1 93.75 133 PHE B O 1
ATOM 3158 N N . LYS B 1 134 ? -4.043 21.281 23.094 1 95.12 134 LYS B N 1
ATOM 3159 C CA . LYS B 1 134 ? -4.984 20.672 24.031 1 95.12 134 LYS B CA 1
ATOM 3160 C C . LYS B 1 134 ? -4.574 19.25 24.391 1 95.12 134 LYS B C 1
ATOM 3162 O O . LYS B 1 134 ? -5.121 18.641 25.312 1 95.12 134 LYS B O 1
ATOM 3167 N N . THR B 1 135 ? -3.645 18.703 23.625 1 96.12 135 THR B N 1
ATOM 3168 C CA . THR B 1 135 ? -3.105 17.391 23.969 1 96.12 135 THR B CA 1
ATOM 3169 C C . THR B 1 135 ? -2.15 17.5 25.156 1 96.12 135 THR B C 1
ATOM 3171 O O . THR B 1 135 ? -1.686 18.594 25.484 1 96.12 135 THR B O 1
ATOM 3174 N N . ASN B 1 136 ? -1.849 16.422 25.797 1 94.62 136 ASN B N 1
ATOM 3175 C CA . ASN B 1 136 ? -0.813 16.359 26.812 1 94.62 136 ASN B CA 1
ATOM 3176 C C . ASN B 1 136 ? 0.55 16.031 26.219 1 94.62 136 ASN B C 1
ATOM 3178 O O . ASN B 1 136 ? 1.462 15.609 26.938 1 94.62 136 ASN B O 1
ATOM 3182 N N . ILE B 1 137 ? 0.71 16.234 24.969 1 95.94 137 ILE B N 1
ATOM 3183 C CA . ILE B 1 137 ? 1.912 15.812 24.25 1 95.94 137 ILE B CA 1
ATOM 3184 C C . ILE B 1 137 ? 2.818 17.016 24.016 1 95.94 137 ILE B C 1
ATOM 3186 O O . ILE B 1 137 ? 4.035 16.938 24.203 1 95.94 137 ILE B O 1
ATOM 3190 N N . ILE B 1 138 ? 2.217 18.141 23.672 1 94.81 138 ILE B N 1
ATOM 3191 C CA . ILE B 1 138 ? 2.957 19.359 23.328 1 94.81 138 ILE B CA 1
ATOM 3192 C C . ILE B 1 138 ? 3.209 20.188 24.578 1 94.81 138 ILE B C 1
ATOM 3194 O O . ILE B 1 138 ? 2.293 20.406 25.375 1 94.81 138 ILE B O 1
ATOM 3198 N N . ASP B 1 139 ? 4.461 20.562 24.797 1 93.75 139 ASP B N 1
ATOM 3199 C CA . ASP B 1 139 ? 4.828 21.453 25.891 1 93.75 139 ASP B CA 1
ATOM 3200 C C . ASP B 1 139 ? 4.582 22.922 25.516 1 93.75 139 ASP B C 1
ATOM 3202 O O . ASP B 1 139 ? 5.387 23.516 24.797 1 93.75 139 ASP B O 1
ATOM 3206 N N . LYS B 1 140 ? 3.621 23.516 26.078 1 89.75 140 LYS B N 1
ATOM 3207 C CA . LYS B 1 140 ? 3.189 24.875 25.719 1 89.75 140 LYS B CA 1
ATOM 3208 C C . LYS B 1 140 ? 4.102 25.922 26.344 1 89.75 140 LYS B C 1
ATOM 3210 O O . LYS B 1 140 ? 3.973 27.109 26.047 1 89.75 140 LYS B O 1
ATOM 3215 N N . SER B 1 141 ? 4.973 25.469 27.203 1 92.06 141 SER B N 1
ATOM 3216 C CA . SER B 1 141 ? 5.879 26.406 27.844 1 92.06 141 SER B CA 1
ATOM 3217 C C . SER B 1 141 ? 7.109 26.672 26.984 1 92.06 141 SER B C 1
ATOM 3219 O O . SER B 1 141 ? 7.973 27.469 27.359 1 92.06 141 SER B O 1
ATOM 3221 N N . LYS B 1 142 ? 7.176 26.031 25.859 1 93.81 142 LYS B N 1
ATOM 3222 C CA . LYS B 1 142 ? 8.297 26.219 24.938 1 93.81 142 LYS B CA 1
ATOM 3223 C C . LYS B 1 142 ? 7.832 26.844 23.625 1 93.81 142 LYS B C 1
ATOM 3225 O O . LYS B 1 142 ? 6.688 26.641 23.203 1 93.81 142 LYS B O 1
ATOM 3230 N N . ASP B 1 143 ? 8.781 27.562 23 1 93.5 143 ASP B N 1
ATOM 3231 C CA . ASP B 1 143 ? 8.492 28.078 21.656 1 93.5 143 ASP B CA 1
ATOM 3232 C C . ASP B 1 143 ? 8.383 26.938 20.641 1 93.5 143 ASP B C 1
ATOM 3234 O O . ASP B 1 143 ? 9.203 26.016 20.656 1 93.5 143 ASP B O 1
ATOM 3238 N N . LEU B 1 144 ? 7.391 27.109 19.797 1 93.12 144 LEU B N 1
ATOM 3239 C CA . LEU B 1 144 ? 7.105 26.016 18.859 1 93.12 144 LEU B CA 1
ATOM 3240 C C . LEU B 1 144 ? 7.414 26.438 17.422 1 93.12 144 LEU B C 1
ATOM 3242 O O . LEU B 1 144 ? 7.223 27.594 17.062 1 93.12 144 LEU B O 1
ATOM 3246 N N . ILE B 1 145 ? 7.934 25.484 16.734 1 93.06 145 ILE B N 1
ATOM 3247 C CA . ILE B 1 145 ? 8.016 25.594 15.281 1 93.06 145 ILE B CA 1
ATOM 3248 C C . ILE B 1 145 ? 6.875 24.812 14.633 1 93.06 145 ILE B C 1
ATOM 3250 O O . ILE B 1 145 ? 6.703 23.625 14.906 1 93.06 145 ILE B O 1
ATOM 3254 N N . ILE B 1 146 ? 6.055 25.484 13.906 1 95.44 146 ILE B N 1
ATOM 3255 C CA . ILE B 1 146 ? 4.977 24.859 13.148 1 95.44 146 ILE B CA 1
ATOM 3256 C C . ILE B 1 146 ? 5.379 24.75 11.68 1 95.44 146 ILE B C 1
ATOM 3258 O O . ILE B 1 146 ? 5.453 25.75 10.969 1 95.44 146 ILE B O 1
ATOM 3262 N N . GLY B 1 147 ? 5.652 23.531 11.25 1 95 147 GLY B N 1
ATOM 3263 C CA . GLY B 1 147 ? 6.059 23.297 9.875 1 95 147 GLY B CA 1
ATOM 3264 C C . GLY B 1 147 ? 4.891 22.984 8.953 1 95 147 GLY B C 1
ATOM 3265 O O . GLY B 1 147 ? 3.98 22.25 9.32 1 95 147 GLY B O 1
ATOM 3266 N N . LEU B 1 148 ? 4.895 23.594 7.82 1 96.94 148 LEU B N 1
ATOM 3267 C CA . LEU B 1 148 ? 3.934 23.312 6.758 1 96.94 148 LEU B CA 1
ATOM 3268 C C . LEU B 1 148 ? 4.617 22.672 5.559 1 96.94 148 LEU B C 1
ATOM 3270 O O . LEU B 1 148 ? 5.508 23.281 4.949 1 96.94 148 LEU B O 1
ATOM 3274 N N . HIS B 1 149 ? 4.219 21.453 5.223 1 95.94 149 HIS B N 1
ATOM 3275 C CA . HIS B 1 149 ? 4.758 20.734 4.07 1 95.94 149 HIS B CA 1
ATOM 3276 C C . HIS B 1 149 ? 3.705 20.578 2.979 1 95.94 149 HIS B C 1
ATOM 3278 O O . HIS B 1 149 ? 2.725 19.859 3.152 1 95.94 149 HIS B O 1
ATOM 3284 N N . GLN B 1 150 ? 3.885 21.281 1.878 1 96.88 150 GLN B N 1
ATOM 3285 C CA . GLN B 1 150 ? 3.129 20.953 0.672 1 96.88 150 GLN B CA 1
ATOM 3286 C C . GLN B 1 150 ? 3.805 19.844 -0.122 1 96.88 150 GLN B C 1
ATOM 3288 O O . GLN B 1 150 ? 4.961 19.984 -0.53 1 96.88 150 GLN B O 1
ATOM 3293 N N . VAL B 1 151 ? 3.078 18.812 -0.296 1 97.25 151 VAL B N 1
ATOM 3294 C CA . VAL B 1 151 ? 3.66 17.703 -1.047 1 97.25 151 VAL B CA 1
ATOM 3295 C C . VAL B 1 151 ? 2.682 17.234 -2.121 1 97.25 151 VAL B C 1
ATOM 3297 O O . VAL B 1 151 ? 1.499 17.031 -1.842 1 97.25 151 VAL B O 1
ATOM 3300 N N . ARG B 1 152 ? 3.127 17.141 -3.371 1 97.88 152 ARG B N 1
ATOM 3301 C CA . ARG B 1 152 ? 2.387 16.5 -4.453 1 97.88 152 ARG B CA 1
ATOM 3302 C C . ARG B 1 152 ? 3.084 15.219 -4.906 1 97.88 152 ARG B C 1
ATOM 3304 O O . ARG B 1 152 ? 4.227 15.258 -5.367 1 97.88 152 ARG B O 1
ATOM 3311 N N . TYR B 1 153 ? 2.373 14.125 -4.723 1 97.81 153 TYR B N 1
ATOM 3312 C CA . TYR B 1 153 ? 2.793 12.883 -5.355 1 97.81 153 TYR B CA 1
ATOM 3313 C C . TYR B 1 153 ? 2.279 12.797 -6.789 1 97.81 153 TYR B C 1
ATOM 3315 O O . TYR B 1 153 ? 1.098 13.039 -7.047 1 97.81 153 TYR B O 1
ATOM 3323 N N . LYS B 1 154 ? 3.143 12.438 -7.676 1 97.12 154 LYS B N 1
ATOM 3324 C CA . LYS B 1 154 ? 2.787 12.297 -9.086 1 97.12 154 LYS B CA 1
ATOM 3325 C C . LYS B 1 154 ? 3.096 10.891 -9.594 1 97.12 154 LYS B C 1
ATOM 3327 O O . LYS B 1 154 ? 4.227 10.414 -9.469 1 97.12 154 LYS B O 1
ATOM 3332 N N . ALA B 1 155 ? 2.088 10.297 -10.188 1 97.12 155 ALA B N 1
ATOM 3333 C CA . ALA B 1 155 ? 2.289 8.922 -10.648 1 97.12 155 ALA B CA 1
ATOM 3334 C C . ALA B 1 155 ? 1.851 8.766 -12.102 1 97.12 155 ALA B C 1
ATOM 3336 O O . ALA B 1 155 ? 0.842 9.344 -12.516 1 97.12 155 ALA B O 1
ATOM 3337 N N . THR B 1 156 ? 2.658 8.055 -12.867 1 96.44 156 THR B N 1
ATOM 3338 C CA . THR B 1 156 ? 2.25 7.547 -14.172 1 96.44 156 THR B CA 1
ATOM 3339 C C . THR B 1 156 ? 2.184 6.023 -14.172 1 96.44 156 THR B C 1
ATOM 3341 O O . THR B 1 156 ? 2.535 5.383 -13.18 1 96.44 156 THR B O 1
ATOM 3344 N N . LYS B 1 157 ? 1.745 5.504 -15.242 1 94 157 LYS B N 1
ATOM 3345 C CA . LYS B 1 157 ? 1.637 4.051 -15.344 1 94 157 LYS B CA 1
ATOM 3346 C C . LYS B 1 157 ? 2.994 3.381 -15.141 1 94 157 LYS B C 1
ATOM 3348 O O . LYS B 1 157 ? 3.078 2.287 -14.578 1 94 157 LYS B O 1
ATOM 3353 N N . GLU B 1 158 ? 4.043 4.027 -15.516 1 93.25 158 GLU B N 1
ATOM 3354 C CA . GLU B 1 158 ? 5.379 3.438 -15.508 1 93.25 158 GLU B CA 1
ATOM 3355 C C . GLU B 1 158 ? 6.184 3.914 -14.297 1 93.25 158 GLU B C 1
ATOM 3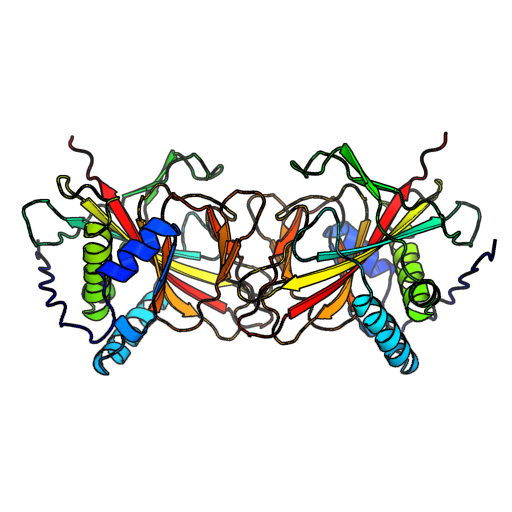357 O O . GLU B 1 158 ? 7.238 3.361 -13.992 1 93.25 158 GLU B O 1
ATOM 3362 N N . ARG B 1 159 ? 5.676 4.934 -13.695 1 94.94 159 ARG B N 1
ATOM 3363 C CA . ARG B 1 159 ? 6.426 5.543 -12.602 1 94.94 159 ARG B CA 1
ATOM 3364 C C . ARG B 1 159 ? 5.523 5.828 -11.406 1 94.94 159 ARG B C 1
ATOM 3366 O O . ARG B 1 159 ? 4.996 6.934 -11.266 1 94.94 159 ARG B O 1
ATOM 3373 N N . PRO B 1 160 ? 5.41 4.82 -10.469 1 97.31 160 PRO B N 1
ATOM 3374 C CA . PRO B 1 160 ? 4.656 5.102 -9.242 1 97.31 160 PRO B CA 1
ATOM 3375 C C . PRO B 1 160 ? 5.355 6.117 -8.344 1 97.31 160 PRO B C 1
ATOM 3377 O O . PRO B 1 160 ? 6.543 6.391 -8.523 1 97.31 160 PRO B O 1
ATOM 3380 N N . SER B 1 161 ? 4.625 6.742 -7.488 1 97.19 161 SER B N 1
ATOM 3381 C CA . SER B 1 161 ? 5.172 7.664 -6.5 1 97.19 161 SER B CA 1
ATOM 3382 C C . SER B 1 161 ? 5.066 7.094 -5.09 1 97.19 161 SER B C 1
ATOM 3384 O O . SER B 1 161 ? 4.164 6.305 -4.801 1 97.19 161 SER B O 1
ATOM 3386 N N . PHE B 1 162 ? 5.973 7.461 -4.227 1 95.75 162 PHE B N 1
ATOM 3387 C CA . PHE B 1 162 ? 5.973 6.93 -2.869 1 95.75 162 PHE B CA 1
ATOM 3388 C C . PHE B 1 162 ? 6.625 7.914 -1.904 1 95.75 162 PHE B C 1
ATOM 3390 O O . PHE B 1 162 ? 7.363 8.805 -2.324 1 95.75 162 PHE B O 1
ATOM 3397 N N . SER B 1 163 ? 6.316 7.766 -0.655 1 93.5 163 SER B N 1
ATOM 3398 C CA . SER B 1 163 ? 6.789 8.672 0.389 1 93.5 163 SER B CA 1
ATOM 3399 C C . SER B 1 163 ? 8.188 8.281 0.862 1 93.5 163 SER B C 1
ATOM 3401 O O . SER B 1 163 ? 8.703 7.227 0.492 1 93.5 163 SER B O 1
ATOM 3403 N N . SER B 1 164 ? 8.727 9.234 1.613 1 88 164 SER B N 1
ATOM 3404 C CA . SER B 1 164 ? 9.922 8.984 2.414 1 88 164 SER B CA 1
ATOM 3405 C C . SER B 1 164 ? 9.672 9.266 3.891 1 88 164 SER B C 1
ATOM 3407 O O . SER B 1 164 ? 9.312 10.383 4.262 1 88 164 SER B O 1
ATOM 3409 N N . PRO B 1 165 ? 9.867 8.25 4.75 1 89.88 165 PRO B N 1
ATOM 3410 C CA . PRO B 1 165 ? 10.141 6.832 4.512 1 89.88 165 PRO B CA 1
ATOM 3411 C C . PRO B 1 165 ? 9.039 6.148 3.709 1 89.88 165 PRO B C 1
ATOM 3413 O O . PRO B 1 165 ? 7.879 6.57 3.762 1 89.88 165 PRO B O 1
ATOM 3416 N N . ILE B 1 166 ? 9.375 5.055 3.086 1 92.31 166 ILE B N 1
ATOM 3417 C CA . ILE B 1 166 ? 8.477 4.414 2.131 1 92.31 166 ILE B CA 1
ATOM 3418 C C . ILE B 1 166 ? 7.445 3.572 2.877 1 92.31 166 ILE B C 1
ATOM 3420 O O . ILE B 1 166 ? 6.32 3.396 2.404 1 92.31 166 ILE B O 1
ATOM 3424 N N . TRP B 1 167 ? 7.809 2.996 4.023 1 94.38 167 TRP B N 1
ATOM 3425 C CA . TRP B 1 167 ? 6.961 2.037 4.727 1 94.38 167 TRP B CA 1
ATOM 3426 C C . TRP B 1 167 ? 6.793 2.426 6.191 1 94.38 167 TRP B C 1
ATOM 3428 O O . TRP B 1 167 ? 7.059 3.57 6.57 1 94.38 167 TRP B O 1
ATOM 3438 N N . LEU B 1 168 ? 6.234 1.505 6.996 1 96.06 168 LEU B N 1
ATOM 3439 C CA . LEU B 1 168 ? 5.867 1.769 8.383 1 96.06 168 LEU B CA 1
ATOM 3440 C C . LEU B 1 168 ? 7.008 2.453 9.125 1 96.06 168 LEU B C 1
ATOM 3442 O O . LEU B 1 168 ? 8.148 1.976 9.109 1 96.06 168 LEU B O 1
ATOM 3446 N N . HIS B 1 169 ? 6.676 3.596 9.742 1 94.5 169 HIS B N 1
ATOM 3447 C CA . HIS B 1 169 ? 7.637 4.359 10.531 1 94.5 169 HIS B CA 1
ATOM 3448 C C . HIS B 1 169 ? 6.93 5.238 11.562 1 94.5 169 HIS B C 1
ATOM 3450 O O . HIS B 1 169 ? 5.699 5.336 11.555 1 94.5 169 HIS B O 1
ATOM 3456 N N . LYS B 1 170 ? 7.707 5.809 12.438 1 93.94 170 LYS B N 1
ATOM 3457 C CA . LYS B 1 170 ? 7.254 6.859 13.344 1 93.94 170 LYS B CA 1
ATOM 3458 C C . LYS B 1 170 ? 7.926 8.188 13.023 1 93.94 170 LYS B C 1
ATOM 3460 O O . LYS B 1 170 ? 9.109 8.227 12.68 1 93.94 170 LYS B O 1
ATOM 3465 N N . ASP B 1 171 ? 7.172 9.219 13.078 1 91 171 ASP B N 1
ATOM 3466 C CA . ASP B 1 171 ? 7.742 10.539 12.836 1 91 171 ASP B CA 1
ATOM 3467 C C . ASP B 1 171 ? 8.492 11.055 14.062 1 91 171 ASP B C 1
ATOM 3469 O O . ASP B 1 171 ? 8.18 10.664 15.195 1 91 171 ASP B O 1
ATOM 3473 N N . ASP B 1 172 ? 9.453 11.93 13.789 1 88.5 172 ASP B N 1
ATOM 3474 C CA . ASP B 1 172 ? 10.148 12.602 14.883 1 88.5 172 ASP B CA 1
ATOM 3475 C C . ASP B 1 172 ? 9.219 13.586 15.594 1 88.5 172 ASP B C 1
ATOM 3477 O O . ASP B 1 172 ? 9.352 13.812 16.797 1 88.5 172 ASP B O 1
ATOM 3481 N N . GLU B 1 173 ? 8.352 14.203 14.867 1 93.44 173 GLU B N 1
ATOM 3482 C CA . GLU B 1 173 ? 7.422 15.18 15.422 1 93.44 173 GLU B CA 1
ATOM 3483 C C . GLU B 1 173 ? 6.348 14.5 16.266 1 93.44 173 GLU B C 1
ATOM 3485 O O . GLU B 1 173 ? 5.824 13.453 15.875 1 93.44 173 GLU B O 1
ATOM 3490 N N . PRO B 1 174 ? 5.984 15.07 17.391 1 95.25 174 PRO B N 1
ATOM 3491 C CA . PRO B 1 174 ? 5.082 14.398 18.328 1 95.25 174 PRO B CA 1
ATOM 3492 C C . PRO B 1 174 ? 3.648 14.32 17.812 1 95.25 174 PRO B C 1
ATOM 3494 O O . PRO B 1 174 ? 2.906 13.406 18.172 1 95.25 174 PRO B O 1
ATOM 3497 N N . VAL B 1 175 ? 3.207 15.305 17.047 1 97.25 175 VAL B N 1
ATOM 3498 C CA . VAL B 1 175 ? 1.874 15.336 16.453 1 97.25 175 VAL B CA 1
ATOM 3499 C C . VAL B 1 175 ? 1.965 15.812 15.008 1 97.25 175 VAL B C 1
ATOM 3501 O O . VAL B 1 175 ? 2.58 16.844 14.719 1 97.25 175 VAL B O 1
ATOM 3504 N N . VAL B 1 176 ? 1.382 15.078 14.109 1 98.25 176 VAL B N 1
ATOM 3505 C CA . VAL B 1 176 ? 1.392 15.422 12.695 1 98.25 176 VAL B CA 1
ATOM 3506 C C . VAL B 1 176 ? -0.033 15.391 12.141 1 98.25 176 VAL B C 1
ATOM 3508 O O . VAL B 1 176 ? -0.78 14.445 12.391 1 98.25 176 VAL B O 1
ATOM 3511 N N . PHE B 1 177 ? -0.443 16.453 11.492 1 98.75 177 PHE B N 1
ATOM 3512 C CA . PHE B 1 177 ? -1.706 16.5 10.766 1 98.75 177 PHE B CA 1
ATOM 3513 C C . PHE B 1 177 ? -1.478 16.297 9.273 1 98.75 177 PHE B C 1
ATOM 3515 O O . PHE B 1 177 ? -0.655 16.984 8.672 1 98.75 177 PHE B O 1
ATOM 3522 N N . LEU B 1 178 ? -2.145 15.336 8.711 1 98.88 178 LEU B N 1
ATOM 3523 C CA . LEU B 1 178 ? -2.15 15.109 7.273 1 98.88 178 LEU B CA 1
ATOM 3524 C C . LEU B 1 178 ? -3.496 15.492 6.664 1 98.88 178 LEU B C 1
ATOM 3526 O O . LEU B 1 178 ? -4.508 14.844 6.93 1 98.88 178 LEU B O 1
ATOM 3530 N N . HIS B 1 179 ? -3.545 16.562 5.902 1 98.88 179 HIS B N 1
ATOM 3531 C CA . HIS B 1 179 ? -4.738 17.016 5.195 1 98.88 179 HIS B CA 1
ATOM 3532 C C . HIS B 1 179 ? -4.68 16.641 3.721 1 98.88 179 HIS B C 1
ATOM 3534 O O . HIS B 1 179 ? -3.768 17.062 3.004 1 98.88 179 HIS B O 1
ATOM 3540 N N . LEU B 1 180 ? -5.672 15.875 3.271 1 98.94 180 LEU B N 1
ATOM 3541 C CA . LEU B 1 180 ? -5.773 15.672 1.83 1 98.94 180 LEU B CA 1
ATOM 3542 C C . LEU B 1 180 ? -6.215 16.953 1.13 1 98.94 180 LEU B C 1
ATOM 3544 O O . LEU B 1 180 ? -7.223 17.562 1.506 1 98.94 180 LEU B O 1
ATOM 3548 N N . MET B 1 181 ? -5.457 17.359 0.159 1 98.81 181 MET B N 1
ATOM 3549 C CA . MET B 1 181 ? -5.809 18.594 -0.546 1 98.81 181 MET B CA 1
ATOM 3550 C C . MET B 1 181 ? -6.453 18.281 -1.893 1 98.81 181 MET B C 1
ATOM 3552 O O . MET B 1 181 ? -7.391 18.969 -2.309 1 98.81 181 MET B O 1
ATOM 3556 N N . ASN B 1 182 ? -5.848 17.359 -2.588 1 97.94 182 ASN B N 1
ATOM 3557 C CA . ASN B 1 182 ? -6.359 16.891 -3.873 1 97.94 182 ASN B CA 1
ATOM 3558 C C . ASN B 1 182 ? -6.02 15.422 -4.113 1 97.94 182 ASN B C 1
ATOM 3560 O O . ASN B 1 182 ? -4.992 14.93 -3.639 1 97.94 182 ASN B O 1
ATOM 3564 N N . LEU B 1 183 ? -6.922 14.812 -4.855 1 98.44 183 LEU B N 1
ATOM 3565 C CA . LEU B 1 183 ? -6.695 13.438 -5.297 1 98.44 183 LEU B CA 1
ATOM 3566 C C . LEU B 1 183 ? -7.305 13.203 -6.672 1 98.44 183 LEU B C 1
ATOM 3568 O O . LEU B 1 183 ? -8.5 13.438 -6.879 1 98.44 183 LEU B O 1
ATOM 3572 N N . SER B 1 184 ? -6.469 12.742 -7.629 1 97.62 184 SER B N 1
ATOM 3573 C CA . SER B 1 184 ? -6.977 12.406 -8.953 1 97.62 184 SER B CA 1
ATOM 3574 C C . SER B 1 184 ? -7.945 11.234 -8.891 1 97.62 184 SER B C 1
ATOM 3576 O O . SER B 1 184 ? -7.723 10.273 -8.141 1 97.62 184 SER B O 1
ATOM 3578 N N . ASN B 1 185 ? -8.93 11.219 -9.758 1 96.62 185 ASN B N 1
ATOM 3579 C CA . ASN B 1 185 ? -9.898 10.125 -9.812 1 96.62 185 ASN B CA 1
ATOM 3580 C C . ASN B 1 185 ? -9.258 8.844 -10.328 1 96.62 185 ASN B C 1
ATOM 3582 O O . ASN B 1 185 ? -9.773 7.746 -10.094 1 96.62 185 ASN B O 1
ATOM 3586 N N . THR B 1 186 ? -8.172 8.992 -11.016 1 96.94 186 THR B N 1
ATOM 3587 C CA . THR B 1 186 ? -7.535 7.832 -11.625 1 96.94 186 THR B CA 1
ATOM 3588 C C . THR B 1 186 ? -6.434 7.281 -10.727 1 96.94 186 THR B C 1
ATOM 3590 O O . THR B 1 186 ? -5.762 6.309 -11.086 1 96.94 186 THR B O 1
ATOM 3593 N N . ALA B 1 187 ? -6.27 7.926 -9.602 1 97.88 187 ALA B N 1
ATOM 3594 C CA . ALA B 1 187 ? -5.23 7.492 -8.672 1 97.88 187 ALA B CA 1
ATOM 3595 C C . ALA B 1 187 ? -5.598 6.16 -8.016 1 97.88 187 ALA B C 1
ATOM 3597 O O . ALA B 1 187 ? -6.762 5.926 -7.691 1 97.88 187 ALA B O 1
ATOM 3598 N N . ILE B 1 188 ? -4.609 5.289 -7.879 1 97.56 188 ILE B N 1
ATOM 3599 C CA . ILE B 1 188 ? -4.711 4.051 -7.113 1 97.56 188 ILE B CA 1
ATOM 3600 C C . ILE B 1 188 ? -3.646 4.027 -6.02 1 97.56 188 ILE B C 1
ATOM 3602 O O . ILE B 1 188 ? -2.502 4.426 -6.25 1 97.56 188 ILE B O 1
ATOM 3606 N N . GLY B 1 189 ? -4.039 3.492 -4.863 1 98.06 189 GLY B N 1
ATOM 3607 C CA . GLY B 1 189 ? -3.131 3.555 -3.73 1 98.06 189 GLY B CA 1
ATOM 3608 C C . GLY B 1 189 ? -3.193 4.875 -2.986 1 98.06 189 GLY B C 1
ATOM 3609 O O . GLY B 1 189 ? -4.242 5.52 -2.941 1 98.06 189 GLY B O 1
ATOM 3610 N N . GLY B 1 190 ? -2.109 5.223 -2.314 1 98.06 190 GLY B N 1
ATOM 3611 C CA . GLY B 1 190 ? -2.104 6.426 -1.498 1 98.06 190 GLY B CA 1
ATOM 3612 C C . GLY B 1 190 ? -2.947 6.301 -0.244 1 98.06 190 GLY B C 1
ATOM 3613 O O . GLY B 1 190 ? -3.486 7.293 0.251 1 98.06 190 GLY B O 1
ATOM 3614 N N . ASP B 1 191 ? -3.152 5.098 0.189 1 98.44 191 ASP B N 1
ATOM 3615 C CA . ASP B 1 191 ? -3.957 4.828 1.377 1 98.44 191 ASP B CA 1
ATOM 3616 C C . ASP B 1 191 ? -3.094 4.832 2.637 1 98.44 191 ASP B C 1
ATOM 3618 O O . ASP B 1 191 ? -1.959 4.352 2.619 1 98.44 191 ASP B O 1
ATOM 3622 N N . ASN B 1 192 ? -3.684 5.305 3.715 1 98.56 192 ASN B N 1
ATOM 3623 C CA . ASN B 1 192 ? -2.957 5.398 4.977 1 98.56 192 ASN B CA 1
ATOM 3624 C C . ASN B 1 192 ? -3.111 4.129 5.809 1 98.56 192 ASN B C 1
ATOM 3626 O O . ASN B 1 192 ? -4.199 3.555 5.875 1 98.56 192 ASN B O 1
ATOM 3630 N N . LEU B 1 193 ? -2.018 3.711 6.375 1 98.38 193 LEU B N 1
ATOM 3631 C CA . LEU B 1 193 ? -1.978 2.547 7.254 1 98.38 193 LEU B CA 1
ATOM 3632 C C . LEU B 1 193 ? -1.56 2.943 8.664 1 98.38 193 LEU B C 1
ATOM 3634 O O . LEU B 1 193 ? -0.663 3.77 8.844 1 98.38 193 LEU B O 1
ATOM 3638 N N . ILE B 1 194 ? -2.244 2.389 9.68 1 98.25 194 ILE B N 1
ATOM 3639 C CA . ILE B 1 194 ? -1.871 2.543 11.086 1 98.25 194 ILE B CA 1
ATOM 3640 C C . ILE B 1 194 ? -1.547 1.177 11.68 1 98.25 194 ILE B C 1
ATOM 3642 O O . ILE B 1 194 ? -2.258 0.2 11.438 1 98.25 194 ILE B O 1
ATOM 3646 N N . ALA B 1 195 ? -0.434 1.086 12.406 1 97.44 195 ALA B N 1
ATOM 3647 C CA . ALA B 1 195 ? -0.01 -0.169 13.023 1 97.44 195 ALA B CA 1
ATOM 3648 C C . ALA B 1 195 ? 0.502 0.06 14.445 1 97.44 195 ALA B C 1
ATOM 3650 O O . ALA B 1 195 ? 1.192 1.048 14.711 1 97.44 195 ALA B O 1
ATOM 3651 N N . ASN B 1 196 ? 0.179 -0.88 15.344 1 95.75 196 ASN B N 1
ATOM 3652 C CA . ASN B 1 196 ? 0.691 -0.822 16.703 1 95.75 196 ASN B CA 1
ATOM 3653 C C . ASN B 1 196 ? 2.133 -1.317 16.781 1 95.75 196 ASN B C 1
ATOM 3655 O O . ASN B 1 196 ? 2.857 -0.979 17.719 1 95.75 196 ASN B O 1
ATOM 3659 N N . SER B 1 197 ? 2.477 -2.162 15.859 1 93.94 197 SER B N 1
ATOM 3660 C CA . SER B 1 197 ? 3.83 -2.695 15.727 1 93.94 197 SER B CA 1
ATOM 3661 C C . SER B 1 197 ? 4.238 -2.822 14.266 1 93.94 197 SER B C 1
ATOM 3663 O O . SER B 1 197 ? 3.389 -2.783 13.375 1 93.94 197 SER B O 1
ATOM 3665 N N . PRO B 1 198 ? 5.512 -2.947 13.992 1 91.44 198 PRO B N 1
ATOM 3666 C CA . PRO B 1 198 ? 5.953 -3.043 12.594 1 91.44 198 PRO B CA 1
ATOM 3667 C C . PRO B 1 198 ? 5.535 -4.352 11.93 1 91.44 198 PRO B C 1
ATOM 3669 O O . PRO B 1 198 ? 5.805 -4.562 10.75 1 91.44 198 PRO B O 1
ATOM 3672 N N . ARG B 1 199 ? 4.801 -5.258 12.602 1 89.12 199 ARG B N 1
ATOM 3673 C CA . ARG B 1 199 ? 4.527 -6.59 12.078 1 89.12 199 ARG B CA 1
ATOM 3674 C C . ARG B 1 199 ? 3.039 -6.77 11.789 1 89.12 199 ARG B C 1
ATOM 3676 O O . ARG B 1 199 ? 2.574 -7.887 11.562 1 89.12 199 ARG B O 1
ATOM 3683 N N . GLU B 1 200 ? 2.338 -5.727 11.898 1 92.94 200 GLU B N 1
ATOM 3684 C CA . GLU B 1 200 ? 0.893 -5.828 11.719 1 92.94 200 GLU B CA 1
ATOM 3685 C C . GLU B 1 200 ? 0.326 -4.566 11.07 1 92.94 200 GLU B C 1
ATOM 3687 O O . GLU B 1 200 ? 1.023 -3.557 10.953 1 92.94 200 GLU B O 1
ATOM 3692 N N . ILE B 1 201 ? -0.812 -4.637 10.578 1 96.56 201 ILE B N 1
ATOM 3693 C CA . ILE B 1 201 ? -1.619 -3.516 10.117 1 96.56 201 ILE B CA 1
ATOM 3694 C C . ILE B 1 201 ? -2.959 -3.506 10.852 1 96.56 201 ILE B C 1
ATOM 3696 O O . ILE B 1 201 ? -3.738 -4.457 10.742 1 96.56 201 ILE B O 1
ATOM 3700 N N . ASN B 1 202 ? -3.273 -2.438 11.516 1 96.94 202 ASN B N 1
ATOM 3701 C CA . ASN B 1 202 ? -4.465 -2.404 12.359 1 96.94 202 ASN B CA 1
ATOM 3702 C C . ASN B 1 202 ? -5.578 -1.576 11.719 1 96.94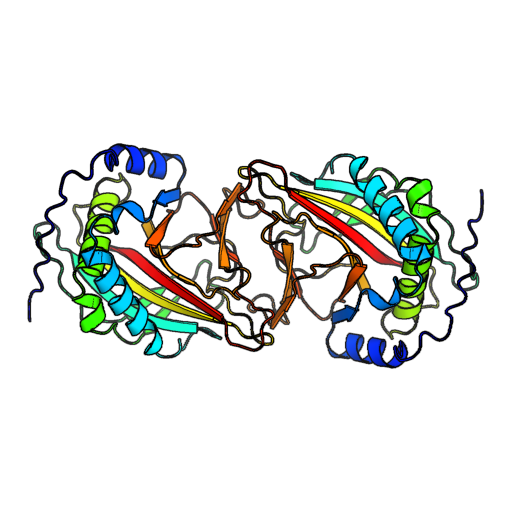 202 ASN B C 1
ATOM 3704 O O . ASN B 1 202 ? -6.758 -1.819 11.977 1 96.94 202 ASN B O 1
ATOM 3708 N N . GLN B 1 203 ? -5.141 -0.578 10.953 1 96.94 203 GLN B N 1
ATOM 3709 C CA . GLN B 1 203 ? -6.125 0.267 10.289 1 96.94 203 GLN B CA 1
ATOM 3710 C C . GLN B 1 203 ? -5.742 0.524 8.836 1 96.94 203 GLN B C 1
ATOM 3712 O O . GLN B 1 203 ? -4.559 0.68 8.516 1 96.94 203 GLN B O 1
ATOM 3717 N N . PHE B 1 204 ? -6.738 0.492 8 1 97.69 204 PHE B N 1
ATOM 3718 C CA . PHE B 1 204 ? -6.668 0.905 6.605 1 97.69 204 PHE B CA 1
ATOM 3719 C C . PHE B 1 204 ? -7.586 2.094 6.344 1 97.69 204 PHE B C 1
ATOM 3721 O O . PHE B 1 204 ? -8.805 1.976 6.457 1 97.69 204 PHE B O 1
ATOM 3728 N N . ILE B 1 205 ? -6.98 3.27 5.988 1 97.69 205 ILE B N 1
ATOM 3729 C CA . ILE B 1 205 ? -7.75 4.504 5.887 1 97.69 205 ILE B CA 1
ATOM 3730 C C . ILE B 1 205 ? -7.551 5.125 4.508 1 97.69 205 ILE B C 1
ATOM 3732 O O . ILE B 1 205 ? -6.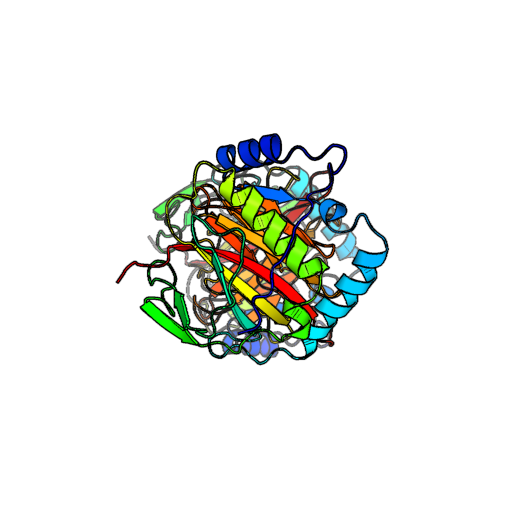441 5.535 4.156 1 97.69 205 ILE B O 1
ATOM 3736 N N . SER B 1 206 ? -8.594 5.254 3.756 1 97.31 206 SER B N 1
ATOM 3737 C CA . SER B 1 206 ? -8.562 5.91 2.453 1 97.31 206 SER B CA 1
ATOM 3738 C C . SER B 1 206 ? -9.195 7.301 2.521 1 97.31 206 SER B C 1
ATOM 3740 O O . SER B 1 206 ? -10.414 7.43 2.672 1 97.31 206 SER B O 1
ATOM 3742 N N . LEU B 1 207 ? -8.383 8.297 2.465 1 98.06 207 LEU B N 1
ATOM 3743 C CA . LEU B 1 207 ? -8.922 9.648 2.328 1 98.06 207 LEU B CA 1
ATOM 3744 C C . LEU B 1 207 ? -9.32 9.93 0.884 1 98.06 207 LEU B C 1
ATOM 3746 O O . LEU B 1 207 ? -8.523 9.727 -0.036 1 98.06 207 LEU B O 1
ATOM 3750 N N . LYS B 1 208 ? -10.477 10.453 0.682 1 96.88 208 LYS B N 1
ATOM 3751 C CA . LYS B 1 208 ? -10.992 10.578 -0.679 1 96.88 208 LYS B CA 1
ATOM 3752 C C . LYS B 1 208 ? -11.336 12.023 -1.01 1 96.88 208 LYS B C 1
ATOM 3754 O O . LYS B 1 208 ? -11.094 12.484 -2.125 1 96.88 208 LYS B O 1
ATOM 3759 N N . GLU B 1 209 ? -11.867 12.703 -0.018 1 97.75 209 GLU B N 1
ATOM 3760 C CA . GLU B 1 209 ? -12.328 14.07 -0.264 1 97.75 209 GLU B CA 1
ATOM 3761 C C . GLU B 1 209 ? -11.359 15.094 0.315 1 97.75 209 GLU B C 1
ATOM 3763 O O . GLU B 1 209 ? -10.797 14.883 1.395 1 97.75 209 GLU B O 1
ATOM 3768 N N . PRO B 1 210 ? -11.258 16.219 -0.401 1 98.62 210 PRO B N 1
ATOM 3769 C CA . PRO B 1 210 ? -10.336 17.25 0.084 1 98.62 210 PRO B CA 1
ATOM 3770 C C . PRO B 1 210 ? -10.609 17.656 1.531 1 98.62 210 PRO B C 1
ATOM 3772 O O . PRO B 1 210 ? -11.773 17.797 1.926 1 98.62 210 PRO B O 1
ATOM 3775 N N . LEU B 1 211 ? -9.562 17.719 2.334 1 98.69 211 LEU B N 1
ATOM 3776 C CA . LEU B 1 211 ? -9.469 18.188 3.709 1 98.69 211 LEU B CA 1
ATOM 3777 C C . LEU B 1 211 ? -9.953 17.125 4.688 1 98.69 211 LEU B C 1
ATOM 3779 O O . LEU B 1 211 ? -10.062 17.391 5.891 1 98.69 211 LEU B O 1
ATOM 3783 N N . GLU B 1 212 ? -10.352 15.93 4.156 1 98.56 212 GLU B N 1
ATOM 3784 C CA . GLU B 1 212 ? -10.289 14.836 5.117 1 98.56 212 GLU B CA 1
ATOM 3785 C C . GLU B 1 212 ? -8.906 14.734 5.754 1 98.56 212 GLU B C 1
ATOM 3787 O O . GLU B 1 212 ? -7.895 14.883 5.07 1 98.56 212 GLU B O 1
ATOM 3792 N N . THR B 1 213 ? -8.898 14.562 7.066 1 98.69 213 THR B N 1
ATOM 3793 C CA . THR B 1 213 ? -7.645 14.758 7.793 1 98.69 213 THR B CA 1
ATOM 3794 C C . THR B 1 213 ? -7.352 13.555 8.688 1 98.69 213 THR B C 1
ATOM 3796 O O . THR B 1 213 ? -8.266 12.977 9.281 1 98.69 213 THR B O 1
ATOM 3799 N N . LEU B 1 214 ? -6.117 13.164 8.695 1 98.75 214 LEU B N 1
ATOM 3800 C CA . LEU B 1 214 ? -5.605 12.164 9.625 1 98.75 214 LEU B CA 1
ATOM 3801 C C . LEU B 1 214 ? -4.57 12.773 10.562 1 98.75 214 LEU B C 1
ATOM 3803 O O . LEU B 1 214 ? -3.658 13.469 10.125 1 98.75 214 LEU B O 1
ATOM 3807 N N . VAL B 1 215 ? -4.762 12.594 11.875 1 98.5 215 VAL B N 1
ATOM 3808 C CA . VAL B 1 215 ? -3.785 12.992 12.883 1 98.5 215 VAL B CA 1
ATOM 3809 C C . VAL B 1 215 ? -3.139 11.758 13.5 1 98.5 215 VAL B C 1
ATOM 3811 O O . VAL B 1 215 ? -3.822 10.773 13.789 1 98.5 215 VAL B O 1
ATOM 3814 N N . PHE B 1 216 ? -1.878 11.742 13.617 1 97.19 216 PHE B N 1
ATOM 3815 C CA . PHE B 1 216 ? -1.226 10.617 14.289 1 97.19 216 PHE B CA 1
ATOM 3816 C C . PHE B 1 216 ? 0.018 11.086 15.031 1 97.19 216 PHE B C 1
ATOM 3818 O O . PHE B 1 216 ? 0.577 12.141 14.727 1 97.19 216 PHE B O 1
ATOM 3825 N N . GLY B 1 217 ? 0.344 10.414 16.109 1 96.62 217 GLY B N 1
ATOM 3826 C CA . GLY B 1 217 ? 1.49 10.711 16.953 1 96.62 217 GLY B CA 1
ATOM 3827 C C . GLY B 1 217 ? 2.48 9.562 17.047 1 96.62 217 GLY B C 1
ATOM 3828 O O . GLY B 1 217 ? 2.525 8.711 16.156 1 96.62 217 GLY B O 1
ATOM 3829 N N . GLN B 1 218 ? 3.27 9.547 18.062 1 95.5 218 GLN B N 1
ATOM 3830 C CA . GLN B 1 218 ? 4.402 8.633 18.172 1 95.5 218 GLN B CA 1
ATOM 3831 C C . GLN B 1 218 ? 3.973 7.309 18.797 1 95.5 218 GLN B C 1
ATOM 3833 O O . GLN B 1 218 ? 4.785 6.391 18.922 1 95.5 218 GLN B O 1
ATOM 3838 N N . LYS B 1 219 ? 2.742 7.215 19.156 1 96 219 LYS B N 1
ATOM 3839 C CA . LYS B 1 219 ? 2.227 5.977 19.734 1 96 219 LYS B CA 1
ATOM 3840 C C . LYS B 1 219 ? 2.07 4.898 18.672 1 96 219 LYS B C 1
ATOM 3842 O O . LYS B 1 219 ? 2.016 3.707 18.984 1 96 219 LYS B O 1
ATOM 3847 N N . VAL B 1 220 ? 1.907 5.27 17.422 1 97.81 220 VAL B N 1
ATOM 3848 C CA . VAL B 1 220 ? 1.604 4.293 16.375 1 97.81 220 VAL B CA 1
ATOM 3849 C C . VAL B 1 220 ? 2.613 4.426 15.242 1 97.81 220 VAL B C 1
ATOM 3851 O O . VAL B 1 220 ? 3.189 5.496 15.031 1 97.81 220 VAL B O 1
ATOM 3854 N N . PHE B 1 221 ? 2.824 3.309 14.555 1 97.25 221 PHE B N 1
ATOM 3855 C CA . PHE B 1 221 ? 3.461 3.344 13.242 1 97.25 221 PHE B CA 1
ATOM 3856 C C . PHE B 1 221 ? 2.459 3.742 12.164 1 97.25 221 PHE B C 1
ATOM 3858 O O . PHE B 1 221 ? 1.256 3.518 12.312 1 97.25 221 PHE B O 1
ATOM 3865 N N . HIS B 1 222 ? 2.951 4.371 11.18 1 97.88 222 HIS B N 1
ATOM 3866 C CA . HIS B 1 222 ? 2.07 4.688 10.062 1 97.88 222 HIS B CA 1
ATOM 3867 C C . HIS B 1 222 ? 2.807 4.586 8.727 1 97.88 222 HIS B C 1
ATOM 3869 O O . HIS B 1 222 ? 4.039 4.598 8.695 1 97.88 222 HIS B O 1
ATOM 3875 N N . ALA B 1 223 ? 2.084 4.426 7.668 1 97.56 223 ALA B N 1
ATOM 3876 C CA . ALA B 1 223 ? 2.58 4.434 6.293 1 97.56 223 ALA B CA 1
ATOM 3877 C C . ALA B 1 223 ? 1.503 4.906 5.324 1 97.56 223 ALA B C 1
ATOM 3879 O O . ALA B 1 223 ? 0.323 4.965 5.676 1 97.56 223 ALA B O 1
ATOM 3880 N N . VAL B 1 224 ? 1.93 5.352 4.242 1 98.19 224 VAL B N 1
ATOM 3881 C CA . VAL B 1 224 ? 1.048 5.547 3.096 1 98.19 224 VAL B CA 1
ATOM 3882 C C . VAL B 1 224 ? 1.486 4.645 1.945 1 98.19 224 VAL B C 1
ATOM 3884 O O . VAL B 1 224 ? 2.678 4.543 1.647 1 98.19 224 VAL B O 1
ATOM 3887 N N . THR B 1 225 ? 0.52 3.893 1.398 1 98.31 225 THR B N 1
ATOM 3888 C CA . THR B 1 225 ? 0.883 3.01 0.295 1 98.31 225 THR B CA 1
ATOM 3889 C C . THR B 1 225 ? 1.309 3.818 -0.927 1 98.31 225 THR B C 1
ATOM 3891 O O . THR B 1 225 ? 0.857 4.949 -1.118 1 98.31 225 THR B O 1
ATOM 3894 N N . PRO B 1 226 ? 2.189 3.285 -1.784 1 98 226 PRO B N 1
ATOM 3895 C CA . PRO B 1 226 ? 2.572 3.994 -3.008 1 98 226 PRO B CA 1
ATOM 3896 C C . PRO B 1 226 ? 1.371 4.383 -3.865 1 98 226 PRO B C 1
ATOM 3898 O O . PRO B 1 226 ? 0.309 3.762 -3.764 1 98 226 PRO B O 1
ATOM 3901 N N . LEU B 1 227 ? 1.562 5.426 -4.637 1 98.31 227 LEU B N 1
ATOM 3902 C CA . LEU B 1 227 ? 0.538 5.926 -5.547 1 98.31 227 LEU B CA 1
ATOM 3903 C C . LEU B 1 227 ? 0.799 5.457 -6.973 1 98.31 227 LEU B C 1
ATOM 3905 O O . LEU B 1 227 ? 1.921 5.57 -7.473 1 98.31 227 LEU B O 1
ATOM 3909 N N . GLY B 1 228 ? -0.217 4.922 -7.613 1 97.81 228 GLY B N 1
ATOM 3910 C CA . GLY B 1 228 ? -0.145 4.52 -9.008 1 97.81 228 GLY B CA 1
ATOM 3911 C C . GLY B 1 228 ? -1.375 4.91 -9.805 1 97.81 228 GLY B C 1
ATOM 3912 O O . GLY B 1 228 ? -2.258 5.602 -9.297 1 97.81 228 GLY B O 1
ATOM 3913 N N . THR B 1 229 ? -1.362 4.543 -11.07 1 97.56 229 THR B N 1
ATOM 3914 C CA . THR B 1 229 ? -2.512 4.719 -11.953 1 97.56 229 THR B CA 1
ATOM 3915 C C . THR B 1 229 ? -2.453 3.744 -13.125 1 97.56 229 THR B C 1
ATOM 3917 O O . THR B 1 229 ? -1.371 3.307 -13.523 1 97.56 229 THR B O 1
ATOM 3920 N N . GLU B 1 230 ? -3.6 3.371 -13.617 1 93.56 230 GLU B N 1
ATOM 3921 C CA . GLU B 1 230 ? -3.68 2.531 -14.805 1 93.56 230 GLU B CA 1
ATOM 3922 C C . GLU B 1 230 ? -3.934 3.371 -16.062 1 93.56 230 GLU B C 1
ATOM 3924 O O . GLU B 1 230 ? -3.9 2.854 -17.172 1 93.56 230 GLU B O 1
ATOM 3929 N N . CYS B 1 231 ? -4.145 4.594 -15.773 1 93.94 231 CYS B N 1
ATOM 3930 C CA . CYS B 1 231 ? -4.484 5.484 -16.875 1 93.94 231 CYS B CA 1
ATOM 3931 C C . CYS B 1 231 ? -3.232 6.078 -17.5 1 93.94 231 CYS B C 1
ATOM 3933 O O . CYS B 1 231 ? -2.168 6.094 -16.875 1 93.94 231 CYS B O 1
ATOM 3935 N N . SER B 1 232 ? -3.352 6.543 -18.781 1 93.38 232 SER B N 1
ATOM 3936 C CA . SER B 1 232 ? -2.232 7.168 -19.469 1 93.38 232 SER B CA 1
ATOM 3937 C C . SER B 1 232 ? -1.956 8.57 -18.938 1 93.38 232 SER B C 1
ATOM 3939 O O . SER B 1 232 ? -0.839 9.07 -19.062 1 93.38 232 SER B O 1
ATOM 3941 N N . THR B 1 233 ? -2.93 9.125 -18.375 1 94.75 233 THR B N 1
ATOM 3942 C CA . THR B 1 233 ? -2.766 10.453 -17.781 1 94.75 233 THR B CA 1
ATOM 3943 C C . THR B 1 233 ? -2.162 10.359 -16.391 1 94.75 233 THR B C 1
ATOM 3945 O O . THR B 1 233 ? -2.463 9.43 -15.633 1 94.75 233 THR B O 1
ATOM 3948 N N . GLU B 1 234 ? -1.384 11.328 -16.094 1 96.44 234 GLU B N 1
ATOM 3949 C CA . GLU B 1 234 ? -0.74 11.383 -14.773 1 96.44 234 GLU B CA 1
ATOM 3950 C C . GLU B 1 234 ? -1.771 11.508 -13.656 1 96.44 234 GLU B C 1
ATOM 3952 O O . GLU B 1 234 ? -2.762 12.234 -13.805 1 96.44 234 GLU B O 1
ATOM 3957 N N . ALA B 1 235 ? -1.577 10.773 -12.586 1 97.88 235 ALA B N 1
ATOM 3958 C CA . ALA B 1 235 ? -2.377 10.906 -11.375 1 97.88 235 ALA B CA 1
ATOM 3959 C C . ALA B 1 235 ? -1.603 11.641 -10.281 1 97.88 235 ALA B C 1
ATOM 3961 O O . ALA B 1 235 ? -0.371 11.586 -10.242 1 97.88 235 ALA B O 1
ATOM 3962 N N . PHE B 1 236 ? -2.348 12.344 -9.375 1 98.06 236 PHE B N 1
ATOM 3963 C CA . PHE B 1 236 ? -1.642 13.047 -8.312 1 98.06 236 PHE B CA 1
ATOM 3964 C C . PHE B 1 236 ? -2.404 12.938 -6.996 1 98.06 236 PHE B C 1
ATOM 3966 O O . PHE B 1 236 ? -3.605 12.664 -6.988 1 98.06 236 PHE B O 1
ATOM 3973 N N . ARG B 1 237 ? -1.739 13.031 -5.949 1 98.62 237 ARG B N 1
ATOM 3974 C CA . ARG B 1 237 ? -2.217 13.164 -4.574 1 98.62 237 ARG B CA 1
ATOM 3975 C C . ARG B 1 237 ? -1.524 14.32 -3.865 1 98.62 237 ARG B C 1
ATOM 3977 O O . ARG B 1 237 ? -0.307 14.297 -3.67 1 98.62 237 ARG B O 1
ATOM 3984 N N . ASP B 1 238 ? -2.289 15.344 -3.539 1 98.69 238 ASP B N 1
ATOM 3985 C CA . ASP B 1 238 ? -1.772 16.531 -2.871 1 98.69 238 ASP B CA 1
ATOM 3986 C C . ASP B 1 238 ? -2.08 16.5 -1.376 1 98.69 238 ASP B C 1
ATOM 3988 O O . ASP B 1 238 ? -3.229 16.297 -0.978 1 98.69 238 ASP B O 1
ATOM 3992 N N . ILE B 1 239 ? -1.032 16.734 -0.6 1 98.75 239 ILE B N 1
ATOM 3993 C CA . ILE B 1 239 ? -1.276 16.75 0.838 1 98.75 239 ILE B CA 1
ATOM 3994 C C . ILE B 1 239 ? -0.633 18 1.457 1 98.75 239 ILE B C 1
ATOM 3996 O O . ILE B 1 239 ? 0.297 18.578 0.886 1 98.75 239 ILE B O 1
ATOM 4000 N N . LEU B 1 240 ? -1.164 18.422 2.562 1 98.75 240 LEU B N 1
ATOM 4001 C CA . LEU B 1 240 ? -0.555 19.391 3.471 1 98.75 240 LEU B CA 1
ATOM 4002 C C . LEU B 1 240 ? -0.252 18.734 4.82 1 98.75 240 LEU B C 1
ATOM 4004 O O . LEU B 1 240 ? -1.166 18.297 5.523 1 98.75 240 LEU B O 1
ATOM 4008 N N . LEU B 1 241 ? 1.021 18.656 5.133 1 98.25 241 LEU B N 1
ATOM 4009 C CA . LEU B 1 241 ? 1.414 18.188 6.461 1 98.25 241 LEU B CA 1
ATOM 4010 C C . LEU B 1 241 ? 1.681 19.375 7.387 1 98.25 241 LEU B C 1
ATOM 4012 O O . LEU B 1 241 ? 2.367 20.328 7.008 1 98.25 241 LEU B O 1
ATOM 4016 N N . VAL B 1 242 ? 1.127 19.328 8.508 1 98.25 242 VAL B N 1
ATOM 4017 C CA . VAL B 1 242 ? 1.421 20.297 9.562 1 98.25 242 VAL B CA 1
ATOM 4018 C C . VAL B 1 242 ? 2.105 19.594 10.734 1 98.25 242 VAL B C 1
ATOM 4020 O O . VAL B 1 242 ? 1.552 18.656 11.312 1 98.25 242 VAL B O 1
ATOM 4023 N N . THR B 1 243 ? 3.24 20.047 11.07 1 97 243 THR B N 1
ATOM 4024 C CA . THR B 1 243 ? 4.047 19.406 12.102 1 97 243 THR B CA 1
ATOM 4025 C C . THR B 1 243 ? 4.402 20.391 13.211 1 97 243 THR B C 1
ATOM 4027 O O . THR B 1 243 ? 4.328 21.609 13.016 1 97 243 THR B O 1
ATOM 4030 N N . PHE B 1 244 ? 4.773 19.859 14.391 1 95.56 244 PHE B N 1
ATOM 4031 C CA . PHE B 1 244 ? 5.133 20.656 15.555 1 95.56 244 PHE B CA 1
ATOM 4032 C C . PHE B 1 244 ? 6.477 20.203 16.125 1 95.56 244 PHE B C 1
ATOM 4034 O O . PHE B 1 244 ? 6.703 19.016 16.328 1 95.56 244 PHE B O 1
ATOM 4041 N N . SER B 1 245 ? 7.332 21.109 16.297 1 92.81 245 SER B N 1
ATOM 4042 C CA . SER B 1 245 ? 8.609 20.891 16.969 1 92.81 245 SER B CA 1
ATOM 4043 C C . SER B 1 245 ? 9 22.078 17.828 1 92.81 245 SER B C 1
ATOM 4045 O O . SER B 1 245 ? 8.297 23.078 17.875 1 92.81 245 SER B O 1
ATOM 4047 N N . TYR B 1 246 ? 10.047 21.891 18.609 1 92.25 246 TYR B N 1
ATOM 4048 C CA . TYR B 1 246 ? 10.445 22.938 19.547 1 92.25 246 TYR B CA 1
ATOM 4049 C C . TYR B 1 246 ? 11.578 23.781 18.969 1 92.25 246 TYR B C 1
ATOM 4051 O O . TYR B 1 246 ? 12.477 23.25 18.312 1 92.25 246 TYR B O 1
ATOM 4059 N N . LYS B 1 247 ? 11.438 25.031 19.219 1 86.31 247 LYS B N 1
ATOM 4060 C CA . LYS B 1 247 ? 12.531 25.922 18.844 1 86.31 247 LYS B CA 1
ATOM 4061 C C . LYS B 1 247 ? 13.727 25.75 19.781 1 86.31 247 LYS B C 1
ATOM 4063 O O . LYS B 1 247 ? 13.578 25.797 21 1 86.31 247 LYS B O 1
ATOM 4068 N N . GLU B 1 248 ? 14.781 24.969 19.406 1 72.75 248 GLU B N 1
ATOM 4069 C CA . GLU B 1 248 ? 15.945 24.781 20.281 1 72.75 248 GLU B CA 1
ATOM 4070 C C . GLU B 1 248 ? 16.516 26.109 20.75 1 72.75 248 GLU B C 1
ATOM 4072 O O . GLU B 1 248 ? 16.594 27.062 19.984 1 72.75 248 GLU B O 1
ATOM 4077 N N . THR B 1 249 ? 16.375 26.516 22.016 1 56.94 249 THR B N 1
ATOM 4078 C CA . THR B 1 249 ? 17.062 27.656 22.625 1 56.94 249 THR B CA 1
ATOM 4079 C C . THR B 1 249 ? 18.562 27.562 22.406 1 56.94 249 THR B C 1
ATOM 4081 O O . THR B 1 249 ? 19.172 26.531 22.719 1 56.94 249 THR B O 1
ATOM 4084 N N . LYS B 1 250 ? 19.109 28.406 21.531 1 42.44 250 LYS B N 1
ATOM 4085 C CA . LYS B 1 250 ? 20.562 28.547 21.594 1 42.44 250 LYS B CA 1
ATOM 4086 C C . LYS B 1 250 ? 21.016 28.953 23 1 42.44 250 LYS B C 1
ATOM 4088 O O . LYS B 1 250 ? 20.312 29.688 23.688 1 42.44 250 LYS B O 1
#